Protein AF-A0A7J2I0J8-F1 (afdb_monomer_lite)

pLDDT: mean 78.36, std 14.83, range [36.16, 97.12]

Foldseek 3Di:
DPPPDPDDPVRVVVVVVVCVVPPVCLVVVCVLVVVLLVVQVVCVVVVLDPPLLSVLLVLLLVLLSLLLVLLVLLLVLCLVVCLPDLVSLVVSLVSLLVSVVSVVVNVVVSDVVNLSVLRVPPDPPPLCLLQDASRVSSCCVPNVVNVVNSSVVSVVSSVCSNVSNVVSVVVSSVDPPPPPPPPPPDPPPPPPDLVVLLVVLLVLCSSGSNLVSQLVCLLVVLLVVLPDDDPPCLLLVLLLSLLSNLLSLLLSLVSSQASCPLVPLPVPVDQDALLSQLVSSLVSSLVSLQVSLVSSLVSSCVPPVDNVSSVLSSVLNSLNNSLLSSLLSLVVSVQDDPRPSQDHPPSGDPVVSVVVSVVLSVQLNVQLSVCVVVDVDSVSSSCSNNVSSVVSNVVSVVVSVVDDD

Sequence (405 aa):
AFRLLPISED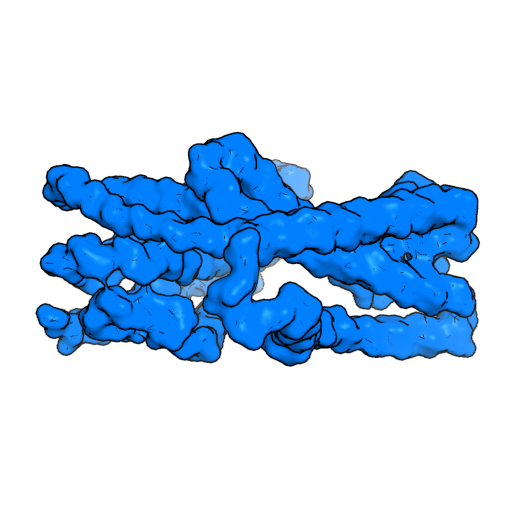SLTKSYFEALLLYWGGLSNFTPLLPVLAVCVYRVAVGDLPVSAVLSFSLAFALSLLTIFFTGIALGTYAVLVKRSAVLRLFSTAGWLAVFLMWLLLQRVMDVEVLTHLFGGALSIAWWLALVPFLGILLFHRFPLVSSVSLAFSVFLAFLAVRASFRRFRKVMSSIVTVSYQPSVARLRVRSKALAYVEKDLRLLFREPRRLASVLYMLILPLMFLFNPSKGMEFFITVFISCIVGVFASSAVTTVFYVEGEGAPLLYTLPLTRRWLAFVKVAAIVPFSLIGGLAVYATVYVSGSDFCLALYALVLELAVSLVSAFAFSLLVAMMLPDAPSQWSEASLSKLTISVSYILLTVFILVLSLLAAAMTSNFVLVILAATAPSLLTVLISLFKINKKSV

Radius of gyration: 24.52 Å; chains: 1; bounding box: 69×34×68 Å

Structure (mmCIF, N/CA/C/O backbone):
data_AF-A0A7J2I0J8-F1
#
_entry.id   AF-A0A7J2I0J8-F1
#
loop_
_atom_site.group_PDB
_atom_site.id
_atom_site.type_symbol
_atom_site.label_atom_id
_atom_site.label_alt_id
_atom_site.label_comp_id
_atom_site.label_asym_id
_atom_site.label_entity_id
_atom_site.label_seq_id
_atom_site.pdbx_PDB_ins_code
_atom_site.Cartn_x
_atom_site.Cartn_y
_atom_site.Cartn_z
_atom_site.occupancy
_atom_site.B_iso_or_equiv
_atom_site.auth_seq_id
_atom_site.auth_comp_id
_atom_site.auth_asym_id
_atom_site.auth_atom_id
_atom_site.pdbx_PDB_model_num
ATOM 1 N N . ALA A 1 1 ? -38.635 1.103 -10.676 1.00 43.38 1 ALA A N 1
ATOM 2 C CA . ALA A 1 1 ? -39.271 1.843 -9.570 1.00 43.38 1 ALA A CA 1
ATOM 3 C C . ALA A 1 1 ? -38.422 3.060 -9.164 1.00 43.38 1 ALA A C 1
ATOM 5 O O . ALA A 1 1 ? -37.996 3.157 -8.027 1.00 43.38 1 ALA A O 1
ATOM 6 N N . PHE A 1 2 ? -38.179 3.998 -10.093 1.00 39.66 2 PHE A N 1
ATOM 7 C CA . PHE A 1 2 ? -37.448 5.256 -9.837 1.00 39.66 2 PHE A CA 1
ATOM 8 C C . PHE A 1 2 ? -38.348 6.491 -9.737 1.00 39.66 2 PHE A C 1
ATOM 10 O O . PHE A 1 2 ? -37.858 7.590 -9.521 1.00 39.66 2 PHE A O 1
ATOM 17 N N . ARG A 1 3 ? -39.670 6.331 -9.868 1.00 42.62 3 ARG A N 1
ATOM 18 C CA . ARG A 1 3 ? -40.628 7.451 -9.848 1.00 42.62 3 ARG A CA 1
ATOM 19 C C . ARG A 1 3 ? -40.715 8.201 -8.505 1.00 42.62 3 ARG A C 1
ATOM 21 O O . ARG A 1 3 ? -41.519 9.112 -8.399 1.00 42.62 3 ARG A O 1
ATOM 28 N N . LEU A 1 4 ? -39.934 7.818 -7.494 1.00 51.47 4 LEU A N 1
ATOM 29 C CA . LEU A 1 4 ? -39.974 8.396 -6.145 1.00 51.47 4 LEU A CA 1
ATOM 30 C C . LEU A 1 4 ? -38.787 9.317 -5.819 1.00 51.47 4 LEU A C 1
ATOM 32 O O . LEU A 1 4 ? -38.818 9.967 -4.781 1.00 51.47 4 LEU A O 1
ATOM 36 N N . LEU A 1 5 ? -37.763 9.406 -6.676 1.00 52.81 5 LEU A N 1
ATOM 37 C CA . LEU A 1 5 ? -36.693 10.396 -6.517 1.00 52.81 5 LEU A CA 1
ATOM 38 C C . LEU A 1 5 ? -36.898 11.532 -7.528 1.00 52.81 5 LEU A C 1
ATOM 40 O O . LEU A 1 5 ? -37.074 11.243 -8.711 1.00 52.81 5 LEU A O 1
ATOM 44 N N . PRO A 1 6 ? -36.837 12.812 -7.115 1.00 63.31 6 PRO A N 1
ATOM 45 C CA . PRO A 1 6 ? -37.044 13.965 -7.999 1.00 63.31 6 PRO A CA 1
ATOM 46 C C . PRO A 1 6 ? -35.871 14.213 -8.970 1.00 63.31 6 PRO A C 1
ATOM 48 O O . PRO A 1 6 ? -35.746 15.300 -9.523 1.00 63.31 6 PRO A O 1
ATOM 51 N N . ILE A 1 7 ? -34.983 13.233 -9.164 1.00 68.31 7 ILE A N 1
ATOM 52 C CA . ILE A 1 7 ? -33.727 13.380 -9.902 1.00 68.31 7 ILE A CA 1
ATOM 53 C C . ILE A 1 7 ? -33.670 12.314 -10.998 1.00 68.31 7 ILE A C 1
ATOM 55 O O . ILE A 1 7 ? -33.866 11.126 -10.733 1.00 68.31 7 ILE A O 1
ATOM 59 N N . SER A 1 8 ? -33.398 12.738 -12.233 1.00 75.06 8 SER A N 1
ATOM 60 C CA . SER A 1 8 ? -33.235 11.839 -13.378 1.00 75.06 8 SER A CA 1
ATOM 61 C C . SER A 1 8 ? -31.937 11.023 -13.285 1.00 75.06 8 SER A C 1
ATOM 63 O O . SER A 1 8 ? -30.935 11.473 -12.725 1.00 75.06 8 SER A O 1
ATOM 65 N N . GLU A 1 9 ? -31.935 9.817 -13.866 1.00 71.12 9 GLU A N 1
ATOM 66 C CA . GLU A 1 9 ? -30.749 8.942 -13.923 1.00 71.12 9 GLU A CA 1
ATOM 67 C C . GLU A 1 9 ? -29.568 9.632 -14.626 1.00 71.12 9 GLU A C 1
ATOM 69 O O . GLU A 1 9 ? -28.427 9.534 -14.167 1.00 71.12 9 GLU A O 1
ATOM 74 N N . ASP A 1 10 ? -29.842 10.395 -15.686 1.00 77.44 10 ASP A N 1
ATOM 75 C CA . ASP A 1 10 ? -28.827 11.166 -16.409 1.00 77.44 10 ASP A CA 1
ATOM 76 C C . ASP A 1 10 ? -28.209 12.259 -15.532 1.00 77.44 10 ASP A C 1
ATOM 78 O O . ASP A 1 10 ? -26.988 12.426 -15.531 1.00 77.44 10 ASP A O 1
ATOM 82 N N . SER A 1 11 ? -29.021 12.953 -14.725 1.00 79.81 11 SER A N 1
ATOM 83 C CA . SER A 1 11 ? -28.518 13.964 -13.791 1.00 79.81 11 SER A CA 1
ATOM 84 C C . SER A 1 11 ? -27.639 13.334 -12.710 1.00 79.81 11 SER A C 1
ATOM 86 O O . SER A 1 11 ? -26.561 13.850 -12.437 1.00 79.81 11 SER A O 1
ATOM 88 N N . LEU A 1 12 ? -28.046 12.196 -12.133 1.00 75.81 12 LEU A N 1
ATOM 89 C CA . LEU A 1 12 ? -27.241 11.471 -11.140 1.00 75.81 12 LEU A CA 1
ATOM 90 C C . LEU A 1 12 ? -25.913 10.980 -11.724 1.00 75.81 12 LEU A C 1
ATOM 92 O O . LEU A 1 12 ? -24.867 11.107 -11.089 1.00 75.81 12 LEU A O 1
ATOM 96 N N . THR A 1 13 ? -25.950 10.432 -12.938 1.00 77.25 13 THR A N 1
ATOM 97 C CA . THR A 1 13 ? -24.756 9.922 -13.621 1.00 77.25 13 THR A CA 1
ATOM 98 C C . THR A 1 13 ? -23.786 11.059 -13.926 1.00 77.25 13 THR A C 1
ATOM 100 O O . THR A 1 13 ? -22.597 10.946 -13.630 1.00 77.25 13 THR A O 1
ATOM 103 N N . LYS A 1 14 ? -24.291 12.181 -14.453 1.00 83.12 14 LYS A N 1
ATOM 104 C CA . LYS A 1 14 ? -23.492 13.377 -14.732 1.00 83.12 14 LYS A CA 1
ATOM 105 C C . LYS A 1 14 ? -22.847 13.925 -13.460 1.00 83.12 14 LYS A C 1
ATOM 107 O O . LYS A 1 14 ? -21.628 14.060 -13.424 1.00 83.12 14 LYS A O 1
ATOM 112 N N . SER A 1 15 ? -23.627 14.134 -12.397 1.00 82.31 15 SER A N 1
ATOM 113 C CA . SER A 1 15 ? -23.103 14.629 -11.120 1.00 82.31 15 SER A CA 1
ATOM 114 C C . SER A 1 15 ? -22.084 13.676 -10.489 1.00 82.31 15 SER A C 1
ATOM 116 O O . SER A 1 15 ? -21.112 14.133 -9.898 1.00 82.31 15 SER A O 1
ATOM 118 N N . TYR A 1 16 ? -22.249 12.356 -10.640 1.00 82.94 16 TYR A N 1
ATOM 119 C CA . TYR A 1 16 ? -21.261 11.382 -10.170 1.00 82.94 16 TYR A CA 1
ATOM 120 C C . TYR A 1 16 ? -19.917 11.525 -10.895 1.00 82.94 16 TYR A C 1
ATOM 122 O O . TYR A 1 16 ? -18.871 11.552 -10.247 1.00 82.94 16 TYR A O 1
ATOM 130 N N . PHE A 1 17 ? -19.922 11.626 -12.228 1.00 83.62 17 PHE A N 1
ATOM 131 C CA . PHE A 1 17 ? -18.684 11.789 -12.994 1.00 83.62 17 PHE A CA 1
ATOM 132 C C . PHE A 1 17 ? -18.053 13.170 -12.794 1.00 83.62 17 PHE A C 1
ATOM 134 O O . PHE A 1 17 ? -16.832 13.259 -12.698 1.00 83.62 17 PHE A O 1
ATOM 141 N N . GLU A 1 18 ? -18.852 14.229 -12.654 1.00 83.75 18 GLU A N 1
ATOM 142 C CA . GLU A 1 18 ? -18.358 15.558 -12.268 1.00 83.75 18 GLU A CA 1
ATOM 143 C C . GLU A 1 18 ? -17.697 15.520 -10.885 1.00 83.75 18 GLU A C 1
ATOM 145 O O . GLU A 1 18 ? -16.577 16.005 -10.726 1.00 83.75 18 GLU A O 1
ATOM 150 N N . ALA A 1 19 ? -18.327 14.862 -9.904 1.00 81.88 19 ALA A N 1
ATOM 151 C CA . ALA A 1 19 ? -17.752 14.650 -8.579 1.00 81.88 19 ALA A CA 1
ATOM 152 C C . ALA A 1 19 ? -16.436 13.861 -8.639 1.00 81.88 19 ALA A C 1
ATOM 154 O O . ALA A 1 19 ? -15.440 14.257 -8.034 1.00 81.88 19 ALA A O 1
ATOM 155 N N . LEU A 1 20 ? -16.408 12.774 -9.413 1.00 81.00 20 LEU A N 1
ATOM 156 C CA . LEU A 1 20 ? -15.221 11.946 -9.602 1.00 81.00 20 LEU A CA 1
ATOM 157 C C . LEU A 1 20 ? -14.058 12.747 -10.204 1.00 81.00 20 LEU A C 1
ATOM 159 O O . LEU A 1 20 ? -12.931 12.655 -9.718 1.00 81.00 20 LEU A O 1
ATOM 163 N N . LEU A 1 21 ? -14.326 13.526 -11.253 1.00 80.75 21 LEU A N 1
ATOM 164 C CA . LEU A 1 21 ? -13.308 14.275 -11.986 1.00 80.75 21 LEU A CA 1
ATOM 165 C C . LEU A 1 21 ? -12.795 15.484 -11.197 1.00 80.75 21 LEU A C 1
ATOM 167 O O . LEU A 1 21 ? -11.581 15.656 -11.095 1.00 80.75 21 LEU A O 1
ATOM 171 N N . LEU A 1 22 ? -13.697 16.291 -10.632 1.00 79.69 22 LEU A N 1
ATOM 172 C CA . LEU A 1 22 ? -13.363 17.579 -10.016 1.00 79.69 22 LEU A CA 1
ATOM 173 C C . LEU A 1 22 ? -13.046 17.466 -8.522 1.00 79.69 22 LEU A C 1
ATOM 175 O O . LEU A 1 22 ? -12.103 18.093 -8.050 1.00 79.69 22 LEU A O 1
ATOM 179 N N . TY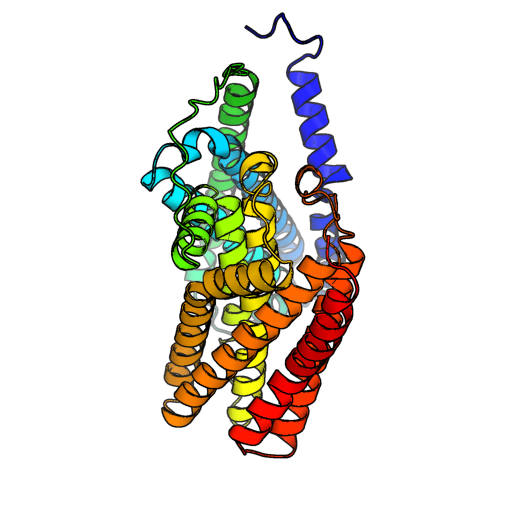R A 1 23 ? -13.806 16.663 -7.773 1.00 68.94 23 TYR A N 1
ATOM 180 C CA . TYR A 1 23 ? -13.736 16.647 -6.306 1.00 68.94 23 TYR A CA 1
ATOM 181 C C . TYR A 1 23 ? -12.949 15.460 -5.752 1.00 68.94 23 TYR A C 1
ATOM 183 O O . TYR A 1 23 ? -12.258 15.596 -4.746 1.00 68.94 23 TYR A O 1
ATOM 191 N N . TRP A 1 24 ? -13.014 14.292 -6.396 1.00 71.62 24 TRP A N 1
ATOM 192 C CA . TRP A 1 24 ? -12.265 13.102 -5.965 1.00 71.62 24 TRP A CA 1
ATOM 193 C C . TRP A 1 24 ? -10.885 12.980 -6.621 1.00 71.62 24 TRP A C 1
ATOM 195 O O . TRP A 1 24 ? -10.251 11.930 -6.530 1.00 71.62 24 TRP A O 1
ATOM 205 N N . GLY A 1 25 ? -10.407 14.049 -7.263 1.00 67.88 25 GLY A N 1
ATOM 206 C CA . GLY A 1 25 ? -9.067 14.097 -7.846 1.00 67.88 25 GLY A CA 1
ATOM 207 C C . GLY A 1 25 ? -8.915 13.263 -9.119 1.00 67.88 25 GLY A C 1
ATOM 208 O O . GLY A 1 25 ? -7.801 12.895 -9.490 1.00 67.88 25 GLY A O 1
ATOM 209 N N . GLY A 1 26 ? -10.006 12.949 -9.825 1.00 75.12 26 GLY A N 1
ATOM 210 C CA . GLY A 1 26 ? -9.929 12.265 -11.116 1.00 75.12 26 GLY A CA 1
ATOM 211 C C . GLY A 1 26 ? -9.030 13.019 -12.101 1.00 75.12 26 GLY A C 1
ATOM 212 O O . GLY A 1 26 ? -8.118 12.426 -12.675 1.00 75.12 26 GLY A O 1
ATOM 213 N N . LEU A 1 27 ? -9.207 14.340 -12.206 1.00 76.50 27 LEU A N 1
ATOM 214 C CA . LEU A 1 27 ? -8.389 15.206 -13.060 1.00 76.50 27 LEU A CA 1
ATOM 215 C C . LEU A 1 27 ? -6.955 15.390 -12.556 1.00 76.50 27 LEU A C 1
ATOM 217 O O . LEU A 1 27 ? -6.044 15.490 -13.372 1.00 76.50 27 LEU A O 1
ATOM 221 N N . SER A 1 28 ? -6.711 15.367 -11.241 1.00 74.62 28 SER A N 1
ATOM 222 C CA . SER A 1 28 ? -5.344 15.504 -10.715 1.00 74.62 28 SER A CA 1
ATOM 223 C C . SER A 1 28 ? -4.436 14.333 -11.097 1.00 74.62 28 SER A C 1
ATOM 225 O O . SER A 1 28 ? -3.218 14.477 -11.093 1.00 74.62 28 SER A O 1
ATOM 227 N N . ASN A 1 29 ? -5.002 13.186 -11.489 1.00 73.38 29 ASN A N 1
ATOM 228 C CA . ASN A 1 29 ? -4.217 12.076 -12.032 1.00 73.38 29 ASN A CA 1
ATOM 229 C C . ASN A 1 29 ? -3.596 12.390 -13.403 1.00 73.38 29 ASN A C 1
ATOM 231 O O . ASN A 1 29 ? -2.664 11.700 -13.799 1.00 73.38 29 ASN A O 1
ATOM 235 N N . PHE A 1 30 ? -4.060 13.429 -14.107 1.00 74.44 30 PHE A N 1
ATOM 236 C CA . PHE A 1 30 ? -3.437 13.917 -15.341 1.00 74.44 30 PHE A CA 1
ATOM 237 C C . PHE A 1 30 ? -2.302 14.914 -15.080 1.00 74.44 30 PHE A C 1
ATOM 239 O O . PHE A 1 30 ? -1.503 15.163 -15.975 1.00 74.44 30 PHE A O 1
ATOM 246 N N . THR A 1 31 ? -2.172 15.465 -13.871 1.00 76.25 31 THR A N 1
ATOM 247 C CA . THR A 1 31 ? -1.104 16.426 -13.552 1.00 76.25 31 THR A CA 1
ATOM 248 C C . THR A 1 31 ? 0.306 15.857 -13.780 1.00 76.25 31 THR A C 1
ATOM 250 O O . THR A 1 31 ? 1.120 16.559 -14.380 1.00 76.25 31 THR A O 1
ATOM 253 N N . PRO A 1 32 ? 0.616 14.591 -13.417 1.00 71.50 32 PRO A N 1
ATOM 254 C CA . PRO A 1 32 ? 1.912 13.976 -13.721 1.00 71.50 32 PRO A CA 1
ATOM 255 C C . PRO A 1 32 ? 2.190 13.780 -15.219 1.00 71.50 32 PRO A C 1
ATOM 257 O O . PRO A 1 32 ? 3.338 13.577 -15.597 1.00 71.50 32 PRO A O 1
ATOM 260 N N . LEU A 1 33 ? 1.171 13.846 -16.086 1.00 77.44 33 LEU A N 1
ATOM 261 C CA . LEU A 1 33 ? 1.336 13.691 -17.533 1.00 77.44 33 LEU A CA 1
ATOM 262 C C . LEU A 1 33 ? 2.064 14.877 -18.165 1.00 77.44 33 LEU A C 1
ATOM 264 O O . LEU A 1 33 ? 2.875 14.685 -19.066 1.00 77.44 33 LEU A O 1
ATOM 268 N N . LEU A 1 34 ? 1.789 16.091 -17.687 1.00 80.56 34 LEU A N 1
ATOM 269 C CA . LEU A 1 34 ? 2.339 17.325 -18.244 1.00 80.56 34 LEU A CA 1
ATOM 270 C C . LEU A 1 34 ? 3.878 17.366 -18.247 1.00 80.56 34 LEU A C 1
ATOM 272 O O . LEU A 1 34 ? 4.438 17.582 -19.323 1.00 80.56 34 LEU A O 1
ATOM 276 N N . PRO A 1 35 ? 4.587 17.130 -17.121 1.00 78.00 35 PRO A N 1
ATOM 277 C CA . PRO A 1 35 ? 6.048 17.155 -17.129 1.00 78.00 35 PRO A CA 1
ATOM 278 C C . PRO A 1 35 ? 6.640 16.052 -18.014 1.00 78.00 35 PRO A C 1
ATOM 280 O O . PRO A 1 35 ? 7.593 16.308 -18.743 1.00 78.00 35 PRO A O 1
ATOM 283 N N . VAL A 1 36 ? 6.057 14.849 -18.023 1.00 77.75 36 VAL A N 1
ATOM 284 C CA . VAL A 1 36 ? 6.575 13.731 -18.828 1.00 77.75 36 VAL A CA 1
ATOM 285 C C . VAL A 1 36 ? 6.362 13.974 -20.324 1.00 77.75 36 VAL A C 1
ATOM 287 O O . VAL A 1 36 ? 7.273 13.736 -21.116 1.00 77.75 36 VAL A O 1
ATOM 290 N N . LEU A 1 37 ? 5.207 14.522 -20.724 1.00 83.00 37 LEU A N 1
ATOM 291 C CA . LEU A 1 37 ? 4.964 14.940 -22.109 1.00 83.00 37 LEU A CA 1
ATOM 292 C C . LEU A 1 37 ? 5.927 16.039 -22.549 1.00 83.00 37 LEU A C 1
ATOM 294 O O . LEU A 1 37 ? 6.473 15.947 -23.645 1.00 83.00 37 LEU A O 1
ATOM 298 N N . ALA A 1 38 ? 6.162 17.049 -21.707 1.00 83.25 38 ALA A N 1
ATOM 299 C CA . ALA A 1 38 ? 7.100 18.124 -22.015 1.00 83.25 38 ALA A CA 1
ATOM 300 C C . ALA A 1 38 ? 8.515 17.578 -22.262 1.00 83.25 38 ALA A C 1
ATOM 302 O O . ALA A 1 38 ? 9.161 17.953 -23.240 1.00 83.25 38 ALA A O 1
ATOM 303 N N . VAL A 1 39 ? 8.965 16.630 -21.432 1.00 81.38 39 VAL A N 1
ATOM 304 C CA . VAL A 1 39 ? 10.258 15.964 -21.622 1.00 81.38 39 VAL A CA 1
ATOM 305 C C . VAL A 1 39 ? 10.278 15.112 -22.892 1.00 81.38 39 VAL A C 1
ATOM 307 O O . VAL A 1 39 ? 11.255 15.172 -23.636 1.00 81.38 39 VAL A O 1
ATOM 310 N N . CYS A 1 40 ? 9.212 14.364 -23.191 1.00 79.81 40 CYS A N 1
ATOM 311 C CA . CYS A 1 40 ? 9.122 13.595 -24.435 1.00 79.81 40 CYS A CA 1
ATOM 312 C C . CYS A 1 40 ? 9.223 14.507 -25.665 1.00 79.81 40 CYS A C 1
ATOM 314 O O . CYS A 1 40 ? 9.991 14.216 -26.576 1.00 79.81 40 CYS A O 1
ATOM 316 N N . VAL A 1 41 ? 8.501 15.632 -25.678 1.00 86.56 41 VAL A N 1
ATOM 317 C CA . VAL A 1 41 ? 8.545 16.617 -26.772 1.00 86.56 41 VAL A CA 1
ATOM 318 C C . VAL A 1 41 ? 9.940 17.229 -26.908 1.00 86.56 41 VAL A C 1
ATOM 320 O O . VAL A 1 41 ? 10.456 17.313 -28.020 1.00 86.56 41 VAL A O 1
ATOM 323 N N . TYR A 1 42 ? 10.580 17.599 -25.796 1.00 84.12 42 TYR A N 1
ATOM 324 C CA . TYR A 1 42 ? 11.955 18.103 -25.803 1.00 84.12 42 TYR A CA 1
ATOM 325 C C . TYR A 1 42 ? 12.936 17.083 -26.399 1.00 84.12 42 TYR A C 1
ATOM 327 O O . TYR A 1 42 ? 13.732 17.420 -27.270 1.00 84.12 42 TYR A O 1
ATOM 335 N N . ARG A 1 43 ? 12.843 15.815 -25.990 1.00 79.62 43 ARG A N 1
ATOM 336 C CA . ARG A 1 43 ? 13.693 14.730 -26.505 1.00 79.62 43 ARG A CA 1
ATOM 337 C C . ARG A 1 43 ? 13.447 14.438 -27.986 1.00 79.62 43 ARG A C 1
ATOM 339 O O . ARG A 1 43 ? 14.395 14.134 -28.699 1.00 79.62 43 ARG A O 1
ATOM 346 N N . VAL A 1 44 ? 12.210 14.580 -28.467 1.00 84.38 44 VAL A N 1
ATOM 347 C CA . VAL A 1 44 ? 11.911 14.536 -29.908 1.00 84.38 44 VAL A CA 1
ATOM 348 C C . VAL A 1 44 ? 12.571 15.704 -30.641 1.00 84.38 44 VAL A C 1
ATOM 350 O O . VAL A 1 44 ? 13.158 15.499 -31.698 1.00 84.38 44 VAL A O 1
ATOM 353 N N . ALA A 1 45 ? 12.529 16.914 -30.076 1.00 86.81 45 ALA A N 1
ATOM 354 C CA . ALA A 1 45 ? 13.152 18.093 -30.678 1.00 86.81 45 ALA A CA 1
ATOM 355 C C . ALA A 1 45 ? 14.688 17.988 -30.756 1.00 86.81 45 ALA A C 1
ATOM 357 O O . ALA A 1 45 ? 15.282 18.476 -31.713 1.00 86.81 45 ALA A O 1
ATOM 358 N N . VAL A 1 46 ? 15.320 17.326 -29.780 1.00 85.44 46 VAL A N 1
ATOM 359 C CA . VAL A 1 46 ? 16.771 17.055 -29.751 1.00 85.44 46 VAL A CA 1
ATOM 360 C C . VAL A 1 46 ? 17.164 15.854 -30.634 1.00 85.44 46 VAL A C 1
ATOM 362 O O . VAL A 1 46 ? 18.340 15.669 -30.930 1.00 85.44 46 VAL A O 1
ATOM 365 N N . GLY A 1 47 ? 16.193 15.070 -31.117 1.00 78.44 47 GLY A N 1
ATOM 366 C CA . GLY A 1 47 ? 16.425 13.907 -31.983 1.00 78.44 47 GLY A CA 1
ATOM 367 C C . GLY A 1 47 ? 16.679 12.589 -31.241 1.00 78.44 47 GLY A C 1
ATOM 368 O O . GLY A 1 47 ? 16.949 11.578 -31.883 1.00 78.44 47 GLY A O 1
ATOM 369 N N . ASP A 1 48 ? 16.541 12.573 -29.913 1.00 74.25 48 ASP A N 1
ATOM 370 C CA . ASP A 1 48 ? 16.721 11.378 -29.074 1.00 74.25 48 ASP A C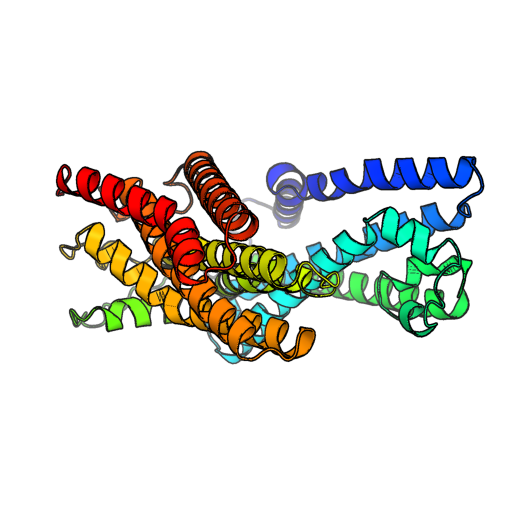A 1
ATOM 371 C C . ASP A 1 48 ? 15.534 10.403 -29.171 1.00 74.25 48 ASP A C 1
ATOM 373 O O . ASP A 1 48 ? 15.674 9.209 -28.905 1.00 74.25 48 ASP A O 1
ATOM 377 N N . LEU A 1 49 ? 14.340 10.910 -29.504 1.00 75.19 49 LEU A N 1
ATOM 378 C CA . LEU A 1 49 ? 13.104 10.130 -29.594 1.00 75.19 49 LEU A CA 1
ATOM 379 C C . LEU A 1 49 ? 12.387 10.356 -30.931 1.00 75.19 49 LEU A C 1
ATOM 381 O O . LEU A 1 49 ? 12.369 11.475 -31.444 1.00 75.19 49 LEU A O 1
ATOM 385 N N . PRO A 1 50 ? 11.710 9.333 -31.482 1.00 81.19 50 PRO A N 1
ATOM 386 C CA . PRO A 1 50 ? 10.834 9.523 -32.631 1.00 81.19 50 PRO A CA 1
ATOM 387 C C . PRO A 1 50 ? 9.563 10.285 -32.228 1.00 81.19 50 PRO A C 1
ATOM 389 O O . PRO A 1 50 ? 9.055 10.142 -31.115 1.00 81.19 50 PRO A O 1
ATOM 392 N N . VAL A 1 51 ? 8.946 10.991 -33.178 1.00 83.44 51 VAL A N 1
ATOM 393 C CA . VAL A 1 51 ? 7.636 11.648 -32.980 1.00 83.44 51 VAL A CA 1
ATOM 394 C C . VAL A 1 51 ? 6.558 10.652 -32.518 1.00 83.44 51 VAL A C 1
ATOM 396 O O . VAL A 1 51 ? 5.677 10.991 -31.727 1.00 83.44 51 VAL A O 1
ATOM 399 N N . SER A 1 52 ? 6.655 9.390 -32.953 1.00 81.38 52 SER A N 1
ATOM 400 C CA . SER A 1 52 ? 5.736 8.318 -32.553 1.00 81.38 52 SER A CA 1
ATOM 401 C C . SER A 1 52 ? 5.763 8.011 -31.051 1.00 81.38 52 SER A C 1
ATOM 403 O O . SER A 1 52 ? 4.762 7.507 -30.545 1.00 81.38 52 SER A O 1
ATOM 405 N N . ALA A 1 53 ? 6.841 8.351 -30.332 1.00 78.88 53 ALA A N 1
ATOM 406 C CA . ALA A 1 53 ? 6.949 8.152 -28.886 1.00 78.88 53 ALA A CA 1
ATOM 407 C C . ALA A 1 53 ? 5.972 9.039 -28.100 1.00 78.88 53 ALA A C 1
ATOM 409 O O . ALA A 1 53 ? 5.396 8.596 -27.110 1.00 78.88 53 ALA A O 1
ATOM 410 N N . VAL A 1 54 ? 5.731 10.272 -28.561 1.00 83.62 54 VAL A N 1
ATOM 411 C CA . VAL A 1 54 ? 4.777 11.189 -27.911 1.00 83.62 54 VAL A CA 1
ATOM 412 C C . VAL A 1 54 ? 3.358 10.637 -28.038 1.00 83.62 54 VAL A C 1
ATOM 414 O O . VAL A 1 54 ? 2.631 10.544 -27.051 1.00 83.62 54 VAL A O 1
ATOM 417 N N . LEU A 1 55 ? 2.985 10.199 -29.245 1.00 86.56 55 LEU A N 1
ATOM 418 C CA . LEU A 1 55 ? 1.664 9.629 -29.515 1.00 86.56 55 LEU A CA 1
ATOM 419 C C . LEU A 1 55 ? 1.445 8.306 -28.776 1.00 86.56 55 LEU A C 1
ATOM 421 O O . LEU A 1 55 ? 0.387 8.105 -28.177 1.00 86.56 55 LEU A O 1
ATOM 425 N N . SER A 1 56 ? 2.436 7.411 -28.797 1.00 84.62 56 SER A N 1
ATOM 426 C CA . SER A 1 56 ? 2.339 6.115 -28.128 1.00 84.62 56 SER A CA 1
ATOM 427 C C . SER A 1 56 ? 2.211 6.270 -26.615 1.00 84.62 56 SER A C 1
ATOM 429 O O . SER A 1 56 ? 1.386 5.595 -25.999 1.00 84.62 56 SER A O 1
ATOM 431 N N . PHE A 1 57 ? 2.950 7.210 -26.027 1.00 83.75 57 PHE A N 1
ATOM 432 C CA . PHE A 1 57 ? 2.871 7.530 -24.610 1.00 83.75 57 PHE A CA 1
ATOM 433 C C . PHE A 1 57 ? 1.510 8.114 -24.215 1.00 83.75 57 PHE A C 1
ATOM 435 O O . PHE A 1 57 ? 0.865 7.588 -23.305 1.00 83.75 57 PHE A O 1
ATOM 442 N N . SER A 1 58 ? 1.017 9.138 -24.925 1.00 85.94 58 SER A N 1
ATOM 443 C CA . SER A 1 58 ? -0.312 9.710 -24.660 1.00 85.94 58 SER A CA 1
ATOM 444 C C . SER A 1 58 ? -1.417 8.654 -24.745 1.00 85.94 58 SER A C 1
ATOM 446 O O . SER A 1 58 ? -2.311 8.616 -23.898 1.00 85.94 58 SER A O 1
ATOM 448 N N . LEU A 1 59 ? -1.340 7.767 -25.741 1.00 88.00 59 LEU A N 1
ATOM 449 C CA . LEU A 1 59 ? -2.314 6.700 -25.948 1.00 88.00 59 LEU A CA 1
ATOM 450 C C . LEU A 1 59 ? -2.249 5.636 -24.842 1.00 88.00 59 LEU A C 1
ATOM 452 O O . LEU A 1 59 ? -3.286 5.252 -24.295 1.00 88.00 59 LEU A O 1
ATOM 456 N N . ALA A 1 60 ? -1.045 5.186 -24.477 1.00 86.31 60 ALA A N 1
ATOM 457 C CA . ALA A 1 60 ? -0.826 4.230 -23.393 1.00 86.31 60 ALA A CA 1
ATOM 458 C C . ALA A 1 60 ? -1.335 4.765 -22.048 1.00 86.31 60 ALA A C 1
ATOM 460 O O . ALA A 1 60 ? -2.000 4.047 -21.292 1.00 86.31 60 ALA A O 1
ATOM 461 N N . PHE A 1 61 ? -1.075 6.043 -21.769 1.00 85.06 61 PHE A N 1
ATOM 462 C CA . PHE A 1 61 ? -1.549 6.714 -20.567 1.00 85.06 61 PHE A CA 1
ATOM 463 C C . PHE A 1 61 ? -3.077 6.830 -20.540 1.00 85.06 61 PHE A C 1
ATOM 465 O O . PHE A 1 61 ? -3.708 6.443 -19.560 1.00 85.06 61 PHE A O 1
ATOM 472 N N . ALA A 1 62 ? -3.697 7.294 -21.629 1.00 86.88 62 ALA A N 1
ATOM 473 C CA . ALA A 1 62 ? -5.148 7.438 -21.695 1.00 86.88 62 ALA A CA 1
ATOM 474 C C . ALA A 1 62 ? -5.871 6.091 -21.518 1.00 86.88 62 ALA A C 1
ATOM 476 O O . ALA A 1 62 ? -6.809 5.988 -20.726 1.00 86.88 62 ALA A O 1
ATOM 477 N N . LEU A 1 63 ? -5.417 5.039 -22.210 1.00 88.81 63 LEU A N 1
ATOM 478 C CA . LEU A 1 63 ? -6.029 3.708 -22.134 1.00 88.81 63 LEU A CA 1
ATOM 479 C C . LEU A 1 63 ? -5.861 3.061 -20.756 1.00 88.81 63 LEU A C 1
ATOM 481 O O . LEU A 1 63 ? -6.806 2.452 -20.244 1.00 88.81 63 LEU A O 1
ATOM 485 N N . SER A 1 64 ? -4.684 3.189 -20.141 1.00 85.88 64 SER A N 1
ATOM 486 C CA . SER A 1 64 ? -4.436 2.633 -18.808 1.00 85.88 64 SER A CA 1
ATOM 487 C C . SER A 1 64 ? -5.269 3.348 -17.744 1.00 85.88 64 SER A C 1
ATOM 489 O O . SER A 1 64 ? -5.943 2.695 -16.947 1.00 85.88 64 SER A O 1
ATOM 491 N N . LEU A 1 65 ? -5.317 4.679 -17.791 1.00 84.81 65 LEU A N 1
ATOM 492 C CA . LEU A 1 65 ? -6.081 5.501 -16.865 1.00 84.81 65 LEU A CA 1
ATOM 493 C C . LEU A 1 65 ? -7.591 5.247 -16.990 1.00 84.81 65 LEU A C 1
ATOM 495 O O . LEU A 1 65 ? -8.252 5.011 -15.978 1.00 84.81 65 LEU A O 1
ATOM 499 N N . LEU A 1 66 ? -8.133 5.184 -18.213 1.00 87.19 66 LEU A N 1
ATOM 500 C CA . LEU A 1 66 ? -9.526 4.781 -18.448 1.00 87.19 66 LEU A CA 1
ATOM 501 C C . LEU A 1 66 ? -9.814 3.404 -17.839 1.00 87.19 66 LEU A C 1
ATOM 503 O O . LEU A 1 66 ? -10.789 3.230 -17.107 1.00 87.19 66 LEU A O 1
ATOM 507 N N . THR A 1 67 ? -8.946 2.427 -18.093 1.00 88.38 67 THR A N 1
ATOM 508 C CA . THR A 1 67 ? -9.126 1.069 -17.572 1.00 88.38 67 THR A CA 1
ATOM 509 C C . THR A 1 67 ? -9.118 1.052 -16.040 1.00 88.38 67 THR A C 1
ATOM 511 O O . THR A 1 67 ? -10.017 0.456 -15.446 1.00 88.38 67 THR A O 1
ATOM 514 N N . ILE A 1 68 ? -8.176 1.745 -15.390 1.00 86.25 68 ILE A N 1
ATOM 515 C CA . ILE A 1 68 ? -8.085 1.864 -13.923 1.00 86.25 68 ILE A CA 1
ATOM 516 C C . ILE A 1 68 ? -9.365 2.481 -13.348 1.00 86.25 68 ILE A C 1
ATOM 518 O O . ILE A 1 68 ? -9.982 1.893 -12.455 1.00 86.25 68 ILE A O 1
ATOM 522 N N . PHE A 1 69 ? -9.812 3.619 -13.888 1.00 84.94 69 PHE A N 1
ATOM 523 C CA . PHE A 1 69 ? -11.003 4.314 -13.396 1.00 84.94 69 PHE A CA 1
ATOM 524 C C . PHE A 1 69 ? -12.267 3.471 -13.541 1.00 84.94 69 PHE A C 1
ATOM 526 O O . PHE A 1 69 ? -12.985 3.251 -12.564 1.00 84.94 69 PHE A O 1
ATOM 533 N N . PHE A 1 70 ? -12.545 2.961 -14.741 1.00 86.81 70 PHE A N 1
ATOM 534 C CA . PHE A 1 70 ? -13.784 2.226 -14.986 1.00 86.81 70 PHE A CA 1
ATOM 535 C C . PHE A 1 70 ? -13.799 0.858 -14.300 1.00 86.81 70 PHE A C 1
ATOM 537 O O . PHE A 1 70 ? -14.854 0.434 -13.824 1.00 86.81 70 PHE A O 1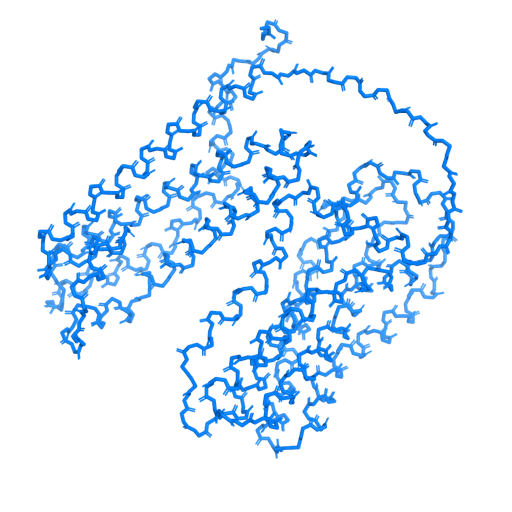
ATOM 544 N N . THR A 1 71 ? -12.646 0.201 -14.149 1.00 86.25 71 THR A N 1
ATOM 545 C CA . THR A 1 71 ? -12.542 -1.021 -13.337 1.00 86.25 71 THR A CA 1
ATOM 546 C C . THR A 1 71 ? -12.786 -0.717 -11.860 1.00 86.25 71 THR A C 1
ATOM 548 O O . THR A 1 71 ? -13.539 -1.440 -11.208 1.00 86.25 71 THR A O 1
ATOM 551 N N . GLY A 1 72 ? -12.242 0.389 -11.340 1.00 83.38 72 GLY A N 1
ATOM 552 C CA . GLY A 1 72 ? -12.505 0.858 -9.978 1.00 83.38 72 GLY A CA 1
ATOM 553 C C . GLY A 1 72 ? -13.989 1.140 -9.720 1.00 83.38 72 GLY A C 1
ATOM 554 O O . GLY A 1 72 ? -14.531 0.692 -8.708 1.00 83.38 72 GLY A O 1
ATOM 555 N N . ILE A 1 73 ? -14.682 1.800 -10.657 1.00 82.50 73 ILE A N 1
ATOM 556 C CA . ILE A 1 73 ? -16.136 2.029 -10.573 1.00 82.50 73 ILE A CA 1
ATOM 557 C C . ILE A 1 73 ? -16.885 0.691 -10.600 1.00 82.50 73 ILE A C 1
ATOM 559 O O . ILE A 1 73 ? -17.734 0.440 -9.743 1.00 82.50 73 ILE A O 1
ATOM 563 N N . ALA A 1 74 ? -16.544 -0.203 -11.533 1.00 83.12 74 ALA A N 1
ATOM 564 C CA . ALA A 1 74 ? -17.171 -1.516 -11.631 1.00 83.12 74 ALA A CA 1
ATOM 565 C C . ALA A 1 74 ? -17.022 -2.304 -10.317 1.00 83.12 74 ALA A C 1
ATOM 567 O O . ALA A 1 74 ? -18.022 -2.766 -9.771 1.00 83.12 74 ALA A O 1
ATOM 568 N N . LEU A 1 75 ? -15.815 -2.390 -9.753 1.00 81.62 75 LEU A N 1
ATOM 569 C CA . LEU A 1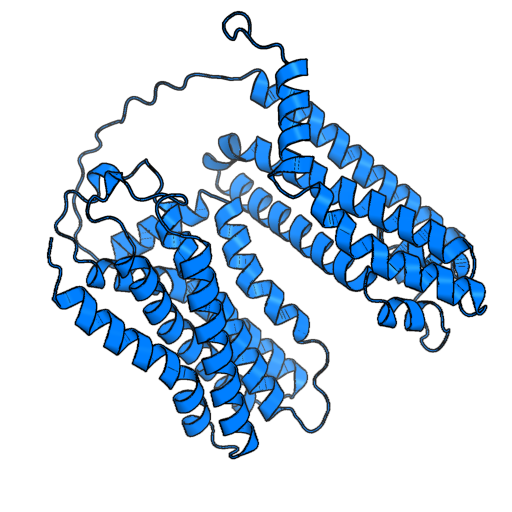 75 ? -15.558 -3.046 -8.466 1.00 81.62 75 LEU A CA 1
ATOM 570 C C . LEU A 1 75 ? -16.281 -2.354 -7.301 1.00 81.62 75 LEU A C 1
ATOM 572 O O . LEU A 1 75 ? -16.836 -3.030 -6.435 1.00 81.62 75 LEU A O 1
ATOM 576 N N . GLY A 1 76 ? -16.330 -1.021 -7.293 1.00 74.88 76 GLY A N 1
ATOM 577 C CA . GLY A 1 76 ? -17.046 -0.234 -6.288 1.00 74.88 76 GLY A CA 1
ATOM 578 C C . GLY A 1 76 ? -18.549 -0.519 -6.268 1.00 74.88 76 GLY A C 1
ATOM 579 O O . GLY A 1 76 ? -19.129 -0.695 -5.196 1.00 74.88 76 GLY A O 1
ATOM 580 N N . THR A 1 77 ? -19.175 -0.674 -7.440 1.00 74.88 77 THR A N 1
ATOM 581 C CA . THR A 1 77 ? -20.609 -1.011 -7.551 1.00 74.88 77 THR A CA 1
ATOM 582 C C . THR A 1 77 ? -20.957 -2.405 -7.008 1.00 74.88 77 THR A C 1
ATOM 584 O O . THR A 1 77 ? -22.108 -2.663 -6.657 1.00 74.88 77 THR A O 1
ATOM 587 N N . TYR A 1 78 ? -19.974 -3.300 -6.860 1.00 68.94 78 TYR A N 1
ATOM 588 C CA . TYR A 1 78 ? -20.161 -4.626 -6.266 1.00 68.94 78 TYR A CA 1
ATOM 589 C C . TYR A 1 78 ? -20.132 -4.644 -4.733 1.00 68.94 78 TYR A C 1
ATOM 591 O O . TYR A 1 78 ? -20.476 -5.672 -4.146 1.00 68.94 78 TYR A O 1
ATOM 599 N N . ALA A 1 79 ? -19.774 -3.542 -4.065 1.00 63.25 79 ALA A N 1
ATOM 600 C CA . ALA A 1 79 ? -19.531 -3.522 -2.621 1.00 63.25 79 ALA A CA 1
ATOM 601 C C . ALA A 1 79 ? -20.700 -4.082 -1.784 1.00 63.25 79 ALA A C 1
ATOM 603 O O . ALA A 1 79 ? -20.469 -4.758 -0.783 1.00 63.25 79 ALA A O 1
ATOM 604 N N . VAL A 1 80 ? -21.951 -3.870 -2.210 1.00 62.34 80 VAL A N 1
ATOM 605 C CA . VAL A 1 80 ? -23.148 -4.357 -1.495 1.00 62.34 80 VAL A CA 1
ATOM 606 C C . VAL A 1 80 ? -23.363 -5.865 -1.679 1.00 62.34 80 VAL A C 1
ATOM 608 O O . VAL A 1 80 ? -23.676 -6.569 -0.720 1.00 62.34 80 VAL A O 1
ATOM 611 N N . LEU A 1 81 ? -23.155 -6.387 -2.894 1.00 61.97 81 LEU A N 1
ATOM 612 C CA . LEU A 1 81 ? -23.309 -7.816 -3.211 1.00 61.97 81 LEU A CA 1
ATOM 613 C C . LEU A 1 81 ? -22.178 -8.655 -2.606 1.00 61.97 81 LEU A C 1
ATOM 615 O O . LEU A 1 81 ? -22.387 -9.779 -2.148 1.00 61.97 81 LEU A O 1
ATOM 619 N N . VAL A 1 82 ? -20.978 -8.081 -2.578 1.00 63.28 82 VAL A N 1
ATOM 620 C CA . VAL A 1 82 ? -19.765 -8.741 -2.109 1.00 63.28 82 VAL A CA 1
ATOM 621 C C . VAL A 1 82 ? -19.819 -9.016 -0.604 1.00 63.28 82 VAL A C 1
ATOM 623 O O . VAL A 1 82 ? -19.349 -10.063 -0.172 1.00 63.28 82 VAL A O 1
ATOM 626 N N . LYS A 1 83 ? -20.499 -8.184 0.198 1.00 65.19 83 LYS A N 1
ATOM 627 C CA . LYS A 1 83 ? -20.632 -8.386 1.657 1.00 65.19 83 LYS A CA 1
ATOM 628 C C . LYS A 1 83 ? -21.243 -9.744 2.058 1.00 65.19 83 LYS A C 1
ATOM 630 O O . LYS A 1 83 ? -21.034 -10.177 3.189 1.00 65.19 83 LYS A O 1
ATOM 635 N N . ARG A 1 84 ? -21.962 -10.435 1.158 1.00 67.94 84 ARG A N 1
ATOM 636 C CA . ARG A 1 84 ? -22.690 -11.683 1.465 1.00 67.94 84 ARG A CA 1
ATOM 637 C C . ARG A 1 84 ? -21.891 -12.977 1.290 1.00 67.94 84 ARG A C 1
ATOM 639 O O . ARG A 1 84 ? -22.208 -13.947 1.968 1.00 67.94 84 ARG A O 1
ATOM 646 N N . SER A 1 85 ? -20.870 -13.030 0.430 1.00 77.94 85 SER A N 1
ATOM 647 C CA . SER A 1 85 ? -20.122 -14.277 0.174 1.00 77.94 85 SER A CA 1
ATOM 648 C C . SER A 1 85 ? -18.619 -14.105 0.382 1.00 77.94 85 SER A C 1
ATOM 650 O O . SER A 1 85 ? -18.052 -13.058 0.090 1.00 77.94 85 SER A O 1
ATOM 652 N N . ALA A 1 86 ? -17.942 -15.119 0.928 1.00 78.19 86 ALA A N 1
ATOM 653 C CA . ALA A 1 86 ? -16.489 -15.071 1.133 1.00 78.19 86 ALA A CA 1
ATOM 654 C C . ALA A 1 86 ? -15.713 -15.050 -0.194 1.00 78.19 86 ALA A C 1
ATOM 656 O O . ALA A 1 86 ? -14.765 -14.285 -0.344 1.00 78.19 86 ALA A O 1
ATOM 657 N N . VAL A 1 87 ? -16.172 -15.825 -1.178 1.00 80.38 87 VAL A N 1
ATOM 658 C CA . VAL A 1 87 ? -15.525 -15.954 -2.489 1.00 80.38 87 VAL A CA 1
ATOM 659 C C . VAL A 1 87 ? -15.556 -14.633 -3.264 1.00 80.38 87 VAL A C 1
ATOM 661 O O . VAL A 1 87 ? -14.520 -14.184 -3.749 1.00 80.38 87 VAL A O 1
ATOM 664 N N . LEU A 1 88 ? -16.703 -13.940 -3.316 1.00 78.94 88 LEU A N 1
ATOM 665 C CA . LEU A 1 88 ? -16.771 -12.631 -3.981 1.00 78.94 88 LEU A CA 1
ATOM 666 C C . LEU A 1 88 ? -15.939 -11.567 -3.254 1.00 78.94 88 LEU A C 1
ATOM 668 O O . LEU A 1 88 ? -15.442 -10.649 -3.904 1.00 78.94 88 LEU A O 1
ATOM 672 N N . ARG A 1 89 ? -15.756 -11.684 -1.929 1.00 81.38 89 ARG A N 1
ATOM 673 C CA . ARG A 1 89 ? -14.867 -10.789 -1.168 1.00 81.38 89 ARG A CA 1
ATOM 674 C C . ARG A 1 89 ? -13.426 -10.964 -1.596 1.00 81.38 89 ARG A C 1
ATOM 676 O O . ARG A 1 89 ? -12.787 -9.966 -1.904 1.00 81.38 89 ARG A O 1
ATOM 683 N N . LEU A 1 90 ? -12.960 -12.207 -1.699 1.00 82.44 90 LEU A N 1
ATOM 684 C CA . LEU A 1 90 ? -11.611 -12.510 -2.168 1.00 82.44 90 LEU A CA 1
ATOM 685 C C . LEU A 1 90 ? -11.365 -11.953 -3.578 1.00 82.44 90 LEU A C 1
ATOM 687 O O . LEU A 1 90 ? -10.404 -11.215 -3.776 1.00 82.44 90 LEU A O 1
ATOM 691 N N . PHE A 1 91 ? -12.262 -12.231 -4.531 1.00 83.12 91 PHE A N 1
ATOM 692 C CA . PHE A 1 91 ? -12.127 -11.719 -5.900 1.00 83.12 91 PHE A CA 1
ATOM 693 C C . PHE A 1 91 ? -12.198 -10.193 -5.977 1.00 83.12 91 PHE A C 1
ATOM 695 O O . PHE A 1 91 ? -11.488 -9.589 -6.775 1.00 83.12 91 PHE A O 1
ATOM 702 N N . SER A 1 92 ? -13.017 -9.549 -5.142 1.00 83.25 92 SER A N 1
ATOM 703 C CA . SER A 1 92 ? -13.070 -8.089 -5.084 1.00 83.25 92 SER A CA 1
ATOM 704 C C . SER A 1 92 ? -11.778 -7.497 -4.520 1.00 83.25 92 SER A C 1
ATOM 706 O O . SER A 1 92 ? -11.274 -6.537 -5.096 1.00 83.25 92 SER A O 1
ATOM 708 N N . THR A 1 93 ? -11.214 -8.073 -3.452 1.00 83.94 93 THR A N 1
ATOM 709 C CA . THR A 1 93 ? -9.917 -7.647 -2.902 1.00 83.94 93 THR A CA 1
ATOM 710 C C . THR A 1 93 ? -8.809 -7.834 -3.937 1.00 83.94 93 THR A C 1
ATOM 712 O O . THR A 1 93 ? -8.035 -6.911 -4.169 1.00 83.94 93 THR A O 1
ATOM 715 N N . ALA A 1 94 ? -8.773 -8.986 -4.616 1.00 84.69 94 ALA A N 1
ATOM 716 C CA . ALA A 1 94 ? -7.822 -9.259 -5.692 1.00 84.69 94 ALA A CA 1
ATOM 717 C C . ALA A 1 94 ? -7.983 -8.284 -6.871 1.00 84.69 94 ALA A C 1
ATOM 719 O O . ALA A 1 94 ? -6.991 -7.791 -7.397 1.00 84.69 94 ALA A O 1
ATOM 720 N N . GLY A 1 95 ? -9.219 -7.949 -7.250 1.00 84.81 95 GLY A N 1
ATOM 721 C CA . GLY A 1 95 ? -9.498 -6.952 -8.284 1.00 84.81 95 GLY A CA 1
ATOM 722 C C . GLY A 1 95 ? -8.988 -5.562 -7.905 1.00 84.81 95 GLY A C 1
ATOM 723 O O . GLY A 1 95 ? -8.363 -4.896 -8.722 1.00 84.81 95 GLY A O 1
ATOM 724 N N . TRP A 1 96 ? -9.198 -5.143 -6.655 1.00 86.19 96 TRP A N 1
ATOM 725 C CA . TRP A 1 96 ? -8.654 -3.890 -6.132 1.00 86.19 96 TRP A CA 1
ATOM 726 C C . TRP A 1 96 ? -7.114 -3.894 -6.168 1.00 86.19 96 TRP A C 1
ATOM 728 O O . TRP A 1 96 ? -6.521 -2.970 -6.725 1.00 86.19 96 TRP A O 1
ATOM 738 N N . LEU A 1 97 ? -6.468 -4.971 -5.705 1.00 85.25 97 LEU A N 1
ATOM 739 C CA . LEU A 1 97 ? -5.013 -5.165 -5.814 1.00 85.25 97 LEU A CA 1
ATOM 740 C C . LEU A 1 97 ? -4.505 -5.093 -7.252 1.00 85.25 97 LEU A C 1
ATOM 742 O O . LEU A 1 97 ? -3.501 -4.432 -7.499 1.00 85.25 97 LEU A O 1
ATOM 746 N N . ALA A 1 98 ? -5.209 -5.700 -8.206 1.00 82.06 98 ALA A N 1
ATOM 747 C CA . ALA A 1 98 ? -4.842 -5.637 -9.615 1.00 82.06 98 ALA A CA 1
ATOM 748 C C . ALA A 1 98 ? -4.913 -4.203 -10.166 1.00 82.06 98 ALA A C 1
ATOM 750 O O . ALA A 1 98 ? -4.001 -3.776 -10.869 1.00 82.06 98 ALA A O 1
ATOM 751 N N . VAL A 1 99 ? -5.952 -3.437 -9.809 1.00 83.38 99 VAL A N 1
ATOM 752 C CA . VAL A 1 99 ? -6.076 -2.020 -10.197 1.00 83.38 99 VAL A CA 1
ATOM 753 C C . VAL A 1 99 ? -4.923 -1.192 -9.624 1.00 83.38 99 VAL A C 1
ATOM 755 O O . VAL A 1 99 ? -4.346 -0.370 -10.332 1.00 83.38 99 VAL A O 1
ATOM 758 N N . PHE A 1 100 ? -4.554 -1.427 -8.364 1.00 79.94 100 PHE A N 1
ATOM 759 C CA . PHE A 1 100 ? -3.428 -0.744 -7.729 1.00 79.94 100 PHE A CA 1
ATOM 760 C C . PHE A 1 100 ? -2.081 -1.110 -8.364 1.00 79.94 100 PHE A C 1
ATOM 762 O O . PHE A 1 100 ? -1.279 -0.230 -8.661 1.00 79.94 100 PHE A O 1
ATOM 769 N N . LEU A 1 101 ? -1.850 -2.393 -8.642 1.00 76.50 101 LEU A N 1
ATOM 770 C CA . LEU A 1 101 ? -0.626 -2.861 -9.288 1.00 76.50 101 LEU A CA 1
ATOM 771 C C . LEU A 1 101 ? -0.506 -2.320 -10.720 1.00 76.50 101 LEU A C 1
ATOM 773 O O . LEU A 1 101 ? 0.570 -1.903 -11.137 1.00 76.50 101 LEU A O 1
ATOM 777 N N . MET A 1 102 ? -1.621 -2.234 -11.445 1.00 75.19 102 MET A N 1
ATOM 778 C CA . MET A 1 102 ? -1.685 -1.594 -12.759 1.00 75.19 102 MET A CA 1
ATOM 779 C C . MET A 1 102 ? -1.377 -0.091 -12.688 1.00 75.19 102 MET A C 1
ATOM 781 O O . MET A 1 102 ? -0.680 0.429 -13.557 1.00 75.19 102 MET A O 1
ATOM 785 N N . TRP A 1 103 ? -1.843 0.601 -11.647 1.00 78.19 103 TRP A N 1
ATOM 786 C CA . TRP A 1 103 ? -1.484 1.999 -11.403 1.00 78.19 103 TRP A CA 1
ATOM 787 C C . TRP A 1 103 ? 0.009 2.168 -11.084 1.00 78.19 103 TRP A C 1
ATOM 789 O O . TRP A 1 103 ? 0.641 3.073 -11.619 1.00 78.19 103 TRP A O 1
ATOM 799 N N . LEU A 1 104 ? 0.613 1.272 -10.297 1.00 72.44 104 LEU A N 1
ATOM 800 C CA . LEU A 1 104 ? 2.059 1.293 -10.036 1.00 72.44 104 LEU A CA 1
ATOM 801 C C . LEU A 1 104 ? 2.887 1.023 -11.299 1.00 72.44 104 LEU A C 1
ATOM 803 O O . LEU A 1 104 ? 3.886 1.700 -11.539 1.00 72.44 104 LEU A O 1
ATOM 807 N N . LEU A 1 105 ? 2.461 0.075 -12.139 1.00 67.44 105 LEU A N 1
ATOM 808 C CA . LEU A 1 105 ? 3.080 -0.155 -13.448 1.00 67.44 105 LEU A CA 1
ATOM 809 C C . LEU A 1 105 ? 2.983 1.090 -14.334 1.00 67.44 105 LEU A C 1
ATOM 811 O O . LEU A 1 105 ? 3.963 1.452 -14.980 1.00 67.44 105 LEU A O 1
ATOM 815 N N . LEU A 1 106 ? 1.839 1.782 -14.317 1.00 70.94 106 LEU A N 1
ATOM 816 C CA . LEU A 1 106 ? 1.690 3.060 -15.004 1.00 70.94 106 LEU A CA 1
ATOM 817 C C . LEU A 1 106 ? 2.672 4.101 -14.456 1.00 70.94 106 LEU A C 1
ATOM 819 O O . LEU A 1 106 ? 3.314 4.777 -15.241 1.00 70.94 106 LEU A O 1
ATOM 823 N N . GLN A 1 107 ? 2.873 4.208 -13.142 1.00 69.81 107 GLN A N 1
ATOM 824 C CA . GLN A 1 107 ? 3.868 5.141 -12.598 1.00 69.81 107 GLN A CA 1
ATOM 825 C C . GLN A 1 107 ? 5.295 4.838 -13.067 1.00 69.81 107 GLN A C 1
ATOM 827 O O . GLN A 1 107 ? 6.038 5.766 -13.366 1.00 69.81 107 GLN A O 1
ATOM 832 N N . ARG A 1 108 ? 5.670 3.559 -13.193 1.00 63.31 108 ARG A N 1
ATOM 833 C CA . ARG A 1 108 ? 6.978 3.161 -13.746 1.00 63.31 108 ARG A CA 1
ATOM 834 C C . ARG A 1 108 ? 7.120 3.475 -15.235 1.00 63.31 108 ARG A C 1
ATOM 836 O O . ARG A 1 108 ? 8.218 3.766 -15.684 1.00 63.31 108 ARG A O 1
ATOM 843 N N . VAL A 1 109 ? 6.022 3.461 -15.990 1.00 60.00 109 VAL A N 1
ATOM 844 C CA . VAL A 1 109 ? 5.984 3.953 -17.379 1.00 60.00 109 VAL A CA 1
ATOM 845 C C . VAL A 1 109 ? 6.190 5.456 -17.467 1.00 60.00 109 VAL A C 1
ATOM 847 O O . VAL A 1 109 ? 6.756 5.934 -18.438 1.00 60.00 109 VAL A O 1
ATOM 850 N N . MET A 1 110 ? 5.709 6.206 -16.481 1.00 58.34 110 MET A N 1
ATOM 851 C CA . MET A 1 110 ? 5.844 7.664 -16.440 1.00 58.34 110 MET A CA 1
ATOM 852 C C . MET A 1 110 ? 7.256 8.110 -16.034 1.00 58.34 110 MET A C 1
ATOM 854 O O . MET A 1 110 ? 7.528 9.309 -16.007 1.00 58.34 110 MET A O 1
ATOM 858 N N . ASP A 1 111 ? 8.143 7.168 -15.708 1.00 63.91 111 ASP A N 1
ATOM 859 C CA . ASP A 1 111 ? 9.531 7.438 -15.365 1.00 63.91 111 ASP A CA 1
ATOM 860 C C . ASP A 1 111 ? 10.354 7.694 -16.637 1.00 63.91 111 ASP A C 1
ATOM 862 O O . ASP A 1 111 ? 10.550 6.821 -17.489 1.00 63.91 111 ASP A O 1
ATOM 866 N N . VAL A 1 112 ? 10.819 8.935 -16.769 1.00 53.53 112 VAL A N 1
ATOM 867 C CA . VAL A 1 112 ? 11.566 9.435 -17.927 1.00 53.53 112 VAL A CA 1
ATOM 868 C C . VAL A 1 112 ? 12.857 8.646 -18.140 1.00 53.53 112 VAL A C 1
ATOM 870 O O . VAL A 1 112 ? 13.227 8.421 -19.291 1.00 53.53 112 VAL A O 1
ATOM 873 N N . GLU A 1 113 ? 13.519 8.192 -17.070 1.00 53.38 113 GLU A N 1
ATOM 874 C CA . GLU A 1 113 ? 14.761 7.416 -17.175 1.00 53.38 113 GLU A CA 1
ATOM 875 C C . GLU A 1 113 ? 14.507 6.046 -17.809 1.00 53.38 113 GLU A C 1
ATOM 877 O O . GLU A 1 113 ? 15.221 5.625 -18.726 1.00 53.38 113 GLU A O 1
ATOM 882 N N . VAL A 1 114 ? 13.424 5.385 -17.393 1.00 55.81 114 VAL A N 1
ATOM 883 C CA . VAL A 1 114 ? 12.964 4.122 -17.979 1.00 55.81 114 VAL A CA 1
ATOM 884 C C . VAL A 1 114 ? 12.587 4.324 -19.445 1.00 55.81 114 VAL A C 1
ATOM 886 O O . VAL A 1 114 ? 12.972 3.506 -20.277 1.00 55.81 114 VAL A O 1
ATOM 889 N N . LEU A 1 115 ? 11.930 5.435 -19.799 1.00 53.84 115 LEU A N 1
ATOM 890 C CA . LEU A 1 115 ? 11.709 5.807 -21.200 1.00 53.84 115 LEU A CA 1
ATOM 891 C C . LEU A 1 115 ? 13.038 5.938 -21.958 1.00 53.84 115 LEU A C 1
ATOM 893 O O . LEU A 1 115 ? 13.221 5.296 -22.988 1.00 53.84 115 LEU A O 1
ATOM 897 N N . THR A 1 116 ? 13.999 6.711 -21.452 1.00 50.56 116 THR A N 1
ATOM 898 C CA . THR A 1 116 ? 15.289 6.906 -22.132 1.00 50.56 116 THR A CA 1
ATOM 899 C C . THR A 1 116 ? 16.095 5.615 -22.274 1.00 50.56 116 THR A C 1
ATOM 901 O O . THR A 1 116 ? 16.753 5.432 -23.292 1.00 50.56 116 THR A O 1
ATOM 904 N N . HIS A 1 117 ? 15.993 4.669 -21.338 1.00 56.75 117 HIS A N 1
ATOM 905 C CA . HIS A 1 117 ? 16.620 3.349 -21.464 1.00 56.75 117 HIS A CA 1
ATOM 906 C C . HIS A 1 117 ? 15.858 2.399 -22.402 1.00 56.75 117 HIS A C 1
ATOM 908 O O . HIS A 1 117 ? 16.483 1.606 -23.109 1.00 56.75 117 HIS A O 1
ATOM 914 N N . LEU A 1 118 ? 14.523 2.488 -22.453 1.00 52.22 118 LEU A N 1
ATOM 915 C CA . LEU A 1 118 ? 13.689 1.716 -23.380 1.00 52.22 118 LEU A CA 1
ATOM 916 C C . LEU A 1 118 ? 13.836 2.196 -24.836 1.00 52.22 118 LEU A C 1
ATOM 918 O O . LEU A 1 118 ? 13.758 1.396 -25.770 1.00 52.22 118 LEU A O 1
ATOM 922 N N . PHE A 1 119 ? 14.076 3.490 -25.043 1.00 51.03 119 PHE A N 1
ATOM 923 C CA . PHE A 1 119 ? 14.253 4.077 -26.370 1.00 51.03 119 PHE A CA 1
ATOM 924 C C . PHE A 1 119 ? 15.727 4.190 -26.803 1.00 51.03 119 PHE A C 1
ATOM 926 O O . PHE A 1 119 ? 16.011 4.071 -27.990 1.00 51.03 119 PHE A O 1
ATOM 933 N N . GLY A 1 120 ? 16.674 4.327 -25.869 1.00 48.50 120 GLY A N 1
ATOM 934 C CA . GLY A 1 120 ? 18.101 4.581 -26.131 1.00 48.50 120 GLY A CA 1
ATOM 935 C C . GLY A 1 120 ? 18.961 3.363 -26.498 1.00 48.50 120 GLY A C 1
ATOM 936 O O . GLY A 1 120 ? 20.184 3.447 -26.465 1.00 48.50 120 GLY A O 1
ATOM 937 N N . GLY A 1 121 ? 18.364 2.208 -26.810 1.00 49.19 121 GLY A N 1
ATOM 938 C CA . GLY A 1 121 ? 19.066 1.063 -27.418 1.00 49.19 121 GLY A CA 1
ATOM 939 C C . GLY A 1 121 ? 20.037 0.259 -26.531 1.00 49.19 121 GLY A C 1
ATOM 940 O O . GLY A 1 121 ? 20.460 -0.813 -26.954 1.00 49.19 121 GLY A O 1
ATOM 941 N N . ALA A 1 122 ? 20.350 0.704 -25.309 1.00 46.12 122 ALA A N 1
ATOM 942 C CA . ALA A 1 122 ? 21.394 0.110 -24.458 1.00 46.12 122 ALA A CA 1
ATOM 943 C C . ALA A 1 122 ? 21.045 -1.261 -23.831 1.00 46.12 122 ALA A C 1
ATOM 945 O O . ALA A 1 122 ? 21.940 -1.992 -23.414 1.00 46.12 122 ALA A O 1
ATOM 946 N N . LEU A 1 123 ? 19.762 -1.637 -23.777 1.00 50.91 123 LEU A N 1
ATOM 947 C CA . LEU A 1 123 ? 19.304 -2.952 -23.315 1.00 50.91 123 LEU A CA 1
ATOM 948 C C . LEU A 1 123 ? 18.649 -3.729 -24.464 1.00 50.91 123 LEU A C 1
ATOM 950 O O . LEU A 1 123 ? 17.861 -3.188 -25.255 1.00 50.91 123 LEU A O 1
ATOM 954 N N . SER A 1 124 ? 18.938 -5.030 -24.533 1.00 56.00 124 SER A N 1
ATOM 955 C CA . SER A 1 124 ? 18.169 -5.998 -25.314 1.00 56.00 124 SER A CA 1
ATOM 956 C C . SER A 1 124 ? 16.779 -6.145 -24.690 1.00 56.00 124 SER A C 1
ATOM 958 O O . SER A 1 124 ? 16.489 -7.066 -23.932 1.00 56.00 124 SER A O 1
ATOM 960 N N . ILE A 1 125 ? 15.897 -5.188 -24.982 1.00 64.56 125 ILE A N 1
ATOM 961 C CA . ILE A 1 125 ? 14.497 -5.254 -24.564 1.00 64.56 125 ILE A CA 1
ATOM 962 C C . ILE A 1 125 ? 13.907 -6.495 -25.211 1.00 64.56 125 ILE A C 1
ATOM 964 O O . ILE A 1 125 ? 13.838 -6.602 -26.438 1.00 64.56 125 ILE A O 1
ATOM 968 N N . ALA A 1 126 ? 13.512 -7.446 -24.377 1.00 72.12 126 ALA A N 1
ATOM 969 C CA . ALA A 1 126 ? 12.937 -8.677 -24.860 1.00 72.12 126 ALA A CA 1
ATOM 970 C C . ALA A 1 126 ? 11.621 -8.376 -25.591 1.00 72.12 126 ALA A C 1
ATOM 972 O O . ALA A 1 126 ? 10.757 -7.668 -25.075 1.00 72.12 126 ALA A O 1
ATOM 973 N N . TRP A 1 127 ? 11.467 -8.921 -26.798 1.00 76.25 127 TRP A N 1
ATOM 974 C CA . TRP A 1 127 ? 10.323 -8.660 -27.680 1.00 76.25 127 TRP A CA 1
ATOM 975 C C . TRP A 1 127 ? 8.966 -8.947 -27.015 1.00 76.25 127 TRP A C 1
ATOM 977 O O . TRP A 1 127 ? 7.96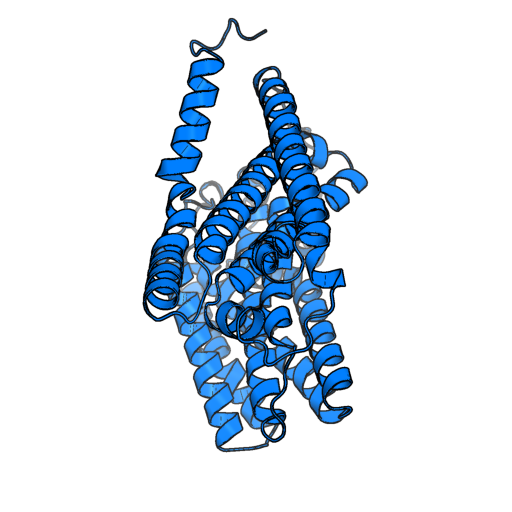8 -8.311 -27.345 1.00 76.25 127 TRP A O 1
ATOM 987 N N . TRP A 1 128 ? 8.919 -9.862 -26.041 1.00 78.00 128 TRP A N 1
ATOM 988 C CA . TRP A 1 128 ? 7.699 -10.213 -25.313 1.00 78.00 128 TRP A CA 1
ATOM 989 C C . TRP A 1 128 ? 7.176 -9.078 -24.421 1.00 78.00 128 TRP A C 1
ATOM 991 O O . TRP A 1 128 ? 5.979 -9.030 -24.151 1.00 78.00 128 TRP A O 1
ATOM 1001 N N . LEU A 1 129 ? 8.016 -8.118 -24.012 1.00 76.12 129 LEU A N 1
ATOM 1002 C CA . LEU A 1 129 ? 7.559 -6.927 -23.282 1.00 76.12 129 LEU A CA 1
ATOM 1003 C C . LEU A 1 129 ? 6.611 -6.073 -24.136 1.00 76.12 129 LEU A C 1
ATOM 1005 O O . LEU A 1 129 ? 5.706 -5.435 -23.599 1.00 76.12 129 LEU A O 1
ATOM 1009 N N . ALA A 1 130 ? 6.752 -6.122 -25.466 1.00 81.75 130 ALA A N 1
ATOM 1010 C CA . ALA A 1 130 ? 5.848 -5.445 -26.392 1.00 81.75 130 ALA A CA 1
ATOM 1011 C C . ALA A 1 130 ? 4.447 -6.084 -26.464 1.00 81.75 130 ALA A C 1
ATOM 1013 O O . ALA A 1 130 ? 3.539 -5.465 -27.011 1.00 81.75 130 ALA A O 1
ATOM 1014 N N . LEU A 1 131 ? 4.242 -7.279 -25.888 1.00 84.38 131 LEU A N 1
ATOM 1015 C CA . LEU A 1 131 ? 2.920 -7.906 -25.750 1.00 84.38 131 LEU A CA 1
ATOM 1016 C C . LEU A 1 131 ? 2.171 -7.451 -24.494 1.00 84.38 131 LEU A C 1
ATOM 1018 O O . LEU A 1 131 ? 0.959 -7.645 -24.405 1.00 84.38 131 LEU A O 1
ATOM 1022 N N . VAL A 1 132 ? 2.864 -6.862 -23.514 1.00 83.44 132 VAL A N 1
ATOM 1023 C CA . VAL A 1 132 ? 2.231 -6.476 -22.251 1.00 83.44 132 VAL A CA 1
ATOM 1024 C C . VAL A 1 132 ? 1.248 -5.330 -22.514 1.00 83.44 132 VAL A C 1
ATOM 1026 O O . VAL A 1 132 ? 1.636 -4.341 -23.144 1.00 83.44 132 VAL A O 1
ATOM 1029 N N . PRO A 1 133 ? -0.019 -5.418 -22.068 1.00 84.50 133 PRO A N 1
ATOM 1030 C CA . PRO A 1 133 ? -1.005 -4.368 -22.308 1.00 84.50 133 PRO A CA 1
ATOM 1031 C C . PRO A 1 133 ? -0.540 -3.027 -21.733 1.00 84.50 133 PRO A C 1
ATOM 1033 O O . PRO A 1 133 ? 0.052 -2.977 -20.656 1.00 84.50 133 PRO A O 1
ATOM 1036 N N . PHE A 1 134 ? -0.834 -1.941 -22.445 1.00 85.19 134 PHE A N 1
ATOM 1037 C CA . PHE A 1 134 ? -0.460 -0.548 -22.166 1.00 85.19 134 PHE A CA 1
ATOM 1038 C C . PHE A 1 134 ? 1.041 -0.279 -22.332 1.00 85.19 134 PHE A C 1
ATOM 1040 O O . PHE A 1 134 ? 1.407 0.638 -23.061 1.00 85.19 134 PHE A O 1
ATOM 1047 N N . LEU A 1 135 ? 1.903 -1.112 -21.740 1.00 81.25 135 LEU A N 1
ATOM 1048 C CA . LEU A 1 135 ? 3.363 -1.014 -21.860 1.00 81.25 135 LEU A CA 1
ATOM 1049 C C . LEU A 1 135 ? 3.833 -1.201 -23.303 1.00 81.25 135 LEU A C 1
ATOM 1051 O O . LEU A 1 135 ? 4.652 -0.435 -23.804 1.00 81.25 135 LEU A O 1
ATOM 1055 N N . GLY A 1 136 ? 3.293 -2.209 -23.987 1.00 81.69 136 GLY A N 1
ATOM 1056 C CA . GLY A 1 136 ? 3.722 -2.579 -25.329 1.00 81.69 136 GLY A CA 1
ATOM 1057 C C . GLY A 1 136 ? 3.466 -1.501 -26.376 1.00 81.69 136 GLY A C 1
ATOM 1058 O O . GLY A 1 136 ? 4.196 -1.436 -27.362 1.00 81.69 136 GLY A O 1
ATOM 1059 N N . ILE A 1 137 ? 2.512 -0.598 -26.130 1.00 87.31 137 ILE A N 1
ATOM 1060 C CA . ILE A 1 137 ? 2.239 0.562 -26.986 1.00 87.31 137 ILE A CA 1
ATOM 1061 C C . ILE A 1 137 ? 3.466 1.480 -27.050 1.00 87.31 137 ILE A C 1
ATOM 1063 O O . ILE A 1 137 ? 3.786 1.983 -28.119 1.00 87.31 137 ILE A O 1
ATOM 1067 N N . LEU A 1 138 ? 4.211 1.645 -25.955 1.00 81.94 138 LEU A N 1
ATOM 1068 C CA . LEU A 1 138 ? 5.407 2.499 -25.914 1.00 81.94 138 LEU A CA 1
ATOM 1069 C C . LEU A 1 138 ? 6.505 1.998 -26.860 1.00 81.94 138 LEU A C 1
ATOM 1071 O O . LEU A 1 138 ? 7.260 2.788 -27.417 1.00 81.94 138 LEU A O 1
ATOM 1075 N N . LEU A 1 139 ? 6.553 0.687 -27.101 1.00 80.56 139 LEU A N 1
ATOM 1076 C CA . LEU A 1 139 ? 7.558 0.031 -27.938 1.00 80.56 139 LEU A CA 1
ATOM 1077 C C . LEU A 1 139 ? 7.211 0.037 -29.436 1.00 80.56 139 LEU A C 1
ATOM 1079 O O . LEU A 1 139 ? 7.897 -0.625 -30.216 1.00 80.56 139 LEU A O 1
ATOM 1083 N N . PHE A 1 140 ? 6.199 0.809 -29.861 1.00 82.62 140 PHE A N 1
ATOM 1084 C CA . PHE A 1 140 ? 5.721 0.841 -31.251 1.00 82.62 140 PHE A CA 1
ATOM 1085 C C . PHE A 1 140 ? 6.822 1.153 -32.270 1.00 82.62 140 PHE A C 1
ATOM 1087 O O . PHE A 1 140 ? 6.808 0.618 -33.375 1.00 82.62 140 PHE A O 1
ATOM 1094 N N . HIS A 1 141 ? 7.795 1.990 -31.896 1.00 79.06 141 HIS A N 1
ATOM 1095 C CA . HIS A 1 141 ? 8.936 2.305 -32.756 1.00 79.06 141 HIS A CA 1
ATOM 1096 C C . HIS A 1 141 ? 9.798 1.068 -33.055 1.00 79.06 141 HIS A C 1
ATOM 1098 O O . HIS A 1 141 ? 10.283 0.916 -34.175 1.00 79.06 141 HIS A O 1
ATOM 1104 N N . ARG A 1 142 ? 9.988 0.186 -32.066 1.00 77.81 142 ARG A N 1
ATOM 1105 C CA . ARG A 1 142 ? 10.932 -0.936 -32.137 1.00 77.81 142 ARG A CA 1
ATOM 1106 C C . ARG A 1 142 ? 10.268 -2.237 -32.594 1.00 77.81 142 ARG A C 1
ATOM 1108 O O . ARG A 1 142 ? 10.886 -3.002 -33.325 1.00 77.81 142 ARG A O 1
ATOM 1115 N N . PHE A 1 143 ? 9.018 -2.481 -32.192 1.00 85.25 143 PHE A N 1
ATOM 1116 C CA . PHE A 1 143 ? 8.283 -3.719 -32.485 1.00 85.25 143 PHE A CA 1
ATOM 1117 C C . PHE A 1 143 ? 6.838 -3.444 -32.950 1.00 85.25 143 PHE A C 1
ATOM 1119 O O . PHE A 1 143 ? 5.891 -3.851 -32.276 1.00 85.25 143 PHE A O 1
ATOM 1126 N N . PRO A 1 144 ? 6.620 -2.800 -34.112 1.00 86.62 144 PRO A N 1
ATOM 1127 C CA . PRO A 1 144 ? 5.304 -2.287 -34.514 1.00 86.62 144 PRO A CA 1
ATOM 1128 C C . PRO A 1 144 ? 4.207 -3.363 -34.583 1.00 86.62 144 PRO A C 1
ATOM 1130 O O . PRO A 1 144 ? 3.087 -3.136 -34.125 1.00 86.62 144 PRO A O 1
ATOM 1133 N N . LEU A 1 145 ? 4.522 -4.559 -35.095 1.00 90.12 145 LEU A N 1
ATOM 1134 C CA . LEU A 1 145 ? 3.559 -5.665 -35.191 1.00 90.12 145 LEU A CA 1
ATOM 1135 C C . LEU A 1 145 ? 3.139 -6.187 -33.809 1.00 90.12 145 LEU A C 1
ATOM 1137 O O . LEU A 1 145 ? 1.954 -6.376 -33.549 1.00 90.12 145 LEU A O 1
ATOM 1141 N N . VAL A 1 146 ? 4.101 -6.375 -32.904 1.00 88.00 146 VAL A N 1
ATOM 1142 C CA . VAL A 1 146 ? 3.854 -6.903 -31.553 1.00 88.00 146 VAL A CA 1
ATOM 1143 C C . VAL A 1 146 ? 3.137 -5.858 -30.691 1.00 88.00 146 VAL A C 1
ATOM 1145 O O . VAL A 1 146 ? 2.142 -6.164 -30.034 1.00 88.00 146 VAL A O 1
ATOM 1148 N N . SER A 1 147 ? 3.564 -4.597 -30.775 1.00 88.62 147 SER A N 1
ATOM 1149 C CA . SER A 1 147 ? 2.922 -3.461 -30.110 1.00 88.62 147 SER A CA 1
ATOM 1150 C C . SER A 1 147 ? 1.487 -3.222 -30.583 1.00 88.62 147 SER A C 1
ATOM 1152 O O . SER A 1 147 ? 0.653 -2.784 -29.793 1.00 88.62 147 SER A O 1
ATOM 1154 N N . SER A 1 148 ? 1.161 -3.552 -31.838 1.00 91.00 148 SER A N 1
ATOM 1155 C CA . SER A 1 148 ? -0.218 -3.492 -32.346 1.00 91.00 148 SER A CA 1
ATOM 1156 C C . SER A 1 148 ? -1.134 -4.508 -31.655 1.00 91.00 148 SER A C 1
ATOM 1158 O O . SER A 1 148 ? -2.293 -4.200 -31.380 1.00 91.00 148 SER A O 1
ATOM 1160 N N . VAL A 1 149 ? -0.612 -5.689 -31.299 1.00 92.44 149 VAL A N 1
ATOM 1161 C CA . VAL A 1 149 ? -1.347 -6.688 -30.503 1.00 92.44 149 VAL A CA 1
ATOM 1162 C C . VAL A 1 149 ? -1.607 -6.162 -29.090 1.00 92.44 149 VAL A C 1
ATOM 1164 O O . VAL A 1 149 ? -2.738 -6.238 -28.610 1.00 92.44 149 VAL A O 1
ATOM 1167 N N . SER A 1 150 ? -0.595 -5.565 -28.447 1.00 90.56 150 SER A N 1
ATOM 1168 C CA . SER A 1 150 ? -0.761 -4.915 -27.137 1.00 90.56 150 SER A CA 1
ATOM 1169 C C . SER A 1 150 ? -1.789 -3.784 -27.192 1.00 90.56 150 SER A C 1
ATOM 1171 O O . SER A 1 150 ? -2.676 -3.725 -26.342 1.00 90.56 150 SER A O 1
ATOM 1173 N N . LEU A 1 151 ? -1.752 -2.944 -28.233 1.00 92.38 151 LEU A N 1
ATOM 1174 C CA . LEU A 1 151 ? -2.733 -1.882 -28.442 1.00 92.38 151 LEU A CA 1
ATOM 1175 C C . LEU A 1 151 ? -4.158 -2.436 -28.568 1.00 92.38 151 LEU A C 1
ATOM 1177 O O . LEU A 1 151 ? -5.058 -1.966 -27.871 1.00 92.38 151 LEU A O 1
ATOM 1181 N N . ALA A 1 152 ? -4.367 -3.444 -29.419 1.00 93.62 152 ALA A N 1
ATOM 1182 C CA . ALA A 1 152 ? -5.674 -4.071 -29.600 1.00 93.62 152 ALA A CA 1
ATOM 1183 C C . ALA A 1 152 ? -6.204 -4.646 -28.278 1.00 93.62 152 ALA A C 1
ATOM 1185 O O . ALA A 1 152 ? -7.367 -4.436 -27.923 1.00 93.62 152 ALA A O 1
ATOM 1186 N N . PHE A 1 153 ? -5.336 -5.306 -27.507 1.00 92.00 153 PHE A N 1
ATOM 1187 C CA . PHE A 1 153 ? -5.699 -5.851 -26.204 1.00 92.00 153 PHE A CA 1
ATOM 1188 C C . PHE A 1 153 ? -5.997 -4.752 -25.174 1.00 92.00 153 PHE A C 1
ATOM 1190 O O . PHE A 1 153 ? -6.971 -4.856 -24.434 1.00 92.00 153 PHE A O 1
ATOM 1197 N N . SER A 1 154 ? -5.230 -3.660 -25.154 1.00 91.88 154 SER A N 1
ATOM 1198 C CA . SER A 1 154 ? -5.482 -2.501 -24.291 1.00 91.88 154 SER A CA 1
ATOM 1199 C C . SER A 1 154 ? -6.805 -1.811 -24.593 1.00 91.88 154 SER A C 1
ATOM 1201 O O . SER A 1 154 ? -7.547 -1.490 -23.665 1.00 91.88 154 SER A O 1
ATOM 1203 N N . VAL A 1 155 ? -7.134 -1.613 -25.872 1.00 94.44 155 VAL A N 1
ATOM 1204 C CA . VAL A 1 155 ? -8.431 -1.061 -26.288 1.00 94.44 155 VAL A CA 1
ATOM 1205 C C . VAL A 1 155 ? -9.560 -2.006 -25.883 1.00 94.44 155 VAL A C 1
ATOM 1207 O O . VAL A 1 155 ? -10.572 -1.560 -25.342 1.00 94.44 155 VAL A O 1
ATOM 1210 N N . PHE A 1 156 ? -9.378 -3.313 -26.076 1.00 93.06 156 PHE A N 1
ATOM 1211 C CA . PHE A 1 156 ? -10.353 -4.319 -25.669 1.00 93.06 156 PHE A CA 1
ATOM 1212 C C . PHE A 1 156 ? -10.584 -4.329 -24.149 1.00 93.06 156 PHE A C 1
ATOM 1214 O O . PHE A 1 156 ? -11.734 -4.312 -23.707 1.00 93.06 156 PHE A O 1
ATOM 1221 N N . LEU A 1 157 ? -9.520 -4.283 -23.341 1.00 90.38 157 LEU A N 1
ATOM 1222 C CA . LEU A 1 157 ? -9.610 -4.182 -21.881 1.00 90.38 157 LEU A CA 1
ATOM 1223 C C . LEU A 1 157 ? -10.315 -2.897 -21.437 1.00 90.38 157 LEU A C 1
ATOM 1225 O O . LEU A 1 157 ? -11.221 -2.959 -20.604 1.00 90.38 157 LEU A O 1
ATOM 1229 N N . ALA A 1 158 ? -9.952 -1.750 -22.018 1.00 90.81 158 ALA A N 1
ATOM 1230 C CA . ALA A 1 158 ? -10.594 -0.473 -21.721 1.00 90.81 158 ALA A CA 1
ATOM 1231 C C . ALA A 1 158 ? -12.091 -0.515 -22.068 1.00 90.81 158 ALA A C 1
ATOM 1233 O O . ALA A 1 158 ? -12.935 -0.134 -21.255 1.00 90.81 158 ALA A O 1
ATOM 1234 N N . PHE A 1 159 ? -12.444 -1.060 -23.236 1.00 92.56 159 PHE A N 1
ATOM 1235 C CA . PHE A 1 159 ? -13.832 -1.244 -23.651 1.00 92.56 159 PHE A CA 1
ATOM 1236 C C . PHE A 1 159 ? -14.608 -2.156 -22.694 1.00 92.56 159 PHE A C 1
ATOM 1238 O O . PHE A 1 159 ? -15.732 -1.829 -22.301 1.00 92.56 159 PHE A O 1
ATOM 1245 N N . LEU A 1 160 ? -14.022 -3.286 -22.284 1.00 90.75 160 LEU A N 1
ATOM 1246 C CA . LEU A 1 160 ? -14.632 -4.189 -21.309 1.00 90.75 160 LEU A CA 1
ATOM 1247 C C . LEU A 1 160 ? -14.850 -3.500 -19.961 1.00 90.75 160 LEU A C 1
ATOM 1249 O O . LEU A 1 160 ? -15.940 -3.627 -19.402 1.00 90.75 160 LEU A O 1
ATOM 1253 N N . ALA A 1 161 ? -13.866 -2.747 -19.464 1.00 88.31 161 ALA A N 1
ATOM 1254 C CA . ALA A 1 161 ? -13.966 -2.003 -18.211 1.00 88.31 161 ALA A CA 1
ATOM 1255 C C . ALA A 1 161 ? -15.095 -0.963 -18.265 1.00 88.31 161 ALA A C 1
ATOM 1257 O O . ALA A 1 161 ? -15.962 -0.938 -17.389 1.00 88.31 161 ALA A O 1
ATOM 1258 N N . VAL A 1 162 ? -15.147 -0.164 -19.336 1.00 87.88 162 VAL A N 1
ATOM 1259 C CA . VAL A 1 162 ? -16.197 0.837 -19.577 1.00 87.88 162 VAL A CA 1
ATOM 1260 C C . VAL A 1 162 ? -17.574 0.175 -19.642 1.00 87.88 162 VAL A C 1
ATOM 1262 O O . VAL A 1 162 ? -18.496 0.547 -18.912 1.00 87.88 162 VAL A O 1
ATOM 1265 N N . ARG A 1 163 ? -17.721 -0.865 -20.471 1.00 87.88 163 ARG A N 1
ATOM 1266 C CA . ARG A 1 163 ? -18.985 -1.593 -20.643 1.00 87.88 163 ARG A CA 1
ATOM 1267 C C . ARG A 1 163 ? -19.441 -2.253 -19.344 1.00 87.88 163 ARG A C 1
ATOM 1269 O O . ARG A 1 163 ? -20.637 -2.233 -19.045 1.00 87.88 163 ARG A O 1
ATOM 1276 N N . ALA A 1 164 ? -18.524 -2.848 -18.584 1.00 85.62 164 ALA A N 1
ATOM 1277 C CA . ALA A 1 164 ? -18.819 -3.459 -17.293 1.00 85.62 164 ALA A CA 1
ATOM 1278 C C . ALA A 1 164 ? -19.280 -2.408 -16.278 1.00 85.62 164 ALA A C 1
ATOM 1280 O O . ALA A 1 164 ? -20.305 -2.615 -15.628 1.00 85.62 164 ALA A O 1
ATOM 1281 N N . SER A 1 165 ? -18.578 -1.277 -16.199 1.00 84.19 165 SER A N 1
ATOM 1282 C CA . SER A 1 165 ? -18.914 -0.166 -15.312 1.00 84.19 165 SER A CA 1
ATOM 1283 C C . SER A 1 165 ? -20.311 0.383 -15.595 1.00 84.19 165 SER A C 1
ATOM 1285 O O . SER A 1 165 ? -21.172 0.313 -14.721 1.00 84.19 165 SER A O 1
ATOM 1287 N N . PHE A 1 166 ? -20.609 0.801 -16.831 1.00 81.88 166 PHE A N 1
ATOM 1288 C CA . PHE A 1 166 ? -21.917 1.377 -17.169 1.00 81.88 166 PHE A CA 1
ATOM 1289 C C . PHE A 1 166 ? -23.075 0.397 -16.962 1.00 81.88 166 PHE A C 1
ATOM 1291 O O . PHE A 1 166 ? -24.093 0.750 -16.366 1.00 81.88 166 PHE A O 1
ATOM 1298 N N . ARG A 1 167 ? -22.929 -0.865 -17.392 1.00 80.38 167 ARG A N 1
ATOM 1299 C CA . ARG A 1 167 ? -23.974 -1.886 -17.192 1.00 80.38 167 ARG A CA 1
ATOM 1300 C C . ARG A 1 167 ? -24.287 -2.125 -15.719 1.00 80.38 167 ARG A C 1
ATOM 1302 O O . ARG A 1 167 ? -25.409 -2.505 -15.392 1.00 80.38 167 ARG A O 1
ATOM 1309 N N . ARG A 1 168 ? -23.297 -1.983 -14.838 1.00 74.12 168 ARG A N 1
ATOM 1310 C CA . ARG A 1 168 ? -23.438 -2.254 -13.403 1.00 74.12 168 ARG A CA 1
ATOM 1311 C C . ARG A 1 168 ? -23.862 -1.018 -12.627 1.00 74.12 168 ARG A C 1
ATOM 1313 O O . ARG A 1 168 ? -24.743 -1.138 -11.783 1.00 74.12 168 ARG A O 1
ATOM 1320 N N . PHE A 1 169 ? -23.332 0.147 -12.975 1.00 74.62 169 PHE A N 1
ATOM 1321 C CA . PHE A 1 169 ? -23.739 1.431 -12.421 1.00 74.62 169 PHE A CA 1
ATOM 1322 C C . PHE A 1 169 ? -25.253 1.645 -12.568 1.00 74.62 169 PHE A C 1
ATOM 1324 O O . PHE A 1 169 ? -25.936 1.868 -11.569 1.00 74.62 169 PHE A O 1
ATOM 1331 N N . ARG A 1 170 ? -25.807 1.404 -13.769 1.00 68.56 170 ARG A N 1
ATOM 1332 C CA . ARG A 1 170 ? -27.262 1.465 -14.014 1.00 68.56 170 ARG A CA 1
ATOM 1333 C C . ARG A 1 170 ? -28.063 0.500 -13.131 1.00 68.56 170 ARG A C 1
ATOM 1335 O O . ARG A 1 170 ? -29.117 0.852 -12.609 1.00 68.56 170 ARG A O 1
ATOM 1342 N N . LYS A 1 171 ? -27.547 -0.715 -12.898 1.00 68.38 171 LYS A N 1
ATOM 1343 C CA . LYS A 1 171 ? -28.201 -1.704 -12.018 1.00 68.38 171 LYS A CA 1
ATOM 1344 C C . LYS A 1 171 ? -28.242 -1.252 -10.559 1.00 68.38 171 LYS A C 1
ATOM 1346 O O . LYS A 1 171 ? -29.269 -1.441 -9.912 1.00 68.38 171 LYS A O 1
ATOM 1351 N N . VAL A 1 172 ? -27.161 -0.661 -10.046 1.00 66.00 172 VAL A N 1
ATOM 1352 C CA . VAL A 1 172 ? -27.107 -0.163 -8.661 1.00 66.00 172 VAL A CA 1
ATOM 1353 C C . VAL A 1 172 ? -28.044 1.020 -8.467 1.00 66.00 172 VAL A C 1
ATOM 1355 O O . VAL A 1 172 ? -28.794 1.026 -7.497 1.00 66.00 172 VAL A O 1
ATOM 1358 N N . MET A 1 173 ? -28.079 1.958 -9.417 1.00 60.78 173 MET A N 1
ATOM 1359 C CA . MET A 1 173 ? -29.049 3.052 -9.383 1.00 60.78 173 MET A CA 1
ATOM 1360 C C . MET A 1 173 ? -30.481 2.500 -9.362 1.00 60.78 173 MET A C 1
ATOM 1362 O O . MET A 1 173 ? -31.279 2.919 -8.532 1.00 60.78 173 MET A O 1
ATOM 1366 N N . SER A 1 174 ? -30.798 1.494 -10.191 1.00 52.50 174 SER A N 1
ATOM 1367 C CA . SER A 1 174 ? -32.154 0.915 -10.280 1.00 52.50 174 SER A CA 1
ATOM 1368 C C . SER A 1 174 ? -32.653 0.165 -9.049 1.00 52.50 174 SER A C 1
ATOM 1370 O O . SER A 1 174 ? -33.847 -0.117 -8.941 1.00 52.50 174 SER A O 1
ATOM 1372 N N . SER A 1 175 ? -31.752 -0.137 -8.118 1.00 48.91 175 SER A N 1
ATOM 1373 C CA . SER A 1 175 ? -32.011 -0.923 -6.923 1.00 48.91 175 SER A CA 1
ATOM 1374 C C . SER A 1 175 ? -31.698 -0.098 -5.677 1.00 48.91 175 SER A C 1
ATOM 1376 O O . SER A 1 175 ? -30.852 -0.475 -4.865 1.00 48.91 175 SER A O 1
ATOM 1378 N N . ILE A 1 176 ? -32.432 0.993 -5.464 1.00 47.12 176 ILE A N 1
ATOM 1379 C CA . ILE A 1 176 ? -32.596 1.535 -4.111 1.00 47.12 176 ILE A CA 1
ATOM 1380 C C . ILE A 1 176 ? -33.650 0.666 -3.429 1.00 47.12 176 ILE A C 1
ATOM 1382 O O . ILE A 1 176 ? -34.814 1.027 -3.289 1.00 47.12 176 ILE A O 1
ATOM 1386 N N . VAL A 1 177 ? -33.248 -0.552 -3.069 1.00 42.47 177 VAL A N 1
ATOM 1387 C CA . VAL A 1 177 ? -34.004 -1.325 -2.093 1.00 42.47 177 VAL A CA 1
ATOM 1388 C C . VAL A 1 177 ? -33.683 -0.664 -0.765 1.00 42.47 177 VAL A C 1
ATOM 1390 O O . VAL A 1 177 ? -32.573 -0.807 -0.249 1.00 42.47 177 VAL A O 1
ATOM 1393 N N . THR A 1 178 ? -34.637 0.092 -0.232 1.00 40.88 178 THR A N 1
ATOM 1394 C CA . THR A 1 178 ? -34.675 0.463 1.179 1.00 40.88 178 THR A CA 1
ATOM 1395 C C . THR A 1 178 ? -34.781 -0.831 1.975 1.00 40.88 178 THR A C 1
ATOM 1397 O O . THR A 1 178 ? -35.860 -1.305 2.322 1.00 40.88 178 THR A O 1
ATOM 1400 N N . VAL A 1 179 ? -33.640 -1.479 2.208 1.00 42.16 179 VAL A N 1
ATOM 1401 C CA . VAL A 1 179 ? -33.570 -2.595 3.140 1.00 42.16 179 VAL A CA 1
ATOM 1402 C C . VAL A 1 179 ? -33.770 -1.969 4.510 1.00 42.16 179 VAL A C 1
ATOM 1404 O O . VAL A 1 179 ? -32.832 -1.447 5.107 1.00 42.16 179 VAL A O 1
ATOM 1407 N N . SER A 1 180 ? -35.019 -1.984 4.975 1.00 36.16 180 SER A N 1
ATOM 1408 C CA . SER A 1 180 ? -35.353 -1.787 6.378 1.00 36.16 180 SER A CA 1
ATOM 1409 C C . SER A 1 180 ? -34.689 -2.926 7.142 1.00 36.16 180 SER A C 1
ATOM 1411 O O . SER A 1 180 ? -35.213 -4.035 7.250 1.00 36.16 180 SER A O 1
ATOM 1413 N N . TYR A 1 181 ? -33.448 -2.693 7.559 1.00 43.62 181 TYR A N 1
ATOM 1414 C CA . TYR A 1 181 ? -32.752 -3.588 8.456 1.00 43.62 181 TYR A CA 1
ATOM 1415 C C . TYR A 1 181 ? -33.391 -3.382 9.823 1.00 43.62 181 TYR A C 1
ATOM 1417 O O . TYR A 1 181 ? -33.027 -2.458 10.545 1.00 43.62 181 TYR A O 1
ATOM 1425 N N . GLN A 1 182 ? -34.373 -4.214 10.172 1.00 41.16 182 GLN A N 1
ATOM 1426 C CA . GLN A 1 182 ? -34.727 -4.348 11.576 1.00 41.16 182 GLN A CA 1
ATOM 1427 C C . GLN A 1 182 ? -33.508 -4.958 12.272 1.00 41.16 182 GLN A C 1
ATOM 1429 O O . GLN A 1 182 ? -33.115 -6.077 11.921 1.00 41.16 182 GLN A O 1
ATOM 1434 N N . PRO A 1 183 ? -32.858 -4.241 13.206 1.00 45.66 183 PRO A N 1
ATOM 1435 C CA . PRO A 1 183 ? -31.745 -4.810 13.932 1.00 45.66 183 PRO A CA 1
ATOM 1436 C C . PRO A 1 183 ? -32.291 -5.989 14.729 1.00 45.66 183 PRO A C 1
ATOM 1438 O O . PRO A 1 183 ? -33.031 -5.810 15.694 1.00 45.66 183 PRO A O 1
ATOM 1441 N N . SER A 1 184 ? -31.947 -7.214 14.328 1.00 44.25 184 SER A N 1
ATOM 1442 C CA . SER A 1 184 ? -32.189 -8.359 15.192 1.00 44.25 184 SER A CA 1
ATOM 1443 C C . SER A 1 184 ? -31.318 -8.140 16.422 1.00 44.25 184 SER A C 1
ATOM 1445 O O . SER A 1 184 ? -30.088 -8.230 16.337 1.00 44.25 184 SER A O 1
ATOM 1447 N N . VAL A 1 185 ? -31.940 -7.810 17.550 1.00 44.72 185 VAL A N 1
ATOM 1448 C CA . VAL A 1 185 ? -31.265 -7.715 18.843 1.00 44.72 185 VAL A CA 1
ATOM 1449 C C . VAL A 1 185 ? -30.931 -9.144 19.268 1.00 44.72 185 VAL A C 1
ATOM 1451 O O . VAL A 1 185 ? -31.605 -9.765 20.085 1.00 44.72 185 VAL A O 1
ATOM 1454 N N . ALA A 1 186 ? -29.914 -9.725 18.631 1.00 46.97 186 ALA A N 1
ATOM 1455 C CA . ALA A 1 186 ? -29.321 -10.964 19.090 1.00 46.97 186 ALA A CA 1
ATOM 1456 C C . ALA A 1 186 ? -28.852 -10.718 20.525 1.00 46.97 186 ALA A C 1
ATOM 1458 O O . ALA A 1 186 ? -28.249 -9.679 20.796 1.00 46.97 186 ALA A O 1
ATOM 1459 N N . ARG A 1 187 ? -29.144 -11.647 21.444 1.00 42.38 187 ARG A N 1
ATOM 1460 C CA . ARG A 1 187 ? -28.698 -11.562 22.842 1.00 42.38 187 ARG A CA 1
ATOM 1461 C C . ARG A 1 187 ? -27.194 -11.270 22.863 1.00 42.38 187 ARG A C 1
ATOM 1463 O O . ARG A 1 187 ? -26.385 -12.156 22.581 1.00 42.38 187 ARG A O 1
ATOM 1470 N N . LEU A 1 188 ? -26.835 -10.022 23.165 1.00 48.12 188 LEU A N 1
ATOM 1471 C CA . LEU A 1 188 ? -25.458 -9.552 23.242 1.00 48.12 188 LEU A CA 1
ATOM 1472 C C . LEU A 1 188 ? -24.806 -10.221 24.452 1.00 48.12 188 LEU A C 1
ATOM 1474 O O . LEU A 1 188 ? -24.895 -9.747 25.580 1.00 48.12 188 LEU A O 1
ATOM 1478 N N . ARG A 1 189 ? -24.157 -11.365 24.231 1.00 45.06 189 ARG A N 1
ATOM 1479 C CA . ARG A 1 189 ? -23.238 -11.937 25.216 1.00 45.06 189 ARG A CA 1
ATOM 1480 C C . ARG A 1 189 ? -21.940 -11.145 25.147 1.00 45.06 189 ARG A C 1
ATOM 1482 O O . ARG A 1 189 ? -21.106 -11.390 24.278 1.00 45.06 189 ARG A O 1
ATOM 1489 N N . VAL A 1 190 ? -21.775 -10.207 26.075 1.00 49.16 190 VAL A N 1
ATOM 1490 C CA . VAL A 1 190 ? -20.515 -9.491 26.289 1.00 49.16 190 VAL A CA 1
ATOM 1491 C C . VAL A 1 190 ? -19.478 -10.503 26.778 1.00 49.16 190 VAL A C 1
ATOM 1493 O O . VAL A 1 190 ? -19.423 -10.851 27.954 1.00 49.16 190 VAL A O 1
ATOM 1496 N N . ARG A 1 191 ? -18.672 -11.044 25.861 1.00 51.16 191 ARG A N 1
ATOM 1497 C CA . ARG A 1 191 ? -17.459 -11.788 26.217 1.00 51.16 191 ARG A CA 1
ATOM 1498 C C . ARG A 1 191 ? -16.306 -10.788 26.268 1.00 51.16 191 ARG A C 1
ATOM 1500 O O . ARG A 1 191 ? -15.830 -10.340 25.232 1.00 51.16 191 ARG A O 1
ATOM 1507 N N . SER A 1 192 ? -15.855 -10.447 27.470 1.00 56.94 192 SER A N 1
ATOM 1508 C CA . SER A 1 192 ? -14.823 -9.439 27.768 1.00 56.94 192 SER A CA 1
ATOM 1509 C C . SER A 1 192 ? -13.381 -9.875 27.445 1.00 56.94 192 SER A C 1
ATOM 1511 O O . SER A 1 192 ? -12.453 -9.575 28.189 1.00 56.94 192 SER A O 1
ATOM 1513 N N . LYS A 1 193 ? -13.147 -10.587 26.336 1.00 70.94 193 LYS A N 1
ATOM 1514 C CA . LYS A 1 193 ? -11.793 -11.025 25.953 1.00 70.94 193 LYS A CA 1
ATOM 1515 C C . LYS A 1 193 ? -11.233 -10.126 24.851 1.00 70.94 193 LYS A C 1
ATOM 1517 O O . LYS A 1 193 ? -11.900 -9.936 23.840 1.00 70.94 193 LYS A O 1
ATOM 1522 N N . ALA A 1 194 ? -9.998 -9.634 25.008 1.00 77.00 194 ALA A N 1
ATOM 1523 C CA . ALA A 1 194 ? -9.286 -8.847 23.985 1.00 77.00 194 ALA A CA 1
ATOM 1524 C C . ALA A 1 194 ? -9.339 -9.512 22.600 1.00 77.00 194 ALA A C 1
ATOM 1526 O O . ALA A 1 194 ? -9.624 -8.866 21.596 1.00 77.00 194 ALA A O 1
ATOM 1527 N N . LEU A 1 195 ? -9.171 -10.836 22.577 1.00 81.62 195 LEU A N 1
ATOM 1528 C CA . LEU A 1 195 ? -9.226 -11.652 21.368 1.00 81.62 195 LEU A CA 1
ATOM 1529 C C . LEU A 1 195 ? -10.576 -11.555 20.642 1.00 81.62 195 LEU A C 1
ATOM 1531 O O . LEU A 1 195 ? -10.599 -11.567 19.419 1.00 81.62 195 LEU A O 1
ATOM 1535 N N . ALA A 1 196 ? -11.691 -11.387 21.361 1.00 79.44 196 ALA A N 1
ATOM 1536 C CA . ALA A 1 196 ? -13.006 -11.228 20.742 1.00 79.44 196 ALA A CA 1
ATOM 1537 C C . ALA A 1 196 ? -13.137 -9.885 20.001 1.00 79.44 196 ALA A C 1
ATOM 1539 O O . ALA A 1 196 ? -13.784 -9.824 18.957 1.00 79.44 196 ALA A O 1
ATOM 1540 N N . TYR A 1 197 ? -12.499 -8.823 20.506 1.00 79.38 197 TYR A N 1
ATOM 1541 C CA . TYR A 1 197 ? -12.441 -7.540 19.804 1.00 79.38 197 TYR A CA 1
ATOM 1542 C C . TYR A 1 197 ? -11.533 -7.611 18.574 1.00 79.38 197 TYR A C 1
ATOM 1544 O O . TYR A 1 197 ? -11.935 -7.155 17.509 1.00 79.38 197 TYR A O 1
ATOM 1552 N N . VAL A 1 198 ? -10.364 -8.248 18.696 1.00 85.25 198 VAL A N 1
ATOM 1553 C CA . VAL A 1 198 ? -9.453 -8.477 17.562 1.00 85.25 198 VAL A CA 1
ATOM 1554 C C . VAL A 1 198 ? -10.137 -9.300 16.470 1.00 85.25 198 VAL A C 1
ATOM 1556 O O . VAL A 1 198 ? -10.125 -8.932 15.299 1.00 85.25 198 VAL A O 1
ATOM 1559 N N . GLU A 1 199 ? -10.795 -10.395 16.849 1.00 85.19 199 GLU A N 1
ATOM 1560 C CA . GLU A 1 199 ? -11.527 -11.250 15.919 1.00 85.19 199 GLU A CA 1
ATOM 1561 C C . GLU A 1 199 ? -12.668 -10.491 15.234 1.00 85.19 199 GLU A C 1
ATOM 1563 O O . GLU A 1 199 ? -12.876 -10.633 14.028 1.00 85.19 199 GLU A O 1
ATOM 1568 N N . LYS A 1 200 ? -13.401 -9.662 15.984 1.00 84.19 200 LYS A N 1
ATOM 1569 C CA . LYS A 1 200 ? -14.431 -8.784 15.427 1.00 84.19 200 LYS A CA 1
ATOM 1570 C C . LYS A 1 200 ? -13.831 -7.835 14.387 1.00 84.19 200 LYS A C 1
ATOM 1572 O O . LYS A 1 200 ? -14.355 -7.775 13.277 1.00 84.19 200 LYS A O 1
ATOM 1577 N N . ASP A 1 201 ? -12.747 -7.141 14.717 1.00 84.12 201 ASP A N 1
ATOM 1578 C CA . ASP A 1 201 ? -12.104 -6.162 13.837 1.00 84.12 201 ASP A CA 1
ATOM 1579 C C . ASP A 1 201 ? -11.595 -6.807 12.546 1.00 84.12 201 ASP A C 1
ATOM 1581 O O . ASP A 1 201 ? -11.893 -6.327 11.451 1.00 84.12 201 ASP A O 1
ATOM 1585 N N . LEU A 1 202 ? -10.925 -7.957 12.656 1.00 86.62 202 LEU A N 1
ATOM 1586 C CA . LEU A 1 202 ? -10.486 -8.732 11.499 1.00 86.62 202 LEU A CA 1
ATOM 1587 C C . LEU A 1 202 ? -11.678 -9.190 10.655 1.00 86.62 202 LEU A C 1
ATOM 1589 O O . LEU A 1 202 ? -11.678 -9.008 9.439 1.00 86.62 202 LEU A O 1
ATOM 1593 N N . ARG A 1 203 ? -12.736 -9.736 11.270 1.00 85.31 203 ARG A N 1
ATOM 1594 C CA . ARG A 1 203 ? -13.946 -10.157 10.542 1.00 85.31 203 ARG A CA 1
ATOM 1595 C C . ARG A 1 203 ? -14.608 -8.995 9.805 1.00 85.31 203 ARG A C 1
ATOM 1597 O O . ARG A 1 203 ? -15.099 -9.205 8.696 1.00 85.31 203 ARG A O 1
ATOM 1604 N N . LEU A 1 204 ? -14.655 -7.806 10.404 1.00 82.25 204 LEU A N 1
ATOM 1605 C CA . LEU A 1 204 ? -15.203 -6.609 9.767 1.00 82.25 204 LEU A CA 1
ATOM 1606 C C . LEU A 1 204 ? -14.312 -6.145 8.608 1.00 82.25 204 LEU A C 1
ATOM 1608 O O . LEU A 1 204 ? -14.825 -5.917 7.515 1.00 82.25 204 LEU A O 1
ATOM 1612 N N . LEU A 1 205 ? -12.989 -6.127 8.786 1.00 84.81 205 LEU A N 1
ATOM 1613 C CA . LEU A 1 205 ? -12.039 -5.784 7.726 1.00 84.81 205 LEU A CA 1
ATOM 1614 C C . LEU A 1 205 ? -12.147 -6.762 6.543 1.00 84.81 205 LEU A C 1
ATOM 1616 O O . LEU A 1 205 ? -12.281 -6.344 5.396 1.00 84.81 205 LEU A O 1
ATOM 1620 N N . PHE A 1 206 ? -12.219 -8.070 6.812 1.00 83.31 206 PHE A N 1
ATOM 1621 C CA . PHE A 1 206 ? -12.445 -9.098 5.789 1.00 83.31 206 PHE A CA 1
ATOM 1622 C C . PHE A 1 206 ? -13.820 -9.009 5.122 1.00 83.31 206 PHE A C 1
ATOM 1624 O O . PHE A 1 206 ? -14.027 -9.622 4.075 1.00 83.31 206 PHE A O 1
ATOM 1631 N N . ARG A 1 207 ? -14.801 -8.316 5.712 1.00 78.69 207 ARG A N 1
ATOM 1632 C CA . ARG A 1 207 ? -16.107 -8.046 5.085 1.00 78.69 207 ARG A CA 1
ATOM 1633 C C . ARG A 1 207 ? -16.072 -6.840 4.152 1.00 78.69 207 ARG A C 1
ATOM 1635 O O . ARG A 1 207 ? -16.991 -6.705 3.345 1.00 78.69 207 ARG A O 1
ATOM 1642 N N . GLU A 1 208 ? -15.022 -6.025 4.209 1.00 80.19 208 GLU A N 1
ATOM 1643 C CA . GLU A 1 208 ? -14.863 -4.810 3.413 1.00 80.19 208 GLU A CA 1
ATOM 1644 C C . GLU A 1 208 ? -13.621 -4.890 2.504 1.00 80.19 208 GLU A C 1
ATOM 1646 O O . GLU A 1 208 ? -12.561 -4.360 2.838 1.00 80.19 208 GLU A O 1
ATOM 1651 N N . PRO A 1 209 ? -13.751 -5.510 1.309 1.00 80.56 209 PRO A N 1
ATOM 1652 C CA . PRO A 1 209 ? -12.640 -5.770 0.387 1.00 80.56 209 PRO A CA 1
ATOM 1653 C C . PRO A 1 209 ? -11.794 -4.547 0.052 1.00 80.56 209 PRO A C 1
ATOM 1655 O O . PRO A 1 209 ? -10.582 -4.655 -0.065 1.00 80.56 209 PRO A O 1
ATOM 1658 N N . ARG A 1 210 ? -12.427 -3.375 -0.092 1.00 80.31 210 ARG A N 1
ATOM 1659 C CA . ARG A 1 210 ? -11.735 -2.121 -0.408 1.00 80.31 210 ARG A CA 1
ATOM 1660 C C . ARG A 1 210 ? -10.772 -1.716 0.708 1.00 80.31 210 ARG A C 1
ATOM 1662 O O . ARG A 1 210 ? -9.635 -1.370 0.419 1.00 80.31 210 ARG A O 1
ATOM 1669 N N . ARG A 1 211 ? -11.217 -1.782 1.968 1.00 82.06 211 ARG A N 1
ATOM 1670 C CA . ARG A 1 211 ? -10.391 -1.438 3.135 1.00 82.06 211 ARG A CA 1
ATOM 1671 C C . ARG A 1 211 ? -9.295 -2.475 3.351 1.00 82.06 211 ARG A C 1
ATOM 1673 O O . ARG A 1 211 ? -8.153 -2.102 3.591 1.00 82.06 211 ARG A O 1
ATOM 1680 N N . LEU A 1 212 ? -9.615 -3.760 3.178 1.00 86.00 212 LEU A N 1
ATOM 1681 C CA . LEU A 1 212 ? -8.614 -4.827 3.206 1.00 86.00 212 LEU A CA 1
ATOM 1682 C C . LEU A 1 212 ? -7.548 -4.631 2.119 1.00 86.00 212 LEU A C 1
ATOM 1684 O O . LEU A 1 212 ? -6.363 -4.728 2.411 1.00 86.00 212 LEU A O 1
ATOM 1688 N N . ALA A 1 213 ? -7.953 -4.312 0.887 1.00 85.06 213 ALA A N 1
ATOM 1689 C CA . ALA A 1 213 ? -7.023 -4.025 -0.199 1.00 85.06 213 ALA A CA 1
ATOM 1690 C C . ALA A 1 213 ? -6.125 -2.830 0.143 1.00 85.06 213 ALA A C 1
ATOM 1692 O O . ALA A 1 213 ? -4.921 -2.936 -0.027 1.00 85.06 213 ALA A O 1
ATOM 1693 N N . SER A 1 214 ? -6.666 -1.749 0.716 1.00 83.69 214 SER A N 1
ATOM 1694 C CA . SER A 1 214 ? -5.858 -0.612 1.179 1.00 83.69 214 SER A CA 1
ATOM 1695 C C . SER A 1 214 ? -4.800 -1.000 2.218 1.00 83.69 214 SER A C 1
ATOM 1697 O O . SER A 1 214 ? -3.672 -0.529 2.116 1.00 83.69 214 SER A O 1
ATOM 1699 N N . VAL A 1 215 ? -5.118 -1.885 3.171 1.00 86.00 215 VAL A N 1
ATOM 1700 C CA . VAL A 1 215 ? -4.123 -2.422 4.122 1.00 86.00 215 VAL A CA 1
ATOM 1701 C C . VAL A 1 215 ? -3.039 -3.215 3.386 1.00 86.00 215 VAL A C 1
ATOM 1703 O O . VAL A 1 215 ? -1.853 -3.030 3.642 1.00 86.00 215 VAL A O 1
ATOM 1706 N N . LEU A 1 216 ? -3.428 -4.054 2.424 1.00 86.94 216 LEU A N 1
ATOM 1707 C CA . LEU A 1 216 ? -2.485 -4.835 1.620 1.00 86.94 216 LEU A CA 1
ATOM 1708 C C . LEU A 1 216 ? -1.628 -3.961 0.688 1.00 86.94 216 LEU A C 1
ATOM 1710 O O . LEU A 1 216 ? -0.470 -4.293 0.456 1.00 86.94 216 LEU A O 1
ATOM 1714 N N . TYR A 1 217 ? -2.140 -2.830 0.189 1.00 83.12 217 TYR A N 1
ATOM 1715 C CA . TYR A 1 217 ? -1.356 -1.882 -0.616 1.00 83.12 217 TYR A CA 1
ATOM 1716 C C . TYR A 1 217 ? -0.183 -1.319 0.172 1.00 83.12 217 TYR A C 1
ATOM 1718 O O . TYR A 1 217 ? 0.915 -1.215 -0.371 1.00 83.12 217 TYR A O 1
ATOM 1726 N N . MET A 1 218 ? -0.410 -0.997 1.450 1.00 81.25 218 MET A N 1
ATOM 1727 C CA . MET A 1 218 ? 0.644 -0.500 2.331 1.00 81.25 218 MET A CA 1
ATOM 1728 C C . MET A 1 218 ? 1.746 -1.544 2.535 1.00 81.25 218 MET A C 1
ATOM 1730 O O . MET A 1 218 ? 2.899 -1.172 2.687 1.00 81.25 218 MET A O 1
ATOM 1734 N N . LEU A 1 219 ? 1.429 -2.839 2.464 1.00 80.44 219 LEU A N 1
ATOM 1735 C CA . LEU A 1 219 ? 2.439 -3.900 2.511 1.00 80.44 219 LEU A CA 1
ATOM 1736 C C . LEU A 1 219 ? 3.160 -4.079 1.168 1.00 80.44 219 LEU A C 1
ATOM 1738 O O . LEU A 1 219 ? 4.374 -4.228 1.145 1.00 80.44 219 LEU A O 1
ATOM 1742 N N . ILE A 1 220 ? 2.437 -4.059 0.045 1.00 75.75 220 ILE A N 1
ATOM 1743 C CA . ILE A 1 220 ? 3.001 -4.367 -1.282 1.00 75.75 220 ILE A CA 1
ATOM 1744 C C . ILE A 1 220 ? 3.877 -3.231 -1.821 1.00 75.75 220 ILE A C 1
ATOM 1746 O O . ILE A 1 220 ? 4.927 -3.495 -2.403 1.00 75.75 220 ILE A O 1
ATOM 1750 N N . LEU A 1 221 ? 3.458 -1.974 -1.651 1.00 75.56 221 LEU A N 1
ATOM 1751 C CA . LEU A 1 221 ? 4.148 -0.810 -2.213 1.00 75.56 221 LEU A CA 1
ATOM 1752 C C . LEU A 1 221 ? 5.632 -0.729 -1.810 1.00 75.56 221 LEU A C 1
ATOM 1754 O O . LEU A 1 221 ? 6.467 -0.624 -2.710 1.00 75.56 221 LEU A O 1
ATOM 1758 N N . PRO A 1 222 ? 6.005 -0.807 -0.517 1.00 72.12 222 PRO A N 1
ATOM 1759 C CA . PRO A 1 222 ? 7.408 -0.736 -0.121 1.00 72.12 222 PRO A CA 1
ATOM 1760 C C . PRO A 1 222 ? 8.214 -1.950 -0.609 1.00 72.12 222 PRO A C 1
ATOM 1762 O O . PRO A 1 222 ? 9.393 -1.804 -0.926 1.00 72.12 222 PRO A O 1
ATOM 1765 N N . LEU A 1 223 ? 7.577 -3.119 -0.772 1.00 69.19 223 LEU A N 1
ATOM 1766 C CA . LEU A 1 223 ? 8.232 -4.313 -1.312 1.00 69.19 223 LEU A CA 1
ATOM 1767 C C . LEU A 1 223 ? 8.600 -4.171 -2.802 1.00 69.19 223 LEU A C 1
ATOM 1769 O O . LEU A 1 223 ? 9.513 -4.834 -3.282 1.00 69.19 223 LEU A O 1
ATOM 1773 N N . MET A 1 224 ? 7.943 -3.296 -3.566 1.00 65.75 224 MET A N 1
ATOM 1774 C CA . MET A 1 224 ? 8.297 -3.096 -4.979 1.00 65.75 224 MET A CA 1
ATOM 1775 C C . MET A 1 224 ? 9.632 -2.369 -5.182 1.00 65.75 224 MET A C 1
ATOM 1777 O O . MET A 1 224 ? 10.199 -2.433 -6.272 1.00 65.75 224 MET A O 1
ATOM 1781 N N . PHE A 1 225 ? 10.160 -1.705 -4.152 1.00 60.31 225 PHE A N 1
ATOM 1782 C CA . PHE A 1 225 ? 11.492 -1.095 -4.190 1.00 60.31 225 PHE A CA 1
ATOM 1783 C C . PHE A 1 225 ? 12.624 -2.109 -3.944 1.00 60.31 225 PHE A C 1
ATOM 1785 O O . PHE A 1 225 ? 13.789 -1.729 -3.955 1.00 60.31 225 PHE A O 1
ATOM 1792 N N . LEU A 1 226 ? 12.301 -3.396 -3.758 1.00 61.19 226 LEU A N 1
ATOM 1793 C CA . LEU A 1 226 ? 13.255 -4.442 -3.367 1.00 61.19 226 LEU A CA 1
ATOM 1794 C C . LEU A 1 226 ? 14.106 -5.016 -4.501 1.00 61.19 226 LEU A C 1
ATOM 1796 O O . LEU A 1 226 ? 15.034 -5.779 -4.247 1.00 61.19 226 LEU A O 1
ATOM 1800 N N . PHE A 1 227 ? 13.826 -4.658 -5.751 1.00 54.00 227 PHE A N 1
ATOM 1801 C CA . PHE A 1 227 ? 14.477 -5.254 -6.916 1.00 54.00 227 PHE A CA 1
ATOM 1802 C C . PHE A 1 227 ? 15.672 -4.428 -7.422 1.00 54.00 227 PHE A C 1
ATOM 1804 O O . PHE A 1 227 ? 15.647 -3.992 -8.567 1.00 54.00 227 PHE A O 1
ATOM 1811 N N . ASN A 1 228 ? 16.684 -4.173 -6.579 1.00 51.28 228 ASN A N 1
ATOM 1812 C CA . ASN A 1 228 ? 18.085 -3.894 -6.978 1.00 51.28 228 ASN A CA 1
ATOM 1813 C C . ASN A 1 228 ? 18.957 -3.536 -5.753 1.00 51.28 228 ASN A C 1
ATOM 1815 O O . ASN A 1 228 ? 19.197 -2.355 -5.490 1.00 51.28 228 ASN A O 1
ATOM 1819 N N . PRO A 1 229 ? 19.449 -4.502 -4.962 1.00 52.66 229 PRO A N 1
ATOM 1820 C CA . PRO A 1 229 ? 20.460 -4.176 -3.966 1.00 52.66 229 PRO A CA 1
ATOM 1821 C C . PRO A 1 229 ? 21.764 -3.807 -4.681 1.00 52.66 229 PRO A C 1
ATOM 1823 O O . PRO A 1 229 ? 22.347 -4.613 -5.411 1.00 52.66 229 PRO A O 1
ATOM 1826 N N . SER A 1 230 ? 22.227 -2.571 -4.491 1.00 56.41 230 SER A N 1
ATOM 1827 C CA . SER A 1 230 ? 23.567 -2.187 -4.920 1.00 56.41 230 SER A CA 1
ATOM 1828 C C . SER A 1 230 ? 24.597 -2.947 -4.081 1.00 56.41 230 SER A C 1
ATOM 1830 O O . SER A 1 230 ? 24.535 -2.976 -2.848 1.00 56.41 230 SER A O 1
ATOM 1832 N N . LYS A 1 231 ? 25.549 -3.596 -4.762 1.00 60.00 231 LYS A N 1
ATOM 1833 C CA . LYS A 1 231 ? 26.633 -4.335 -4.105 1.00 60.00 231 LYS A CA 1
ATOM 1834 C C . LYS A 1 231 ? 27.406 -3.389 -3.179 1.00 60.00 231 LYS A C 1
ATOM 1836 O O . LYS A 1 231 ? 27.842 -2.328 -3.619 1.00 60.00 231 LYS A O 1
ATOM 1841 N N . GLY A 1 232 ? 27.568 -3.775 -1.913 1.00 65.31 232 GLY A N 1
ATOM 1842 C CA . GLY A 1 232 ? 28.332 -3.021 -0.909 1.00 65.31 232 GLY A CA 1
ATOM 1843 C C . GLY A 1 232 ? 27.518 -2.160 0.068 1.00 65.31 232 GLY A C 1
ATOM 1844 O O . GLY A 1 232 ? 28.085 -1.702 1.053 1.00 65.31 232 GLY A O 1
ATOM 1845 N N . MET A 1 233 ? 26.204 -1.977 -0.132 1.00 77.38 233 MET A N 1
ATOM 1846 C CA . MET A 1 233 ? 25.322 -1.266 0.821 1.00 77.38 233 MET A CA 1
ATOM 1847 C C . MET A 1 233 ? 24.225 -2.159 1.419 1.00 77.38 233 MET A C 1
ATOM 1849 O O . MET A 1 233 ? 23.184 -1.675 1.856 1.00 77.38 233 MET A O 1
ATOM 1853 N N . GLU A 1 234 ? 24.455 -3.470 1.464 1.00 83.44 234 GLU A N 1
ATOM 1854 C CA . GLU A 1 234 ? 23.449 -4.474 1.835 1.00 83.44 234 GLU A CA 1
ATOM 1855 C C . GLU A 1 234 ? 22.840 -4.228 3.219 1.00 83.44 234 GLU A C 1
ATOM 1857 O O . GLU A 1 234 ? 21.616 -4.240 3.363 1.00 83.44 234 GLU A O 1
ATOM 1862 N N . PHE A 1 235 ? 23.665 -3.919 4.225 1.00 87.69 235 PHE A N 1
ATOM 1863 C CA . PHE A 1 235 ? 23.181 -3.614 5.574 1.00 87.69 235 PHE A CA 1
ATOM 1864 C C . PHE A 1 235 ? 22.319 -2.344 5.607 1.00 87.69 235 PHE A C 1
ATOM 1866 O O . PHE A 1 235 ? 21.207 -2.360 6.132 1.00 87.69 235 PHE A O 1
ATOM 1873 N N . PHE A 1 236 ? 22.795 -1.259 4.992 1.00 88.50 236 PHE A N 1
ATOM 1874 C CA . PHE A 1 236 ? 22.085 0.021 4.945 1.00 88.50 236 PHE A CA 1
ATOM 1875 C C . PHE A 1 236 ? 20.737 -0.098 4.221 1.00 88.50 236 PHE A C 1
ATOM 1877 O O . PHE A 1 236 ? 19.709 0.362 4.717 1.00 88.50 236 PHE A O 1
ATOM 1884 N N . ILE A 1 237 ? 20.729 -0.778 3.072 1.00 86.19 237 ILE A N 1
ATOM 1885 C CA . ILE A 1 237 ? 19.528 -1.045 2.276 1.00 86.19 237 ILE A CA 1
ATOM 1886 C C . ILE A 1 237 ? 18.546 -1.908 3.073 1.00 86.19 237 ILE A C 1
ATOM 1888 O O . ILE A 1 237 ? 17.362 -1.583 3.141 1.00 86.19 237 ILE A O 1
ATOM 1892 N N . THR A 1 238 ? 19.035 -2.947 3.753 1.00 89.31 238 THR A N 1
ATOM 1893 C CA . THR A 1 238 ? 18.210 -3.807 4.613 1.00 89.31 238 THR A CA 1
ATOM 1894 C C . THR A 1 238 ? 17.541 -3.011 5.733 1.00 89.31 238 THR A C 1
ATOM 1896 O O . THR A 1 238 ? 16.345 -3.184 5.978 1.00 89.31 238 THR A O 1
ATOM 1899 N N . VAL A 1 239 ? 18.272 -2.101 6.385 1.00 91.94 239 VAL A N 1
ATOM 1900 C CA . VAL A 1 239 ? 17.720 -1.219 7.425 1.00 91.94 239 VAL A CA 1
ATOM 1901 C C . VAL A 1 239 ? 16.648 -0.300 6.852 1.00 91.94 239 VAL A C 1
ATOM 1903 O O . VAL A 1 239 ? 15.548 -0.234 7.404 1.00 91.94 239 VAL A O 1
ATOM 1906 N N . PHE A 1 240 ? 16.939 0.360 5.728 1.00 90.50 240 PHE A N 1
ATOM 1907 C CA . PHE A 1 240 ? 15.997 1.246 5.047 1.00 90.50 240 PHE A CA 1
ATOM 1908 C C . PHE A 1 240 ? 14.680 0.534 4.721 1.00 90.50 240 PHE A C 1
ATOM 1910 O O . PHE A 1 240 ? 13.601 1.013 5.072 1.00 90.50 240 PHE A O 1
ATOM 1917 N N . ILE A 1 241 ? 14.775 -0.646 4.108 1.00 88.00 241 ILE A N 1
ATOM 1918 C CA . ILE A 1 241 ? 13.631 -1.466 3.708 1.00 88.00 241 ILE A CA 1
ATOM 1919 C C . ILE A 1 241 ? 12.827 -1.926 4.922 1.00 88.00 241 ILE A C 1
ATOM 1921 O O . ILE A 1 241 ? 11.606 -1.798 4.945 1.00 88.00 241 ILE A O 1
ATOM 1925 N N . SER A 1 242 ? 13.497 -2.473 5.934 1.00 92.38 242 SER A N 1
ATOM 1926 C CA . SER A 1 242 ? 12.811 -3.018 7.109 1.00 92.38 242 SER A CA 1
ATOM 1927 C C . SER A 1 242 ? 12.044 -1.916 7.841 1.00 92.38 242 SER A C 1
ATOM 1929 O O . SER A 1 242 ? 10.902 -2.113 8.253 1.00 92.38 242 SER A O 1
ATOM 1931 N N . CYS A 1 243 ? 12.634 -0.719 7.931 1.00 93.25 243 CYS A N 1
ATOM 1932 C CA . CYS A 1 243 ? 11.977 0.437 8.527 1.00 93.25 243 CYS A CA 1
ATOM 1933 C C . CYS A 1 243 ? 10.815 0.948 7.667 1.00 93.25 243 CYS A C 1
ATOM 1935 O O . CYS A 1 243 ? 9.746 1.229 8.208 1.00 93.25 243 CYS A O 1
ATOM 1937 N N . ILE A 1 244 ? 10.982 1.055 6.342 1.00 91.00 244 ILE A N 1
ATOM 1938 C CA . ILE A 1 244 ? 9.922 1.578 5.471 1.00 91.00 244 ILE A CA 1
ATOM 1939 C C . ILE A 1 244 ? 8.732 0.614 5.408 1.00 91.00 244 ILE A C 1
ATOM 1941 O O . ILE A 1 244 ? 7.599 1.041 5.609 1.00 91.00 244 ILE A O 1
ATOM 1945 N N . VAL A 1 245 ? 8.969 -0.692 5.242 1.00 90.88 245 VAL A N 1
ATOM 1946 C CA . VAL A 1 245 ? 7.904 -1.706 5.281 1.00 90.88 245 VAL A CA 1
ATOM 1947 C C . VAL A 1 245 ? 7.230 -1.704 6.650 1.00 90.88 245 VAL A C 1
ATOM 1949 O O . VAL A 1 245 ? 6.002 -1.682 6.714 1.00 90.88 245 VAL A O 1
ATOM 1952 N N . GLY A 1 246 ? 8.009 -1.635 7.735 1.00 92.62 246 GLY A N 1
ATOM 1953 C CA . GLY A 1 246 ? 7.463 -1.648 9.087 1.00 92.62 246 GLY A CA 1
ATOM 1954 C C . GLY A 1 246 ? 6.551 -0.452 9.386 1.00 92.62 246 GLY A C 1
ATOM 1955 O O . GLY A 1 246 ? 5.463 -0.622 9.940 1.00 92.62 246 GLY A O 1
ATOM 1956 N N . VAL A 1 247 ? 6.937 0.759 8.971 1.00 92.56 247 VAL A N 1
ATOM 1957 C CA . VAL A 1 247 ? 6.112 1.969 9.153 1.00 92.56 247 VAL A CA 1
ATOM 1958 C C . VAL A 1 247 ? 4.867 1.960 8.258 1.00 92.56 247 VAL A C 1
ATOM 1960 O O . VAL A 1 247 ? 3.785 2.383 8.671 1.00 92.56 247 VAL A O 1
ATOM 1963 N N . PHE A 1 248 ? 4.974 1.454 7.030 1.00 90.12 248 PHE A N 1
ATOM 1964 C CA . PHE A 1 248 ? 3.807 1.327 6.162 1.00 90.12 248 PHE A CA 1
ATOM 1965 C C . PHE A 1 248 ? 2.816 0.287 6.702 1.00 90.12 248 PHE A C 1
ATOM 1967 O O . PHE A 1 248 ? 1.616 0.568 6.761 1.00 90.12 248 PHE A O 1
ATOM 1974 N N . ALA A 1 249 ? 3.300 -0.867 7.172 1.00 90.50 249 ALA A N 1
ATOM 1975 C CA . ALA A 1 249 ? 2.479 -1.890 7.815 1.00 90.50 249 ALA A CA 1
ATOM 1976 C C . ALA A 1 249 ? 1.732 -1.333 9.037 1.00 90.50 249 ALA A C 1
ATOM 1978 O O . ALA A 1 249 ? 0.537 -1.581 9.210 1.00 90.50 249 ALA A O 1
ATOM 1979 N N . SER A 1 250 ? 2.399 -0.517 9.856 1.00 91.31 250 SER A N 1
ATOM 1980 C CA . SER A 1 250 ? 1.800 0.055 11.061 1.00 91.31 250 SER A CA 1
ATOM 1981 C C . SER A 1 250 ? 0.761 1.145 10.790 1.00 91.31 250 SER A C 1
ATOM 1983 O O . SER A 1 250 ? -0.206 1.277 11.546 1.00 91.31 250 SER A O 1
ATOM 1985 N N . SER A 1 251 ? 0.887 1.882 9.681 1.00 88.31 251 SER A N 1
ATOM 1986 C CA . SER A 1 251 ? -0.085 2.908 9.266 1.00 88.31 251 SER A CA 1
ATOM 1987 C C . SER A 1 251 ? -1.505 2.353 9.037 1.00 88.31 251 SER A C 1
ATOM 1989 O O . SER A 1 251 ? -2.498 3.085 9.166 1.00 88.31 251 SER A O 1
ATOM 1991 N N . ALA A 1 252 ? -1.620 1.039 8.796 1.00 87.12 252 ALA A N 1
ATOM 1992 C CA . ALA A 1 252 ? -2.882 0.316 8.662 1.00 87.12 252 ALA A CA 1
ATOM 1993 C C . ALA A 1 252 ? -3.779 0.402 9.912 1.00 87.12 252 ALA A C 1
ATOM 1995 O O . ALA A 1 252 ? -4.992 0.211 9.789 1.00 87.12 252 ALA A O 1
ATOM 1996 N N . VAL A 1 253 ? -3.223 0.758 11.085 1.00 88.31 253 VAL A N 1
ATOM 1997 C CA . VAL A 1 253 ? -3.955 0.993 12.349 1.00 88.31 253 VAL A CA 1
ATOM 1998 C C . VAL A 1 253 ? -5.188 1.840 12.128 1.00 88.31 253 VAL A C 1
ATOM 2000 O O . VAL A 1 253 ? -6.273 1.481 12.581 1.00 88.31 253 VAL A O 1
ATOM 2003 N N . THR A 1 254 ? -5.036 2.934 11.390 1.00 83.81 254 THR A N 1
ATOM 2004 C CA . THR A 1 254 ? -6.114 3.893 11.135 1.00 83.81 254 THR A CA 1
ATOM 2005 C C . THR A 1 254 ? -7.330 3.221 10.513 1.00 83.81 254 THR A C 1
ATOM 2007 O O . THR A 1 254 ? -8.461 3.472 10.921 1.00 83.81 254 THR A O 1
ATOM 2010 N N . THR A 1 255 ? -7.104 2.293 9.585 1.00 82.69 255 THR A N 1
ATOM 2011 C CA . THR A 1 255 ? -8.176 1.575 8.897 1.00 82.69 255 THR A CA 1
ATOM 2012 C C . THR A 1 255 ? -8.977 0.728 9.885 1.00 82.69 255 THR A C 1
ATOM 2014 O O . THR A 1 255 ? -10.201 0.711 9.811 1.00 82.69 255 THR A O 1
ATOM 2017 N N . VAL A 1 256 ? -8.326 0.100 10.870 1.00 83.81 256 VAL A N 1
ATOM 2018 C CA . VAL A 1 256 ? -8.985 -0.737 11.891 1.00 83.81 256 VAL A CA 1
ATOM 2019 C C . VAL A 1 256 ? -9.891 0.082 12.826 1.00 83.81 256 VAL A C 1
ATOM 2021 O O . VAL A 1 256 ? -10.884 -0.441 13.336 1.00 83.81 256 VAL A O 1
ATOM 2024 N N . PHE A 1 257 ? -9.599 1.370 13.030 1.00 78.19 257 PHE A N 1
ATOM 2025 C CA . PHE A 1 257 ? -10.496 2.284 13.748 1.00 78.19 257 PHE A CA 1
ATOM 2026 C C . PHE A 1 257 ? -11.745 2.631 12.923 1.00 78.19 257 PHE A C 1
ATOM 2028 O O . PHE A 1 257 ? -12.849 2.652 13.457 1.00 78.19 257 PHE A O 1
ATOM 2035 N N . TYR A 1 258 ? -11.602 2.859 11.615 1.00 71.50 258 TYR A N 1
ATOM 2036 C CA . TYR A 1 258 ? -12.723 3.276 10.759 1.00 71.50 258 TYR A CA 1
ATOM 2037 C C . TYR A 1 258 ? -13.589 2.119 10.239 1.00 71.50 258 TYR A C 1
ATOM 2039 O O . TYR A 1 258 ? -14.728 2.340 9.815 1.00 71.50 258 TYR A O 1
ATOM 2047 N N . VAL A 1 259 ? -13.079 0.882 10.292 1.00 71.50 259 VAL A N 1
ATOM 2048 C CA . VAL A 1 259 ? -13.804 -0.355 9.944 1.00 71.50 259 VAL A CA 1
ATOM 2049 C C . VAL A 1 259 ? -15.082 -0.542 10.768 1.00 71.50 259 VAL A C 1
ATOM 2051 O O . VAL A 1 259 ? -16.040 -1.144 10.287 1.00 71.50 259 VAL A O 1
ATOM 2054 N N . GLU A 1 260 ? -15.133 0.014 11.977 1.00 64.94 260 GLU A N 1
ATOM 2055 C CA . GLU A 1 260 ? -16.276 -0.129 12.883 1.00 64.94 260 GLU A CA 1
ATOM 2056 C C . GLU A 1 260 ? -17.508 0.691 12.448 1.00 64.94 260 GLU A C 1
ATOM 2058 O O . GLU A 1 260 ? -18.629 0.277 12.743 1.00 64.94 260 GLU A O 1
ATOM 2063 N N . GLY A 1 261 ? -17.325 1.749 11.642 1.00 56.12 261 GLY A N 1
ATOM 2064 C CA . GLY A 1 261 ? -18.399 2.545 11.027 1.00 56.12 261 GLY A CA 1
ATOM 2065 C C . GLY A 1 261 ? -19.466 3.093 11.996 1.00 56.12 261 GLY A C 1
ATOM 2066 O O . GLY A 1 261 ? -19.365 2.973 13.212 1.00 56.12 261 GLY A O 1
ATOM 2067 N N . GLU A 1 262 ? -20.550 3.650 11.443 1.00 44.00 262 GLU A N 1
ATOM 2068 C CA . GLU A 1 262 ? -21.730 4.133 12.198 1.00 44.00 262 GLU A CA 1
ATOM 2069 C C . GLU A 1 262 ? -22.553 2.999 12.854 1.00 44.00 262 GLU A C 1
ATOM 2071 O O . GLU A 1 262 ? -23.537 3.245 13.547 1.00 44.00 262 GLU A O 1
ATOM 2076 N N . GLY A 1 263 ? -22.185 1.732 12.627 1.00 44.72 263 GLY A N 1
ATOM 2077 C CA . GLY A 1 263 ? -22.965 0.552 13.019 1.00 44.72 263 GLY A CA 1
ATOM 2078 C C . GLY A 1 263 ? -22.680 0.011 14.421 1.00 44.72 263 GLY A C 1
ATOM 2079 O O . GLY A 1 263 ? -23.302 -0.973 14.823 1.00 44.72 263 GLY A O 1
ATOM 2080 N N . ALA A 1 264 ? -21.756 0.614 15.171 1.00 51.06 264 ALA A N 1
ATOM 2081 C CA . ALA A 1 264 ? -21.347 0.121 16.484 1.00 51.06 264 ALA A CA 1
ATOM 2082 C C . ALA A 1 264 ? -21.634 1.058 17.685 1.00 51.06 264 ALA A C 1
ATOM 2084 O O . ALA A 1 264 ? -20.916 0.941 18.676 1.00 51.06 264 ALA A O 1
ATOM 2085 N N . PRO A 1 265 ? -22.677 1.919 17.710 1.00 49.31 265 PRO A N 1
ATOM 2086 C CA . PRO A 1 265 ? -22.918 2.811 18.854 1.00 49.31 265 PRO A CA 1
ATOM 2087 C C . PRO A 1 265 ? -23.118 2.039 20.173 1.00 49.31 265 PRO A C 1
ATOM 2089 O O . PRO A 1 265 ? -22.742 2.512 21.240 1.00 49.31 265 PRO A O 1
ATOM 2092 N N . LEU A 1 266 ? -23.633 0.806 20.092 1.00 46.94 266 LEU A N 1
ATOM 2093 C CA . LEU A 1 266 ? -23.895 -0.087 21.228 1.00 46.94 266 LEU A CA 1
ATOM 2094 C C . LEU A 1 266 ? -22.659 -0.830 21.768 1.00 46.94 266 LEU A C 1
ATOM 2096 O O . LEU A 1 266 ? -22.704 -1.346 22.878 1.00 46.94 266 LEU A O 1
ATOM 2100 N N . LEU A 1 267 ? -21.556 -0.917 21.014 1.00 48.31 267 LEU A N 1
ATOM 2101 C CA . LEU A 1 267 ? -20.325 -1.570 21.493 1.00 48.31 267 LEU A CA 1
ATOM 2102 C C . LEU A 1 267 ? -19.535 -0.683 22.467 1.00 48.31 267 LEU A C 1
ATOM 2104 O O . LEU A 1 267 ? -18.712 -1.200 23.220 1.00 48.31 267 LEU A O 1
ATOM 2108 N N . TYR A 1 268 ? -19.809 0.623 22.480 1.00 51.53 268 TYR A N 1
ATOM 2109 C CA . TYR A 1 268 ? -19.065 1.614 23.264 1.00 51.53 268 TYR A CA 1
ATOM 2110 C C . TYR A 1 268 ? -19.877 2.253 24.390 1.00 51.53 268 TYR A C 1
ATOM 2112 O O . TYR A 1 268 ? -19.401 3.176 25.038 1.00 51.53 268 TYR A O 1
ATOM 2120 N N . THR A 1 269 ? -21.067 1.723 24.687 1.00 50.97 269 THR A N 1
ATOM 2121 C CA . THR A 1 269 ? -21.689 1.903 26.010 1.00 50.97 269 THR A CA 1
ATOM 2122 C C . THR A 1 269 ? -20.975 1.067 27.083 1.00 50.97 269 THR A C 1
ATOM 2124 O O . THR A 1 269 ? -21.330 1.125 28.256 1.00 50.97 269 THR A O 1
ATOM 2127 N N . LEU A 1 270 ? -19.982 0.258 26.688 1.00 56.44 270 LEU A N 1
ATOM 2128 C CA . LEU A 1 270 ? -19.093 -0.464 27.589 1.00 56.44 270 LEU A CA 1
ATOM 2129 C C . LEU A 1 270 ? -17.955 0.463 28.052 1.00 56.44 270 LEU A C 1
ATOM 2131 O O . LEU A 1 270 ? -17.393 1.175 27.218 1.00 56.44 270 LEU A O 1
ATOM 2135 N N . PRO A 1 271 ? -17.562 0.433 29.339 1.00 57.06 271 PRO A N 1
ATOM 2136 C CA . PRO A 1 271 ? -16.476 1.256 29.867 1.00 57.06 271 PRO A CA 1
ATOM 2137 C C . PRO A 1 271 ? -15.123 0.771 29.318 1.00 57.06 271 PRO A C 1
ATOM 2139 O O . PRO A 1 271 ? -14.432 -0.046 29.925 1.00 57.06 271 PRO A O 1
ATOM 2142 N N . LEU A 1 272 ? -14.753 1.243 28.128 1.00 69.88 272 LEU A N 1
ATOM 2143 C CA . LEU A 1 272 ? -13.475 0.957 27.480 1.00 69.88 272 LEU A CA 1
ATOM 2144 C C . LEU A 1 272 ? -12.578 2.190 27.580 1.00 69.88 272 LEU A C 1
ATOM 2146 O O . LEU A 1 272 ? -12.941 3.280 27.149 1.00 69.88 272 LEU A O 1
ATOM 2150 N N . THR A 1 273 ? -11.370 2.021 28.116 1.00 75.75 273 THR A N 1
ATOM 2151 C CA . THR A 1 273 ? -10.390 3.112 28.144 1.00 75.75 273 THR A CA 1
ATOM 2152 C C . THR A 1 273 ? -9.745 3.291 26.767 1.00 75.75 273 THR A C 1
ATOM 2154 O O . THR A 1 273 ? -9.504 2.319 26.045 1.00 75.75 273 THR A O 1
ATOM 2157 N N . ARG A 1 274 ? -9.374 4.532 26.415 1.00 77.00 274 ARG A N 1
ATOM 2158 C CA . ARG A 1 274 ? -8.650 4.848 25.163 1.00 77.00 274 ARG A CA 1
ATOM 2159 C C . ARG A 1 274 ? -7.368 4.010 24.998 1.00 77.00 274 ARG A C 1
ATOM 2161 O O . ARG A 1 274 ? -7.026 3.611 23.889 1.00 77.00 274 ARG A O 1
ATOM 2168 N N . ARG A 1 275 ? -6.688 3.690 26.109 1.00 80.62 275 ARG A N 1
ATOM 2169 C CA . ARG A 1 275 ? -5.485 2.835 26.141 1.00 80.62 275 ARG A CA 1
ATOM 2170 C C . ARG A 1 275 ? -5.782 1.388 25.769 1.00 80.62 275 ARG A C 1
ATOM 2172 O O . ARG A 1 275 ? -5.060 0.803 24.968 1.00 80.62 275 ARG A O 1
ATOM 2179 N N . TRP A 1 276 ? -6.841 0.825 26.346 1.00 82.56 276 TRP A N 1
ATOM 2180 C CA . TRP A 1 276 ? -7.261 -0.536 26.040 1.00 82.56 276 TRP A CA 1
ATOM 2181 C C . TRP A 1 276 ? -7.653 -0.675 24.573 1.00 82.56 276 TRP A C 1
ATOM 2183 O O . TRP A 1 276 ? -7.235 -1.614 23.899 1.00 82.56 276 TRP A O 1
ATOM 2193 N N . LEU A 1 277 ? -8.402 0.302 24.060 1.00 80.50 277 LEU A N 1
ATOM 2194 C CA . LEU A 1 277 ? -8.787 0.323 22.659 1.00 80.50 277 LEU A CA 1
ATOM 2195 C C . LEU A 1 277 ? -7.557 0.405 21.747 1.00 80.50 277 LEU A C 1
ATOM 2197 O O . LEU A 1 277 ? -7.453 -0.385 20.814 1.00 80.50 277 LEU A O 1
ATOM 2201 N N . ALA A 1 278 ? -6.586 1.267 22.061 1.00 86.12 278 ALA A N 1
ATOM 2202 C CA . ALA A 1 278 ? -5.348 1.339 21.291 1.00 86.12 278 ALA A CA 1
ATOM 2203 C C . ALA A 1 278 ? -4.581 0.003 21.270 1.00 86.12 278 ALA A C 1
ATOM 2205 O O . ALA A 1 278 ? -4.146 -0.454 20.216 1.00 86.12 278 ALA A O 1
ATOM 2206 N N . PHE A 1 279 ? -4.478 -0.676 22.415 1.00 88.38 279 PHE A N 1
ATOM 2207 C CA . PHE A 1 279 ? -3.836 -1.989 22.504 1.00 88.38 279 PHE A CA 1
ATOM 2208 C C . PHE A 1 279 ? -4.524 -3.044 21.622 1.00 88.38 279 PHE A C 1
ATOM 2210 O O . PHE A 1 279 ? -3.867 -3.756 20.862 1.00 88.38 279 PHE A O 1
ATOM 2217 N N . VAL A 1 280 ? -5.855 -3.117 21.674 1.00 87.50 280 VAL A N 1
ATOM 2218 C CA . VAL A 1 280 ? -6.645 -4.056 20.863 1.00 87.50 280 VAL A CA 1
ATOM 2219 C C . VAL A 1 280 ? -6.450 -3.808 19.363 1.00 87.50 280 VAL A C 1
ATOM 2221 O O . VAL A 1 280 ? -6.332 -4.762 18.594 1.00 87.50 280 VAL A O 1
ATOM 2224 N N . LYS A 1 281 ? -6.367 -2.541 18.942 1.00 88.88 281 LYS A N 1
ATOM 2225 C CA . LYS A 1 281 ? -6.173 -2.173 17.531 1.00 88.88 281 LYS A CA 1
ATOM 2226 C C . LYS A 1 281 ? -4.788 -2.550 17.016 1.00 88.88 281 LYS A C 1
ATOM 2228 O O . LYS A 1 281 ? -4.677 -3.012 15.885 1.00 88.88 281 LYS A O 1
ATOM 2233 N N . VAL A 1 282 ? -3.754 -2.448 17.852 1.00 91.94 282 VAL A N 1
ATOM 2234 C CA . VAL A 1 282 ? -2.419 -2.973 17.520 1.00 91.94 282 VAL A CA 1
ATOM 2235 C C . VAL A 1 282 ? -2.435 -4.492 17.396 1.00 91.94 282 VAL A C 1
ATOM 2237 O O . VAL A 1 282 ? -1.890 -5.032 16.437 1.00 91.94 282 VAL A O 1
ATOM 2240 N N . ALA A 1 283 ? -3.106 -5.193 18.313 1.00 91.50 283 ALA A N 1
ATOM 2241 C CA . ALA A 1 283 ? -3.202 -6.650 18.258 1.00 91.50 283 ALA A CA 1
ATOM 2242 C C . ALA A 1 283 ? -3.868 -7.151 16.960 1.00 91.50 283 ALA A C 1
ATOM 2244 O O . ALA A 1 283 ? -3.489 -8.199 16.440 1.00 91.50 283 ALA A O 1
ATOM 2245 N N . ALA A 1 284 ? -4.802 -6.383 16.389 1.00 89.81 284 ALA A N 1
ATOM 2246 C CA . ALA A 1 284 ? -5.413 -6.690 15.095 1.00 89.81 284 ALA A CA 1
ATOM 2247 C C . ALA A 1 284 ? -4.456 -6.566 13.894 1.00 89.81 284 ALA A C 1
ATOM 2249 O O . ALA A 1 284 ? -4.766 -7.086 12.824 1.00 89.81 284 ALA A O 1
ATOM 2250 N N . ILE A 1 285 ? -3.298 -5.919 14.052 1.00 90.94 285 ILE A N 1
ATOM 2251 C CA . ILE A 1 285 ? -2.333 -5.691 12.962 1.00 90.94 285 ILE A CA 1
ATOM 2252 C C . ILE A 1 285 ? -1.185 -6.675 12.962 1.00 90.94 285 ILE A C 1
ATOM 2254 O O . ILE A 1 285 ? -0.586 -6.885 11.913 1.00 90.94 285 ILE A O 1
ATOM 2258 N N . VAL A 1 286 ? -0.939 -7.348 14.086 1.00 92.94 286 VAL A N 1
ATOM 2259 C CA . VAL A 1 286 ? 0.106 -8.372 14.209 1.00 92.94 286 VAL A CA 1
ATOM 2260 C C . VAL A 1 286 ? 0.141 -9.337 13.009 1.00 92.94 286 VAL A C 1
ATOM 2262 O O . VAL A 1 286 ? 1.233 -9.555 12.489 1.00 92.94 286 VAL A O 1
ATOM 2265 N N . PRO A 1 287 ? -0.989 -9.862 12.479 1.00 91.81 287 PRO A N 1
ATOM 2266 C CA . PRO A 1 287 ? -0.948 -10.724 11.296 1.00 91.81 287 PRO A CA 1
ATOM 2267 C C . PRO A 1 287 ? -0.395 -10.031 10.041 1.00 91.81 287 PRO A C 1
ATOM 2269 O O . PRO A 1 287 ? 0.326 -10.651 9.268 1.00 91.81 287 PRO A O 1
ATOM 2272 N N . PHE A 1 288 ? -0.715 -8.751 9.835 1.00 90.19 288 PHE A N 1
ATOM 2273 C CA . PHE A 1 288 ? -0.240 -7.967 8.692 1.00 90.19 288 PHE A CA 1
ATOM 2274 C C . PHE A 1 288 ? 1.242 -7.604 8.830 1.00 90.19 288 PHE A C 1
ATOM 2276 O O . PHE A 1 288 ? 1.976 -7.741 7.855 1.00 90.19 288 PHE A O 1
ATOM 2283 N N . SER A 1 289 ? 1.690 -7.233 10.035 1.00 92.31 289 SER A N 1
ATOM 2284 C CA . SER A 1 289 ? 3.115 -7.049 10.348 1.00 92.31 289 SER A CA 1
ATOM 2285 C C . SER A 1 289 ? 3.911 -8.328 10.098 1.00 92.31 289 SER A C 1
ATOM 2287 O O . SER A 1 289 ? 4.918 -8.293 9.409 1.00 92.31 289 SER A O 1
ATOM 2289 N N . LEU A 1 290 ? 3.423 -9.487 10.557 1.00 93.44 290 LEU A N 1
ATOM 2290 C CA . LEU A 1 290 ? 4.086 -10.776 10.318 1.00 93.44 290 LEU A CA 1
ATOM 2291 C C . LEU A 1 290 ? 4.220 -11.102 8.826 1.00 93.44 290 LEU A C 1
ATOM 2293 O O . LEU A 1 290 ? 5.269 -11.574 8.399 1.00 93.44 290 LEU A O 1
ATOM 2297 N N . ILE A 1 291 ? 3.183 -10.838 8.024 1.00 91.44 291 ILE A N 1
ATOM 2298 C CA . ILE A 1 291 ? 3.255 -11.010 6.565 1.00 91.44 291 ILE A CA 1
ATOM 2299 C C . ILE A 1 291 ? 4.307 -10.066 5.963 1.00 91.44 291 ILE A C 1
ATOM 2301 O O . ILE A 1 291 ? 5.094 -10.501 5.123 1.00 91.44 291 ILE A O 1
ATOM 2305 N N . GLY A 1 292 ? 4.346 -8.805 6.405 1.00 89.88 292 GLY A N 1
ATOM 2306 C CA . GLY A 1 292 ? 5.355 -7.824 5.997 1.00 89.88 292 GLY A CA 1
ATOM 2307 C C . GLY A 1 292 ? 6.780 -8.273 6.331 1.00 89.88 292 GLY A C 1
ATOM 2308 O O . GLY A 1 292 ? 7.622 -8.343 5.438 1.00 89.88 292 GLY A O 1
ATOM 2309 N N . GLY A 1 293 ? 7.033 -8.662 7.581 1.00 92.12 293 GLY A N 1
ATOM 2310 C CA . GLY A 1 293 ? 8.336 -9.135 8.047 1.00 92.12 293 GLY A CA 1
ATOM 2311 C C . GLY A 1 293 ? 8.811 -10.406 7.351 1.00 92.12 293 GLY A C 1
ATOM 2312 O O . GLY A 1 293 ? 9.979 -10.500 6.980 1.00 92.12 293 GLY A O 1
ATOM 2313 N N . LEU A 1 294 ? 7.913 -11.365 7.090 1.00 93.06 294 LEU A N 1
ATOM 2314 C CA . LEU A 1 294 ? 8.240 -12.563 6.307 1.00 93.06 294 LEU A CA 1
ATOM 2315 C C . LEU A 1 294 ? 8.566 -12.232 4.846 1.00 93.06 294 LEU A C 1
ATOM 2317 O O . LEU A 1 294 ? 9.457 -12.851 4.265 1.00 93.06 294 LEU A O 1
ATOM 2321 N N . ALA A 1 295 ? 7.880 -11.254 4.250 1.00 89.88 295 ALA A N 1
ATOM 2322 C CA . ALA A 1 295 ? 8.199 -10.796 2.903 1.00 89.88 295 ALA A CA 1
ATOM 2323 C C . ALA A 1 295 ? 9.583 -10.130 2.855 1.00 89.88 295 ALA A C 1
ATOM 2325 O O . ALA A 1 295 ? 10.390 -10.472 1.990 1.00 89.88 295 ALA A O 1
ATOM 2326 N N . VAL A 1 296 ? 9.897 -9.255 3.818 1.00 90.31 296 VAL A N 1
ATOM 2327 C CA . VAL A 1 296 ? 11.228 -8.637 3.948 1.00 90.31 296 VAL A CA 1
ATOM 2328 C C . VAL A 1 296 ? 12.302 -9.707 4.143 1.00 90.31 296 VAL A C 1
ATOM 2330 O O . VAL A 1 296 ? 13.274 -9.727 3.390 1.00 90.31 296 VAL A O 1
ATOM 2333 N N . TYR A 1 297 ? 12.094 -10.653 5.062 1.00 92.19 297 TYR A N 1
ATOM 2334 C CA . TYR A 1 297 ? 12.985 -11.797 5.273 1.00 92.19 297 TYR A CA 1
ATOM 2335 C C . TYR A 1 297 ? 13.286 -12.536 3.967 1.00 92.19 297 TYR A C 1
ATOM 2337 O O . TYR A 1 297 ? 14.448 -12.699 3.597 1.00 92.19 297 TYR A O 1
ATOM 2345 N N . ALA A 1 298 ? 12.237 -12.948 3.247 1.00 89.75 298 ALA A N 1
ATOM 2346 C CA . ALA A 1 298 ? 12.377 -13.704 2.009 1.00 89.75 298 ALA A CA 1
ATOM 2347 C C . ALA A 1 298 ? 13.161 -12.912 0.957 1.00 89.75 298 ALA A C 1
ATOM 2349 O O . ALA A 1 298 ? 14.025 -13.463 0.283 1.00 89.75 298 ALA A O 1
ATOM 2350 N N . THR A 1 299 ? 12.901 -11.610 0.842 1.00 85.12 299 THR A N 1
ATOM 2351 C CA . THR A 1 299 ? 13.572 -10.761 -0.150 1.00 85.12 299 THR A CA 1
ATOM 2352 C C . THR A 1 299 ? 15.051 -10.543 0.153 1.00 85.12 299 THR A C 1
ATOM 2354 O O . THR A 1 299 ? 15.874 -10.653 -0.756 1.00 85.12 299 THR A O 1
ATOM 2357 N N . VAL A 1 300 ? 15.410 -10.310 1.418 1.00 87.19 300 VAL A N 1
ATOM 2358 C CA . VAL A 1 300 ? 16.807 -10.154 1.846 1.00 87.19 300 VAL A CA 1
ATOM 2359 C C . VAL A 1 300 ? 17.557 -11.475 1.685 1.00 87.19 300 VAL A C 1
ATOM 2361 O O . VAL A 1 300 ? 18.652 -11.492 1.125 1.00 87.19 300 VAL A O 1
ATOM 2364 N N . TYR A 1 301 ? 16.940 -12.593 2.082 1.00 88.50 301 TYR A N 1
ATOM 2365 C CA . TYR A 1 301 ? 17.541 -13.919 1.958 1.00 88.50 301 TYR A CA 1
ATOM 2366 C C . TYR A 1 301 ? 17.798 -14.310 0.498 1.00 88.50 301 TYR A C 1
ATOM 2368 O O . TYR A 1 301 ? 18.901 -14.728 0.163 1.00 88.50 301 TYR A O 1
ATOM 2376 N N . VAL A 1 302 ? 16.817 -14.123 -0.393 1.00 85.00 302 VAL A N 1
ATOM 2377 C CA . VAL A 1 302 ? 16.971 -14.440 -1.825 1.00 85.00 302 VAL A CA 1
ATOM 2378 C C . VAL A 1 302 ? 18.016 -13.544 -2.494 1.00 85.00 302 VAL A C 1
ATOM 2380 O O . VAL A 1 302 ? 18.711 -13.994 -3.401 1.00 85.00 302 VAL A O 1
ATOM 2383 N N . SER A 1 303 ? 18.149 -12.293 -2.050 1.00 81.00 303 SER A N 1
ATOM 2384 C CA . SER A 1 303 ? 19.056 -11.332 -2.682 1.00 81.00 303 SER A CA 1
ATOM 2385 C C . SER A 1 303 ? 20.513 -11.476 -2.238 1.00 81.00 303 SER A C 1
ATOM 2387 O O . SER A 1 303 ? 21.409 -11.387 -3.072 1.00 81.00 303 SER A O 1
ATOM 2389 N N . GLY A 1 304 ? 20.755 -11.668 -0.938 1.00 76.75 304 GLY A N 1
ATOM 2390 C CA . GLY A 1 304 ? 22.105 -11.693 -0.359 1.00 76.75 304 GLY A CA 1
ATOM 2391 C C . GLY A 1 304 ? 22.591 -13.076 0.072 1.00 76.75 304 GLY A C 1
ATOM 2392 O O . GLY A 1 304 ? 23.771 -13.241 0.352 1.00 76.75 304 GLY A O 1
ATOM 2393 N N . SER A 1 305 ? 21.707 -14.080 0.150 1.00 77.38 305 SER A N 1
ATOM 2394 C CA . SER A 1 305 ? 21.987 -15.411 0.727 1.00 77.38 305 SER A CA 1
ATOM 2395 C C . SER A 1 305 ? 22.511 -15.405 2.178 1.00 77.38 305 SER A C 1
ATOM 2397 O O . SER A 1 305 ? 22.912 -16.451 2.688 1.00 77.38 305 SER A O 1
ATOM 2399 N N . ASP A 1 306 ? 22.467 -14.264 2.876 1.00 86.69 306 ASP A N 1
ATOM 2400 C CA . ASP A 1 306 ? 22.857 -14.135 4.283 1.00 86.69 306 ASP A CA 1
ATOM 2401 C C . ASP A 1 306 ? 21.645 -14.353 5.203 1.00 86.69 306 ASP A C 1
ATOM 2403 O O . ASP A 1 306 ? 20.719 -13.538 5.287 1.00 86.69 306 ASP A O 1
ATOM 2407 N N . PHE A 1 307 ? 21.660 -15.479 5.918 1.00 91.31 307 PHE A N 1
ATOM 2408 C CA . PHE A 1 307 ? 20.616 -15.844 6.872 1.00 91.31 307 PHE A CA 1
ATOM 2409 C C . PHE A 1 307 ? 20.542 -14.889 8.073 1.00 91.31 307 PHE A C 1
ATOM 2411 O O . PHE A 1 307 ? 19.444 -14.566 8.532 1.00 91.31 307 PHE A O 1
ATOM 2418 N N . CYS A 1 308 ? 21.685 -14.426 8.584 1.00 92.38 308 CYS A N 1
ATOM 2419 C CA . CYS A 1 308 ? 21.745 -13.547 9.749 1.00 92.38 308 CYS A CA 1
ATOM 2420 C C . CYS A 1 308 ? 21.155 -12.177 9.418 1.00 92.38 308 CYS A C 1
ATOM 2422 O O . CYS A 1 308 ? 20.343 -11.655 10.186 1.00 92.38 308 CYS A O 1
ATOM 2424 N N . LEU A 1 309 ? 21.509 -11.627 8.254 1.00 91.06 309 LEU A N 1
ATOM 2425 C CA . LEU A 1 309 ? 20.968 -10.356 7.780 1.00 91.06 309 LEU A CA 1
ATOM 2426 C C . LEU A 1 309 ? 19.458 -10.446 7.509 1.00 91.06 309 LEU A C 1
ATOM 2428 O O . LEU A 1 309 ? 18.714 -9.535 7.869 1.00 91.06 309 LEU A O 1
ATOM 2432 N N . ALA A 1 310 ? 18.986 -11.561 6.943 1.00 92.75 310 ALA A N 1
ATOM 2433 C CA . ALA A 1 310 ? 17.561 -11.790 6.718 1.00 92.75 310 ALA A CA 1
ATOM 2434 C C . ALA A 1 310 ? 16.771 -11.882 8.034 1.00 92.75 310 ALA A C 1
ATOM 2436 O O . ALA A 1 310 ? 15.727 -11.241 8.177 1.00 92.75 310 ALA A O 1
ATOM 2437 N N . LEU A 1 311 ? 17.272 -12.635 9.022 1.00 95.38 311 LEU A N 1
ATOM 2438 C CA . LEU A 1 311 ? 16.644 -12.732 10.343 1.00 95.38 311 LEU A CA 1
ATOM 2439 C C . LEU A 1 311 ? 16.627 -11.372 11.053 1.00 95.38 311 LEU A C 1
ATOM 2441 O O . LEU A 1 311 ? 15.618 -10.998 11.649 1.00 95.38 311 LEU A O 1
ATOM 2445 N N . TYR A 1 312 ? 17.718 -10.613 10.950 1.00 95.25 312 TYR A N 1
ATOM 2446 C CA . TYR A 1 312 ? 17.786 -9.244 11.447 1.00 95.25 312 TYR A CA 1
ATOM 2447 C C . TYR A 1 312 ? 16.721 -8.348 10.804 1.00 95.25 312 TYR A C 1
ATOM 2449 O O . TYR A 1 312 ? 16.020 -7.639 11.522 1.00 95.25 312 TYR A O 1
ATOM 2457 N N . ALA A 1 313 ? 16.554 -8.416 9.481 1.00 93.50 313 ALA A N 1
ATOM 2458 C CA . ALA A 1 313 ? 15.556 -7.638 8.753 1.00 93.50 313 ALA A CA 1
ATOM 2459 C C . ALA A 1 313 ? 14.128 -7.920 9.248 1.00 93.50 313 ALA A C 1
ATOM 2461 O O . ALA A 1 313 ? 13.350 -6.994 9.473 1.00 93.50 313 ALA A O 1
ATOM 2462 N N . LEU A 1 314 ? 13.810 -9.196 9.501 1.00 95.56 314 LEU A N 1
ATOM 2463 C CA . LEU A 1 314 ? 12.536 -9.613 10.090 1.00 95.56 314 LEU A CA 1
ATOM 2464 C C . LEU A 1 314 ? 12.328 -9.015 11.484 1.00 95.56 314 LEU A C 1
ATOM 2466 O O . LEU A 1 314 ? 11.267 -8.469 11.773 1.00 95.56 314 LEU A O 1
ATOM 2470 N N . VAL A 1 315 ? 13.333 -9.110 12.357 1.00 97.12 315 VAL A N 1
ATOM 2471 C CA . VAL A 1 315 ? 13.235 -8.588 13.729 1.00 97.12 315 VAL A CA 1
ATOM 2472 C C . VAL A 1 315 ? 13.112 -7.066 13.728 1.00 97.12 315 VAL A C 1
ATOM 2474 O O . VAL A 1 315 ? 12.295 -6.520 14.469 1.00 97.12 315 VAL A O 1
ATOM 2477 N N . LEU A 1 316 ? 13.892 -6.379 12.890 1.00 96.56 316 LEU A N 1
ATOM 2478 C CA . LEU A 1 316 ? 13.848 -4.929 12.749 1.00 96.56 316 LEU A CA 1
ATOM 2479 C C . LEU A 1 316 ? 12.488 -4.463 12.217 1.00 96.56 316 LEU A C 1
ATOM 2481 O O . LEU A 1 316 ? 11.910 -3.543 12.793 1.00 96.56 316 LEU A O 1
ATOM 2485 N N . GLU A 1 317 ? 11.954 -5.102 11.171 1.00 95.31 317 GLU A N 1
ATOM 2486 C CA . GLU A 1 317 ? 10.620 -4.791 10.644 1.00 95.31 317 GLU A CA 1
ATOM 2487 C C . GLU A 1 317 ? 9.555 -4.965 11.726 1.00 95.31 317 GLU A C 1
ATOM 2489 O O . GLU A 1 317 ? 8.796 -4.029 11.968 1.00 95.31 317 GLU A O 1
ATOM 2494 N N . LEU A 1 318 ? 9.532 -6.104 12.428 1.00 96.62 318 LEU A N 1
ATOM 2495 C CA . LEU A 1 318 ? 8.527 -6.379 13.459 1.00 96.62 318 LEU A CA 1
ATOM 2496 C C . LEU A 1 318 ? 8.625 -5.398 14.630 1.00 96.62 318 LEU A C 1
ATOM 2498 O O . LEU A 1 318 ? 7.607 -4.933 15.147 1.00 96.62 318 LEU A O 1
ATOM 2502 N N . ALA A 1 319 ? 9.845 -5.061 15.052 1.00 96.88 319 ALA A N 1
ATOM 2503 C CA . ALA A 1 319 ? 10.070 -4.081 16.104 1.00 96.88 319 ALA A CA 1
ATOM 2504 C C . ALA A 1 319 ? 9.562 -2.696 15.679 1.00 96.88 319 ALA A C 1
ATOM 2506 O O . ALA A 1 319 ? 8.815 -2.053 16.419 1.00 96.88 319 ALA A O 1
ATOM 2507 N N . VAL A 1 320 ? 9.910 -2.250 14.469 1.00 96.81 320 VAL A N 1
ATOM 2508 C CA . VAL A 1 320 ? 9.442 -0.969 13.934 1.00 96.81 320 VAL A CA 1
ATOM 2509 C C . VAL A 1 320 ? 7.927 -0.981 13.770 1.00 96.81 320 VAL A C 1
ATOM 2511 O O . VAL A 1 320 ? 7.274 -0.049 14.239 1.00 96.81 320 VAL A O 1
ATOM 2514 N N . SER A 1 321 ? 7.339 -2.017 13.171 1.00 95.69 321 SER A N 1
ATOM 2515 C CA . SER A 1 321 ? 5.911 -2.057 12.859 1.00 95.69 321 SER A CA 1
ATOM 2516 C C . SER A 1 321 ? 5.039 -2.115 14.105 1.00 95.69 321 SER A C 1
ATOM 2518 O O . SER A 1 321 ? 4.101 -1.331 14.218 1.00 95.69 321 SER A O 1
ATOM 2520 N N . LEU A 1 322 ? 5.362 -2.948 15.095 1.00 95.75 322 LEU A N 1
ATOM 2521 C CA . LEU A 1 322 ? 4.547 -3.065 16.307 1.00 95.75 322 LEU A CA 1
ATOM 2522 C C . LEU A 1 322 ? 4.658 -1.832 17.215 1.00 95.75 322 LEU A C 1
ATOM 2524 O O . LEU A 1 322 ? 3.645 -1.347 17.727 1.00 95.75 322 LEU A O 1
ATOM 2528 N N . VAL A 1 323 ? 5.866 -1.284 17.394 1.00 95.94 323 VAL A N 1
ATOM 2529 C CA . VAL A 1 323 ? 6.069 -0.102 18.249 1.00 95.94 323 VAL A CA 1
ATOM 2530 C C . VAL A 1 323 ? 5.477 1.147 17.589 1.00 95.94 323 VAL A C 1
ATOM 2532 O O . VAL A 1 323 ? 4.787 1.925 18.256 1.00 95.94 323 VAL A O 1
ATOM 2535 N N . SER A 1 324 ? 5.673 1.329 16.278 1.00 95.50 324 SER A N 1
ATOM 2536 C CA . SER A 1 324 ? 5.050 2.442 15.549 1.00 95.50 324 SER A CA 1
ATOM 2537 C C . SER A 1 324 ? 3.533 2.284 15.440 1.00 95.50 324 SER A C 1
ATOM 2539 O O . SER A 1 324 ? 2.824 3.276 15.591 1.00 95.50 324 SER A O 1
ATOM 2541 N N . ALA A 1 325 ? 2.999 1.061 15.309 1.00 95.06 325 ALA A N 1
ATOM 2542 C CA . ALA A 1 325 ? 1.554 0.816 15.339 1.00 95.06 325 ALA A CA 1
ATOM 2543 C C . ALA A 1 325 ? 0.957 1.262 16.673 1.00 95.06 325 ALA A C 1
ATOM 2545 O O . ALA A 1 325 ? -0.098 1.894 16.702 1.00 95.06 325 ALA A O 1
ATOM 2546 N N . PHE A 1 326 ? 1.644 1.004 17.786 1.00 94.56 326 PHE A N 1
ATOM 2547 C CA . PHE A 1 326 ? 1.189 1.471 19.091 1.00 94.56 326 PHE A CA 1
ATOM 2548 C C . PHE A 1 326 ? 1.247 2.994 19.224 1.00 94.56 326 PHE A C 1
ATOM 2550 O O . PHE A 1 326 ? 0.276 3.595 19.689 1.00 94.56 326 PHE A O 1
ATOM 2557 N N . ALA A 1 327 ? 2.312 3.637 18.735 1.00 94.12 327 ALA A N 1
ATOM 2558 C CA . ALA A 1 327 ? 2.398 5.097 18.674 1.00 94.12 327 ALA A CA 1
ATOM 2559 C C . ALA A 1 327 ? 1.244 5.697 17.849 1.00 94.12 327 ALA A C 1
ATOM 2561 O O . ALA A 1 327 ? 0.500 6.553 18.331 1.00 94.12 327 ALA A O 1
ATOM 2562 N N . PHE A 1 328 ? 1.038 5.193 16.634 1.00 93.00 328 PHE A N 1
ATOM 2563 C CA . PHE A 1 328 ? -0.033 5.595 15.726 1.00 93.00 328 PHE A CA 1
ATOM 2564 C C . PHE A 1 328 ? -1.421 5.360 16.309 1.00 93.00 328 PHE A C 1
ATOM 2566 O O . PHE A 1 328 ? -2.289 6.229 16.198 1.00 93.00 328 PHE A O 1
ATOM 2573 N N . SER A 1 329 ? -1.627 4.233 16.985 1.00 91.44 329 SER A N 1
ATOM 2574 C CA . SER A 1 329 ? -2.900 3.913 17.617 1.00 91.44 329 SER A CA 1
ATOM 2575 C C . SER A 1 329 ? -3.213 4.839 18.783 1.00 91.44 329 SER A C 1
ATOM 2577 O O . SER A 1 329 ? -4.375 5.197 18.965 1.00 91.44 329 SER A O 1
ATOM 2579 N N . LEU A 1 330 ? -2.212 5.238 19.570 1.00 90.06 330 LEU A N 1
ATOM 2580 C CA . LEU A 1 330 ? -2.396 6.192 20.662 1.00 90.06 330 LEU A CA 1
ATOM 2581 C C . LEU A 1 330 ? -2.634 7.611 20.143 1.00 90.06 330 LEU A C 1
ATOM 2583 O O . LEU A 1 330 ? -3.498 8.302 20.678 1.00 90.06 330 LEU A O 1
ATOM 2587 N N . LEU A 1 331 ? -1.929 8.031 19.085 1.00 89.00 331 LEU A N 1
ATOM 2588 C CA . LEU A 1 331 ? -2.177 9.311 18.416 1.00 89.00 331 LEU A CA 1
ATOM 2589 C C . LEU A 1 331 ? -3.627 9.403 17.934 1.00 89.00 331 LEU A C 1
ATOM 2591 O O . LEU A 1 331 ? -4.321 10.357 18.272 1.00 89.00 331 LEU A O 1
ATOM 2595 N N . VAL A 1 332 ? -4.116 8.375 17.233 1.00 86.62 332 VAL A N 1
ATOM 2596 C CA . VAL A 1 332 ? -5.519 8.309 16.796 1.00 86.62 332 VAL A CA 1
ATOM 2597 C C . VAL A 1 332 ? -6.453 8.315 18.006 1.00 86.62 332 VAL A C 1
ATOM 2599 O O . VAL A 1 332 ? -7.365 9.137 18.072 1.00 86.62 332 VAL A O 1
ATOM 2602 N N . ALA A 1 333 ? -6.190 7.472 19.008 1.00 83.88 333 ALA A N 1
ATOM 2603 C CA . ALA A 1 333 ? -7.028 7.375 20.199 1.00 83.88 333 ALA A CA 1
ATOM 2604 C C . ALA A 1 333 ? -7.109 8.681 21.007 1.00 83.88 333 ALA A C 1
ATOM 2606 O O . ALA A 1 333 ? -8.124 8.915 21.656 1.00 83.88 333 ALA A O 1
ATOM 2607 N N . MET A 1 334 ? -6.087 9.544 20.982 1.00 82.19 334 MET A N 1
ATOM 2608 C CA . MET A 1 334 ? -6.123 10.869 21.623 1.00 82.19 334 MET A CA 1
ATOM 2609 C C . MET A 1 334 ? -7.022 11.862 20.894 1.00 82.19 334 MET A C 1
ATOM 2611 O O . MET A 1 334 ? -7.619 12.725 21.534 1.00 82.19 334 MET A O 1
ATOM 2615 N N . MET A 1 335 ? -7.103 11.755 19.572 1.00 79.25 335 MET A N 1
ATOM 2616 C CA . MET A 1 335 ? -7.853 12.696 18.748 1.00 79.25 335 MET A CA 1
ATOM 2617 C C . MET A 1 335 ? -9.330 12.321 18.624 1.00 79.25 335 MET A C 1
ATOM 2619 O O . MET A 1 335 ? -10.132 13.156 18.216 1.00 79.25 335 MET A O 1
ATOM 2623 N N . LEU A 1 336 ? -9.697 11.083 18.972 1.00 75.81 336 LEU A N 1
ATOM 2624 C CA . LEU A 1 336 ? -11.085 10.639 18.919 1.00 75.81 336 LEU A CA 1
ATOM 2625 C C . LEU A 1 336 ? -11.991 11.513 19.809 1.00 75.81 336 LEU A C 1
ATOM 2627 O O . LEU A 1 336 ? -11.595 11.834 20.942 1.00 75.81 336 LEU A O 1
ATOM 2631 N N . PRO A 1 337 ? -13.200 11.865 19.320 1.00 72.38 337 PRO A N 1
ATOM 2632 C CA . PRO A 1 337 ? -14.232 12.507 20.125 1.00 72.38 337 PRO A CA 1
ATOM 2633 C C . PRO A 1 337 ? -14.512 11.731 21.414 1.00 72.38 337 PRO A C 1
ATOM 2635 O O . PRO A 1 337 ? -14.397 10.504 21.439 1.00 72.38 337 PRO A O 1
ATOM 2638 N N . ASP A 1 338 ? -14.914 12.429 22.475 1.00 68.00 338 ASP A N 1
ATOM 2639 C CA . ASP A 1 338 ? -15.262 11.782 23.748 1.00 68.00 338 ASP A CA 1
ATOM 2640 C C . ASP A 1 338 ? -16.502 10.886 23.612 1.00 68.00 338 ASP A C 1
ATOM 2642 O O . ASP A 1 338 ? -16.571 9.830 24.237 1.00 68.00 338 ASP A O 1
ATOM 2646 N N . ALA A 1 339 ? -17.441 11.265 22.737 1.00 65.00 339 ALA A N 1
ATOM 2647 C CA . ALA A 1 339 ? -18.616 10.470 22.409 1.00 65.00 339 ALA A CA 1
ATOM 2648 C C . ALA A 1 339 ? -18.318 9.481 21.258 1.00 65.00 339 ALA A C 1
ATOM 2650 O O . ALA A 1 339 ? -18.074 9.913 20.127 1.00 65.00 339 ALA A O 1
ATOM 2651 N N . PRO A 1 340 ? -18.412 8.157 21.487 1.00 61.38 340 PRO A N 1
ATOM 2652 C CA . PRO A 1 340 ? -18.154 7.141 20.461 1.00 61.38 340 PRO A CA 1
ATOM 2653 C C . PRO A 1 340 ? -19.112 7.190 19.266 1.00 61.38 340 PRO A C 1
ATOM 2655 O O . PRO A 1 340 ? -18.752 6.789 18.163 1.00 61.38 340 PRO A O 1
ATOM 2658 N N . SER A 1 341 ? -20.326 7.716 19.459 1.00 58.22 341 SER A N 1
ATOM 2659 C CA . SER A 1 341 ? -21.309 7.914 18.384 1.00 58.22 341 SER A CA 1
ATOM 2660 C C . SER A 1 341 ? -20.859 8.922 17.322 1.00 58.22 341 SER A C 1
ATOM 2662 O O . SER A 1 341 ? -21.445 8.965 16.246 1.00 58.22 341 SER A O 1
ATOM 2664 N N . GLN A 1 342 ? -19.832 9.727 17.610 1.00 63.53 342 GLN A N 1
ATOM 2665 C CA . GLN A 1 342 ? -19.309 10.754 16.708 1.00 63.53 342 GLN A CA 1
ATOM 2666 C C . GLN A 1 342 ? -18.077 10.288 15.922 1.00 63.53 342 GLN A C 1
ATOM 2668 O O . GLN A 1 342 ? -17.515 11.064 15.152 1.00 63.53 342 GLN A O 1
ATOM 2673 N N . TRP A 1 343 ? -17.616 9.050 16.119 1.00 66.81 343 TRP A N 1
ATOM 2674 C CA . TRP A 1 343 ? -16.410 8.546 15.467 1.00 66.81 343 TRP A CA 1
ATOM 2675 C C . TRP A 1 343 ? -16.686 8.244 13.997 1.00 66.81 343 TRP A C 1
ATOM 2677 O O . TRP A 1 343 ? -17.476 7.369 13.655 1.00 66.81 343 TRP A O 1
ATOM 2687 N N . SER A 1 344 ? -16.008 8.960 13.108 1.00 66.19 344 SER A N 1
ATOM 2688 C CA . SER A 1 344 ? -16.100 8.749 11.666 1.00 66.19 344 SER A CA 1
ATOM 2689 C C . SER A 1 344 ? -14.789 9.123 10.980 1.00 66.19 344 SER A C 1
ATOM 2691 O O . SER A 1 344 ? -13.924 9.778 11.557 1.00 66.19 344 SER A O 1
ATOM 2693 N N . GLU A 1 345 ? -14.640 8.769 9.703 1.00 64.69 345 GLU A N 1
ATOM 2694 C CA . GLU A 1 345 ? -13.510 9.243 8.883 1.00 64.69 345 GLU A CA 1
ATOM 2695 C C . GLU A 1 345 ? -13.461 10.780 8.756 1.00 64.69 345 GLU A C 1
ATOM 2697 O O . GLU A 1 345 ? -12.439 11.332 8.345 1.00 64.69 345 GLU A O 1
ATOM 2702 N N . ALA A 1 346 ? -14.559 11.469 9.093 1.00 63.28 346 ALA A N 1
ATOM 2703 C CA . ALA A 1 346 ? -14.671 12.923 9.099 1.00 63.28 346 ALA A CA 1
ATOM 2704 C C . ALA A 1 346 ? -14.447 13.548 10.488 1.00 63.28 346 ALA A C 1
ATOM 2706 O O . ALA A 1 346 ? -14.222 14.751 10.574 1.00 63.28 346 ALA A O 1
ATOM 2707 N N . SER A 1 347 ? -14.477 12.762 11.572 1.00 63.41 347 SER A N 1
ATOM 2708 C CA . SER A 1 347 ? -14.333 13.287 12.939 1.00 63.41 347 SER A CA 1
ATOM 2709 C C . SER A 1 347 ? -12.894 13.647 13.303 1.00 63.41 347 SER A C 1
ATOM 2711 O O . SER A 1 347 ? -12.653 14.287 14.322 1.00 63.41 347 SER A O 1
ATOM 2713 N N . LEU A 1 348 ? -11.928 13.209 12.496 1.00 69.00 348 LEU A N 1
ATOM 2714 C CA . LEU A 1 348 ? -10.506 13.421 12.714 1.00 69.00 348 LEU A CA 1
ATOM 2715 C C . LEU A 1 348 ? -9.919 14.273 11.589 1.00 69.00 348 LEU A C 1
ATOM 2717 O O . LEU A 1 348 ? -10.150 14.013 10.407 1.00 69.00 348 LEU A O 1
ATOM 2721 N N . SER A 1 349 ? -9.113 15.275 11.949 1.00 76.81 349 SER A N 1
ATOM 2722 C CA . SER A 1 349 ? -8.399 16.075 10.953 1.00 76.81 349 SER A CA 1
ATOM 2723 C C . SER A 1 349 ? -7.370 15.202 10.232 1.00 76.81 349 SER A C 1
ATOM 2725 O O . SER A 1 349 ? -6.319 14.850 10.778 1.00 76.81 349 SER A O 1
ATOM 2727 N N . LYS A 1 350 ? -7.669 14.868 8.972 1.00 76.38 350 LYS A N 1
ATOM 2728 C CA . LYS A 1 350 ? -6.785 14.077 8.104 1.00 76.38 350 LYS A CA 1
ATOM 2729 C C . LYS A 1 350 ? -5.390 14.693 8.023 1.00 76.38 350 LYS A C 1
ATOM 2731 O O . LYS A 1 350 ? -4.408 13.972 8.130 1.00 76.38 350 LYS A O 1
ATOM 2736 N N . LEU A 1 351 ? -5.310 16.024 7.948 1.00 80.62 351 LEU A N 1
ATOM 2737 C CA . LEU A 1 351 ? -4.046 16.755 7.896 1.00 80.62 351 LEU A CA 1
ATOM 2738 C C . LEU A 1 351 ? -3.182 16.488 9.133 1.00 80.62 351 LEU A C 1
ATOM 2740 O O . LEU A 1 351 ? -2.011 16.156 8.999 1.00 80.62 351 LEU A O 1
ATOM 2744 N N . THR A 1 352 ? -3.755 16.568 10.335 1.00 83.69 352 THR A N 1
ATOM 2745 C CA . THR A 1 352 ? -2.988 16.341 11.572 1.00 83.69 352 THR A CA 1
ATOM 2746 C C . THR A 1 352 ? -2.479 14.908 11.707 1.00 83.69 352 THR A C 1
ATOM 2748 O O . THR A 1 352 ? -1.336 14.713 12.119 1.00 83.69 352 THR A O 1
ATOM 2751 N N . ILE A 1 353 ? -3.277 13.909 11.314 1.00 83.38 353 ILE A N 1
ATOM 2752 C CA . ILE A 1 353 ? -2.850 12.504 11.320 1.00 83.38 353 ILE A CA 1
ATOM 2753 C C . ILE A 1 353 ? -1.736 12.300 10.295 1.00 83.38 353 ILE A C 1
ATOM 2755 O O . ILE A 1 353 ? -0.681 11.775 10.643 1.00 83.38 353 ILE A O 1
ATOM 2759 N N . SER A 1 354 ? -1.935 12.771 9.061 1.00 84.81 354 SER A N 1
ATOM 2760 C CA . SER A 1 354 ? -0.949 12.644 7.986 1.00 84.81 354 SER A CA 1
ATOM 2761 C C . SER A 1 354 ? 0.380 13.305 8.344 1.00 84.81 354 SER A C 1
ATOM 2763 O O . SER A 1 354 ? 1.418 12.664 8.216 1.00 84.81 354 SER A O 1
ATOM 2765 N N . VAL A 1 355 ? 0.368 14.541 8.854 1.00 88.75 355 VAL A N 1
ATOM 2766 C CA . VAL A 1 355 ? 1.589 15.248 9.275 1.00 88.75 355 VAL A CA 1
ATOM 2767 C C . VAL A 1 355 ? 2.287 14.500 10.409 1.00 88.75 355 VAL A C 1
ATOM 2769 O O . VAL A 1 355 ? 3.495 14.295 10.349 1.00 88.75 355 VAL A O 1
ATOM 2772 N N . SER A 1 356 ? 1.538 14.034 11.412 1.00 88.69 356 SER A N 1
ATOM 2773 C CA . SER A 1 356 ? 2.113 13.287 12.540 1.00 88.69 356 SER A CA 1
ATOM 2774 C C . SER A 1 356 ? 2.768 11.978 12.082 1.00 88.69 356 SER A C 1
ATOM 2776 O O . SER A 1 356 ? 3.836 11.618 12.573 1.00 88.69 356 SER A O 1
ATOM 2778 N N . TYR A 1 357 ? 2.153 11.281 11.121 1.00 91.00 357 TYR A N 1
ATOM 2779 C CA . TYR A 1 357 ? 2.670 10.025 10.575 1.00 91.00 357 TYR A CA 1
ATOM 2780 C C . TYR A 1 357 ? 3.921 10.272 9.738 1.00 91.00 357 TYR A C 1
ATOM 2782 O O . TYR A 1 357 ? 4.921 9.585 9.932 1.00 91.00 357 TYR A O 1
ATOM 2790 N N . ILE A 1 358 ? 3.903 11.287 8.870 1.00 91.31 358 ILE A N 1
ATOM 2791 C CA . ILE A 1 358 ? 5.063 11.680 8.063 1.00 91.31 358 ILE A CA 1
ATOM 2792 C C . ILE A 1 358 ? 6.237 12.057 8.969 1.00 91.31 358 ILE A C 1
ATOM 2794 O O . ILE A 1 358 ? 7.325 11.519 8.792 1.00 91.31 358 ILE A O 1
ATOM 2798 N N . LEU A 1 359 ? 6.020 12.914 9.973 1.00 93.25 359 LEU A N 1
ATOM 2799 C CA . LEU A 1 359 ? 7.078 13.320 10.900 1.00 93.25 359 LEU A CA 1
ATOM 2800 C C . LEU A 1 359 ? 7.678 12.117 11.628 1.00 93.25 359 LEU A C 1
ATOM 2802 O O . LEU A 1 359 ? 8.897 11.962 11.634 1.00 93.25 359 LEU A O 1
ATOM 2806 N N . LEU A 1 360 ? 6.844 11.234 12.190 1.00 93.75 360 LEU A N 1
ATOM 2807 C CA . LEU A 1 360 ? 7.343 10.042 12.878 1.00 93.75 360 LEU A CA 1
ATOM 2808 C C . LEU A 1 360 ? 8.124 9.125 11.926 1.00 93.75 360 LEU A C 1
ATOM 2810 O O . LEU A 1 360 ? 9.182 8.625 12.296 1.00 93.75 360 LEU A O 1
ATOM 2814 N N . THR A 1 361 ? 7.643 8.956 10.693 1.00 93.06 361 THR A N 1
ATOM 2815 C CA . THR A 1 361 ? 8.315 8.160 9.653 1.00 93.06 361 THR A CA 1
ATOM 2816 C C . THR A 1 361 ? 9.698 8.722 9.338 1.00 93.06 361 THR A C 1
ATOM 2818 O O . THR A 1 361 ? 10.674 7.976 9.314 1.00 93.06 361 THR A O 1
ATOM 2821 N N . VAL A 1 362 ? 9.798 10.041 9.149 1.00 94.00 362 VAL A N 1
ATOM 2822 C CA . VAL A 1 362 ? 11.068 10.731 8.892 1.00 94.00 362 VAL A CA 1
ATOM 2823 C C . VAL A 1 362 ? 12.029 10.541 10.065 1.00 94.00 362 VAL A C 1
ATOM 2825 O O . VAL A 1 362 ? 13.178 10.179 9.837 1.00 94.00 362 VAL A O 1
ATOM 2828 N N . PHE A 1 363 ? 11.574 10.700 11.313 1.00 95.06 363 PHE A N 1
ATOM 2829 C CA . PHE A 1 363 ? 12.430 10.481 12.485 1.00 95.06 363 PHE A CA 1
ATOM 2830 C C . PHE A 1 363 ? 12.935 9.035 12.595 1.00 95.06 363 PHE A C 1
ATOM 2832 O O . PHE A 1 363 ? 14.120 8.838 12.861 1.00 95.06 363 PHE A O 1
ATOM 2839 N N . ILE A 1 364 ? 12.073 8.035 12.368 1.00 95.88 364 ILE A N 1
ATOM 2840 C CA . ILE A 1 364 ? 12.458 6.611 12.374 1.00 95.88 364 ILE A CA 1
ATOM 2841 C C . ILE A 1 364 ? 13.525 6.345 11.308 1.00 95.88 364 ILE A C 1
ATOM 2843 O O . ILE A 1 364 ? 14.558 5.745 11.607 1.00 95.88 364 ILE A O 1
ATOM 2847 N N . LEU A 1 365 ? 13.302 6.808 10.074 1.00 94.12 365 LEU A N 1
ATOM 2848 C CA . LEU A 1 365 ? 14.232 6.593 8.966 1.00 94.12 365 LEU A CA 1
ATOM 2849 C C . LEU A 1 365 ? 15.565 7.307 9.203 1.00 94.12 365 LEU A C 1
ATOM 2851 O O . LEU A 1 365 ? 16.611 6.682 9.100 1.00 94.12 365 LEU A O 1
ATOM 2855 N N . VAL A 1 366 ? 15.555 8.586 9.579 1.00 94.81 366 VAL A N 1
ATOM 2856 C CA . VAL A 1 366 ? 16.793 9.352 9.791 1.00 94.81 366 VAL A CA 1
ATOM 2857 C C . VAL A 1 366 ? 17.647 8.726 10.894 1.00 94.81 366 VAL A C 1
ATOM 2859 O O . VAL A 1 366 ? 18.838 8.512 10.686 1.00 94.81 366 VAL A O 1
ATOM 2862 N N . LEU A 1 367 ? 17.059 8.380 12.043 1.00 95.31 367 LEU A N 1
ATOM 2863 C CA . LEU A 1 367 ? 17.816 7.810 13.161 1.00 95.31 367 LEU A CA 1
ATOM 2864 C C . LEU A 1 367 ? 18.313 6.391 12.882 1.00 95.31 367 LEU A C 1
ATOM 2866 O O . LEU A 1 367 ? 19.453 6.079 13.217 1.00 95.31 367 LEU A O 1
ATOM 2870 N N . SER A 1 368 ? 17.495 5.544 12.252 1.00 94.38 368 SER A N 1
ATOM 2871 C CA . SER A 1 368 ? 17.909 4.183 11.889 1.00 94.38 368 SER A CA 1
ATOM 2872 C C . SER A 1 368 ? 19.021 4.181 10.839 1.00 94.38 368 SER A C 1
ATOM 2874 O O . SER A 1 368 ? 19.992 3.443 10.990 1.00 94.38 368 SER A O 1
ATOM 2876 N N . LEU A 1 369 ? 18.934 5.045 9.823 1.00 93.50 369 LEU A N 1
ATOM 2877 C CA . LEU A 1 369 ? 19.959 5.174 8.788 1.00 93.50 369 LEU A CA 1
ATOM 2878 C C . LEU A 1 369 ? 21.253 5.798 9.324 1.00 93.50 369 LEU A C 1
ATOM 2880 O O . LEU A 1 369 ? 22.331 5.325 8.977 1.00 93.50 369 LEU A O 1
ATOM 2884 N N . LEU A 1 370 ? 21.170 6.813 10.195 1.00 93.94 370 LEU A N 1
ATOM 2885 C CA . LEU A 1 370 ? 22.342 7.368 10.885 1.00 93.94 370 LEU A CA 1
ATOM 2886 C C . LEU A 1 370 ? 23.023 6.301 11.746 1.00 93.94 370 LEU A C 1
ATOM 2888 O O . LEU A 1 370 ? 24.234 6.121 11.654 1.00 93.94 370 LEU A O 1
ATOM 2892 N N . ALA A 1 371 ? 22.251 5.553 12.538 1.00 93.31 371 ALA A N 1
ATOM 2893 C CA . ALA A 1 371 ? 22.784 4.467 13.353 1.00 93.31 371 ALA A CA 1
ATOM 2894 C C . ALA A 1 371 ? 23.435 3.376 12.492 1.00 93.31 371 ALA A C 1
ATOM 2896 O O . ALA A 1 371 ? 24.501 2.888 12.857 1.00 93.31 371 ALA A O 1
ATOM 2897 N N . ALA A 1 372 ? 22.837 3.038 11.345 1.00 92.00 372 ALA A N 1
ATOM 2898 C CA . ALA A 1 372 ? 23.383 2.060 10.408 1.00 92.00 372 ALA A CA 1
ATOM 2899 C C . ALA A 1 372 ? 24.647 2.552 9.684 1.00 92.00 372 ALA A C 1
ATOM 2901 O O . ALA A 1 372 ? 25.525 1.754 9.372 1.00 92.00 372 ALA A O 1
ATOM 2902 N N . ALA A 1 373 ? 24.754 3.858 9.421 1.00 89.94 373 ALA A N 1
ATOM 2903 C CA . ALA A 1 373 ? 25.941 4.464 8.824 1.00 89.94 373 ALA A CA 1
ATOM 2904 C C . ALA A 1 373 ? 27.102 4.573 9.825 1.00 89.94 373 ALA A C 1
ATOM 2906 O O . ALA A 1 373 ? 28.260 4.409 9.454 1.00 89.94 373 ALA A O 1
ATOM 2907 N N . MET A 1 374 ? 26.797 4.850 11.096 1.00 92.44 374 MET A N 1
ATOM 2908 C CA . MET A 1 374 ? 27.799 4.983 12.156 1.00 92.44 374 MET A CA 1
ATOM 2909 C C . MET A 1 374 ? 28.211 3.636 12.757 1.00 92.44 374 MET A C 1
ATOM 2911 O O . MET A 1 374 ? 29.313 3.513 13.289 1.00 92.44 374 MET A O 1
ATOM 2915 N N . THR A 1 375 ? 27.326 2.635 12.726 1.00 88.75 375 THR A N 1
ATOM 2916 C CA . THR A 1 375 ? 27.532 1.336 13.372 1.00 88.75 375 THR A CA 1
ATOM 2917 C C . THR A 1 375 ? 26.912 0.201 12.558 1.00 88.75 375 THR A C 1
ATOM 2919 O O . THR A 1 375 ? 25.792 0.314 12.073 1.00 88.75 375 THR A O 1
ATOM 2922 N N . SER A 1 376 ? 27.579 -0.953 12.509 1.00 82.94 376 SER A N 1
ATOM 2923 C CA . SER A 1 376 ? 27.001 -2.195 11.960 1.00 82.94 376 SER A CA 1
ATOM 2924 C C . SER A 1 376 ? 26.327 -3.058 13.036 1.00 82.94 376 SER A C 1
ATOM 2926 O O . SER A 1 376 ? 26.118 -4.254 12.848 1.00 82.94 376 SER A O 1
ATOM 2928 N N . ASN A 1 377 ? 26.030 -2.484 14.208 1.00 91.81 377 ASN A N 1
ATOM 2929 C CA . ASN A 1 377 ? 25.477 -3.224 15.337 1.00 91.81 377 ASN A CA 1
ATOM 2930 C C . ASN A 1 377 ? 23.948 -3.289 15.243 1.00 91.81 377 ASN A C 1
ATOM 2932 O O . ASN A 1 377 ? 23.254 -2.285 15.408 1.00 91.81 377 ASN A O 1
ATOM 2936 N N . PHE A 1 378 ? 23.432 -4.501 15.055 1.00 93.00 378 PHE A N 1
ATOM 2937 C CA . PHE A 1 378 ? 22.006 -4.782 14.896 1.00 93.00 378 PHE A CA 1
ATOM 2938 C C . PHE A 1 378 ? 21.147 -4.224 16.039 1.00 93.00 378 PHE A C 1
ATOM 2940 O O . PHE A 1 378 ? 20.090 -3.643 15.802 1.00 93.00 378 PHE A O 1
ATOM 2947 N N . VAL A 1 379 ? 21.606 -4.353 17.285 1.00 94.50 379 VAL A N 1
ATOM 2948 C CA . VAL A 1 379 ? 20.831 -3.942 18.464 1.00 94.50 379 VAL A CA 1
ATOM 2949 C C . VAL A 1 379 ? 20.711 -2.422 18.535 1.00 94.50 379 VAL A C 1
ATOM 2951 O O . VAL A 1 379 ? 19.622 -1.902 18.775 1.00 94.50 379 VAL A O 1
ATOM 2954 N N . LEU A 1 380 ? 21.809 -1.700 18.285 1.00 94.25 380 LEU A N 1
ATOM 2955 C CA . LEU A 1 380 ? 21.806 -0.235 18.303 1.00 94.25 380 LEU A CA 1
ATOM 2956 C C . LEU A 1 380 ? 20.882 0.337 17.227 1.00 94.25 380 LEU A C 1
ATOM 2958 O O . LEU A 1 380 ? 20.144 1.281 17.504 1.00 94.25 380 LEU A O 1
ATOM 2962 N N . VAL A 1 381 ? 20.862 -0.264 16.035 1.00 96.19 381 VAL A N 1
ATOM 2963 C CA . VAL A 1 381 ? 19.968 0.175 14.957 1.00 96.19 381 VAL A CA 1
ATOM 2964 C C . VAL A 1 381 ? 18.499 -0.093 15.296 1.00 96.19 381 VAL A C 1
ATOM 2966 O O . VAL A 1 381 ? 17.670 0.791 15.088 1.00 96.19 381 VAL A O 1
ATOM 2969 N N . ILE A 1 382 ? 18.161 -1.245 15.889 1.00 96.44 382 ILE A N 1
ATOM 2970 C CA . ILE A 1 382 ? 16.786 -1.531 16.349 1.00 96.44 382 ILE A CA 1
ATOM 2971 C C . ILE A 1 382 ? 16.340 -0.515 17.410 1.00 96.44 382 ILE A C 1
ATOM 2973 O O . ILE A 1 382 ? 15.222 0.008 17.346 1.00 96.44 382 ILE A O 1
ATOM 2977 N N . LEU A 1 383 ? 17.207 -0.199 18.376 1.00 95.94 383 LEU A N 1
ATOM 2978 C CA . LEU A 1 383 ? 16.916 0.806 19.400 1.00 95.94 383 LEU A CA 1
ATOM 2979 C C . LEU A 1 383 ? 16.728 2.196 18.781 1.00 95.94 383 LEU A C 1
ATOM 2981 O O . LEU A 1 383 ? 15.752 2.874 19.098 1.00 95.94 383 LEU A O 1
ATOM 2985 N N . ALA A 1 384 ? 17.599 2.598 17.853 1.00 95.75 384 ALA A N 1
ATOM 2986 C CA . ALA A 1 384 ? 17.489 3.875 17.151 1.00 95.75 384 ALA A CA 1
ATOM 2987 C C . ALA A 1 384 ? 16.200 3.975 16.314 1.00 95.75 384 ALA A C 1
ATOM 2989 O O . ALA A 1 384 ? 15.536 5.010 16.331 1.00 95.75 384 ALA A O 1
ATOM 2990 N N . ALA A 1 385 ? 15.810 2.893 15.633 1.00 95.75 385 ALA A N 1
ATOM 2991 C CA . ALA A 1 385 ? 14.599 2.838 14.817 1.00 95.75 385 ALA A CA 1
ATOM 2992 C C . ALA A 1 385 ? 13.313 2.896 15.662 1.00 95.75 385 ALA A C 1
ATOM 2994 O O . ALA A 1 385 ? 12.323 3.512 15.267 1.00 95.75 385 ALA A O 1
ATOM 2995 N N . THR A 1 386 ? 13.307 2.274 16.844 1.00 96.38 386 THR A N 1
ATOM 2996 C CA . THR A 1 386 ? 12.119 2.211 17.714 1.00 96.38 386 THR A CA 1
ATOM 2997 C C . THR A 1 386 ? 12.003 3.391 18.683 1.00 96.38 386 THR A C 1
ATOM 2999 O O . THR A 1 386 ? 10.887 3.721 19.099 1.00 96.38 386 THR A O 1
ATOM 3002 N N . ALA A 1 387 ? 13.105 4.078 19.002 1.00 96.31 387 ALA A N 1
ATOM 3003 C CA . ALA A 1 387 ? 13.142 5.181 19.965 1.00 96.31 387 ALA A CA 1
ATOM 3004 C C . ALA A 1 387 ? 12.125 6.312 19.690 1.00 96.31 387 ALA A C 1
ATOM 3006 O O . ALA A 1 387 ? 11.424 6.697 20.632 1.00 96.31 387 ALA A O 1
ATOM 3007 N N . PRO A 1 388 ? 11.937 6.814 18.449 1.00 96.06 388 PRO A N 1
ATOM 3008 C CA . PRO A 1 388 ? 10.939 7.856 18.173 1.00 96.06 388 PRO A CA 1
ATOM 3009 C C . PRO A 1 388 ? 9.512 7.413 18.491 1.00 96.06 388 PRO A C 1
ATOM 3011 O O . PRO A 1 388 ? 8.711 8.169 19.053 1.00 96.06 388 PRO A O 1
ATOM 3014 N N . SER A 1 389 ? 9.193 6.161 18.157 1.00 95.94 389 SER A N 1
ATOM 3015 C CA . SER A 1 389 ? 7.876 5.583 18.412 1.00 95.94 389 SER A CA 1
ATOM 3016 C C . SER A 1 389 ? 7.658 5.368 19.908 1.00 95.94 389 SER A C 1
ATOM 3018 O O . SER A 1 389 ? 6.603 5.736 20.419 1.00 95.94 389 SER A O 1
ATOM 3020 N N . LEU A 1 390 ? 8.664 4.873 20.637 1.00 95.56 390 LEU A N 1
ATOM 3021 C CA . LEU A 1 390 ? 8.609 4.732 22.097 1.00 95.56 390 LEU A CA 1
ATOM 3022 C C . LEU A 1 390 ? 8.415 6.079 22.800 1.00 95.56 390 LEU A C 1
ATOM 3024 O O . LEU A 1 390 ? 7.559 6.195 23.676 1.00 95.56 390 LEU A O 1
ATOM 3028 N N . LEU A 1 391 ? 9.150 7.114 22.388 1.00 95.06 391 LEU A N 1
ATOM 3029 C CA . LEU A 1 391 ? 8.987 8.463 22.928 1.00 95.06 391 LEU A CA 1
ATOM 3030 C C . LEU A 1 391 ? 7.557 8.975 22.706 1.00 95.06 391 LEU A C 1
ATOM 3032 O O . LEU A 1 391 ? 6.919 9.485 23.629 1.00 95.06 391 LEU A O 1
ATOM 3036 N N . THR A 1 392 ? 7.022 8.772 21.502 1.00 93.38 392 THR A N 1
ATOM 3037 C CA . THR A 1 392 ? 5.644 9.148 21.161 1.00 93.38 392 THR A CA 1
ATOM 3038 C C . THR A 1 392 ? 4.625 8.386 22.007 1.00 93.38 392 THR A C 1
ATOM 3040 O O . THR A 1 392 ? 3.666 8.984 22.501 1.00 93.38 392 THR A O 1
ATOM 3043 N N . VAL A 1 393 ? 4.838 7.086 22.230 1.00 92.88 393 VAL A N 1
ATOM 3044 C CA . VAL A 1 393 ? 4.012 6.248 23.110 1.00 92.88 393 VAL A CA 1
ATOM 3045 C C . VAL A 1 393 ? 4.012 6.796 24.535 1.00 92.88 393 VAL A C 1
ATOM 3047 O O . VAL A 1 393 ? 2.937 7.010 25.095 1.00 92.88 393 VAL A O 1
ATOM 3050 N N . LEU A 1 394 ? 5.185 7.080 25.107 1.00 92.19 394 LEU A N 1
ATOM 3051 C CA . LEU A 1 394 ? 5.310 7.607 26.468 1.00 92.19 394 LEU A CA 1
ATOM 3052 C C . LEU A 1 394 ? 4.558 8.934 26.617 1.00 92.19 394 LEU A C 1
ATOM 3054 O O . LEU A 1 394 ? 3.684 9.053 27.478 1.00 92.19 394 LEU A O 1
ATOM 3058 N N . ILE A 1 395 ? 4.818 9.901 25.730 1.00 90.62 395 ILE A N 1
ATOM 3059 C CA . ILE A 1 395 ? 4.151 11.213 25.739 1.00 90.62 395 ILE A CA 1
ATOM 3060 C C . ILE A 1 395 ? 2.627 11.054 25.629 1.00 90.62 395 ILE A C 1
ATOM 3062 O O . ILE A 1 395 ? 1.870 11.703 26.359 1.00 90.62 395 ILE A O 1
ATOM 3066 N N . SER A 1 396 ? 2.164 10.175 24.738 1.00 88.81 396 SER A N 1
ATOM 3067 C CA . SER A 1 396 ? 0.736 9.943 24.502 1.00 88.81 396 SER A CA 1
ATOM 3068 C C . SER A 1 396 ? 0.055 9.289 25.705 1.00 88.81 396 SER A C 1
ATOM 3070 O O . SER A 1 396 ? -1.027 9.711 26.114 1.00 88.81 396 SER A O 1
ATOM 3072 N N . LEU A 1 397 ? 0.699 8.301 26.332 1.00 87.31 397 LEU A N 1
ATOM 3073 C CA . LEU A 1 397 ? 0.178 7.644 27.530 1.00 87.31 397 LEU A CA 1
ATOM 3074 C C . LEU A 1 397 ? 0.038 8.623 28.699 1.00 87.31 397 LEU A C 1
ATOM 3076 O O . LEU A 1 397 ? -0.988 8.580 29.385 1.00 87.31 397 LEU A O 1
ATOM 3080 N N . PHE A 1 398 ? 1.005 9.525 28.903 1.00 84.62 398 PHE A N 1
ATOM 3081 C CA . PHE A 1 398 ? 0.916 10.567 29.931 1.00 84.62 398 PHE A CA 1
ATOM 3082 C C . PHE A 1 398 ? -0.257 11.524 29.692 1.00 84.62 398 PHE A C 1
ATOM 3084 O O . PHE A 1 398 ? -0.973 11.862 30.636 1.00 84.62 398 PHE A O 1
ATOM 3091 N N . LYS A 1 399 ? -0.502 11.926 28.438 1.00 83.69 399 LYS A N 1
ATOM 3092 C CA . LYS A 1 399 ? -1.620 12.817 28.089 1.00 83.69 399 LYS A CA 1
ATOM 3093 C C . LYS A 1 399 ? -2.985 12.152 28.261 1.00 83.69 399 LYS A C 1
ATOM 3095 O O . LYS A 1 399 ? -3.890 12.777 28.810 1.00 83.69 399 LYS A O 1
ATOM 3100 N N . ILE A 1 400 ? -3.131 10.889 27.852 1.00 75.56 400 ILE A N 1
ATOM 3101 C CA . ILE A 1 400 ? -4.403 10.152 27.965 1.00 75.56 400 ILE A CA 1
ATOM 3102 C C . ILE A 1 400 ? -4.828 9.974 29.433 1.00 75.56 400 ILE A C 1
ATOM 3104 O O . ILE A 1 400 ? -6.019 9.993 29.719 1.00 75.56 400 ILE A O 1
ATOM 3108 N N . ASN A 1 401 ? -3.886 9.869 30.381 1.00 60.09 401 ASN A N 1
ATOM 3109 C CA . ASN A 1 401 ? -4.214 9.694 31.807 1.00 60.09 401 ASN A CA 1
ATOM 3110 C C . ASN A 1 401 ? -4.933 10.898 32.438 1.00 60.09 401 ASN A C 1
ATOM 3112 O O . ASN A 1 401 ? -5.522 10.753 33.500 1.00 60.09 401 ASN A O 1
ATOM 3116 N N . LYS A 1 402 ? -4.863 12.085 31.818 1.00 51.94 402 LYS A N 1
ATOM 3117 C CA . LYS A 1 402 ? -5.489 13.309 32.345 1.00 51.94 402 LYS A CA 1
ATOM 3118 C C . LYS A 1 402 ? -6.941 13.501 31.896 1.00 51.94 402 LYS A C 1
ATOM 3120 O O . LYS A 1 402 ? -7.605 14.398 32.399 1.00 51.94 402 LYS A O 1
ATOM 3125 N N . LYS A 1 403 ? -7.424 12.688 30.951 1.00 43.31 403 LYS A N 1
ATOM 3126 C CA . LYS A 1 403 ? -8.798 12.714 30.437 1.00 43.31 403 LYS A CA 1
ATOM 3127 C C . LYS A 1 403 ? -9.415 11.322 30.589 1.00 43.31 403 LYS A C 1
ATOM 3129 O O . LYS A 1 403 ? -9.423 10.544 29.637 1.00 43.31 403 LYS A O 1
ATOM 3134 N N . SER A 1 404 ? -9.873 10.968 31.785 1.00 37.75 404 SER A N 1
ATOM 3135 C CA . SER A 1 404 ? -10.848 9.881 31.921 1.00 37.75 404 SER A CA 1
ATOM 3136 C C . SER A 1 404 ? -12.238 10.444 31.633 1.00 37.75 404 SER A C 1
ATOM 3138 O O . SER A 1 404 ? -12.575 11.498 32.170 1.00 37.75 404 SER A O 1
ATOM 3140 N N . VAL A 1 405 ? -12.975 9.757 30.756 1.00 44.84 405 VAL A N 1
ATOM 3141 C CA . VAL A 1 405 ? -14.410 9.969 30.494 1.00 44.84 405 VAL A CA 1
ATOM 3142 C C . VAL A 1 405 ? -15.209 9.746 31.769 1.00 44.84 405 VAL A C 1
ATOM 3144 O O . VAL A 1 405 ? -14.858 8.778 32.487 1.00 44.84 405 VAL A O 1
#

Secondary structure (DSSP, 8-state):
--TTSSS-HHHHHHHHHHIIIIISSTGGGGTTHHHHHHHHHHHHHHTSS-HHHHHHHHHHHHHHHHHHHHHHHHHHHTHHHHTT-HHHHHHHHHHHHHHHHHHHHHHHHT-HHHHHHHHSS-S---GGGGGSTTHHHHGGGT-HHHHHHHHHHHHHHHHHHHHHHHHHHHHHHH-------------------HHHHHHHHHHHHTT-HHHHHHHHHHHHHHHGGGS-PPTT-HHHHHHHHHHHHHHHHHHTHHHHHHTTGGG-GGGSSS---HHHHHHHHHHTTHHHHHHHHHHHHHHHHHHH--HHHHHHHHHHHHHHHHHHHHHHHHHHHHHS-SSGGG-STTSS-HHHHHHHHHHHHHHHHHHHHHHHHH---HHHHHHHHHHHHHHHHHHHHHHHTT---